Protein AF-0000000077934029 (afdb_homodimer)

Solvent-accessible surface area (backbone atoms only — not comparable to full-atom values): 26894 Å² total; per-residue (Å²): 132,53,71,66,59,41,50,51,50,53,49,26,50,51,41,51,78,62,48,54,62,57,51,11,60,76,68,71,50,51,45,66,57,44,52,53,48,51,56,61,34,48,69,58,35,31,53,45,69,40,47,42,69,39,45,24,45,77,40,24,31,56,36,35,40,26,30,51,53,82,54,78,81,84,72,86,58,44,30,40,39,34,31,59,48,48,35,28,36,35,30,40,68,23,81,35,71,67,47,38,52,52,50,49,53,55,46,27,75,73,58,38,76,64,77,43,78,37,60,40,91,77,71,59,36,81,65,51,74,65,54,51,53,50,49,59,50,32,58,77,38,58,81,64,49,48,60,57,51,10,63,75,68,72,51,52,40,68,57,43,44,52,51,49,49,50,36,44,73,71,57,29,37,42,60,44,59,44,61,43,40,76,76,52,53,41,42,41,31,35,36,38,36,60,56,45,75,58,47,54,64,74,41,52,91,40,43,45,42,77,49,50,35,96,61,33,26,36,37,32,28,55,34,72,44,60,62,55,47,35,52,52,50,50,51,44,25,70,74,74,37,76,78,45,41,51,38,46,44,64,46,73,49,73,103,132,54,70,66,58,39,49,50,50,54,50,26,49,50,39,53,78,62,50,56,64,58,50,10,62,76,67,73,51,52,46,68,56,43,52,52,50,51,58,64,34,49,69,60,36,32,53,45,70,41,49,42,68,39,44,24,44,76,40,24,30,54,36,36,39,27,30,50,52,83,53,77,81,84,72,85,58,45,30,39,39,34,32,58,47,49,35,28,36,36,30,40,68,23,82,36,68,68,48,38,51,53,50,51,52,54,46,28,75,76,58,40,74,63,77,44,76,38,59,40,90,77,70,60,36,82,65,49,74,64,53,52,52,50,49,58,49,31,57,75,38,59,81,65,50,48,61,60,51,9,62,74,68,71,50,50,41,65,56,44,46,51,49,50,52,50,36,45,72,71,57,30,38,42,60,43,59,45,62,41,42,75,79,52,54,42,42,40,30,34,37,37,36,60,55,46,73,59,46,53,64,74,40,53,91,39,42,46,44,77,48,48,36,96,61,35,28,37,40,32,28,55,34,71,44,59,64,56,47,36,54,53,50,50,50,45,24,70,74,73,38,77,79,45,42,51,39,48,43,62,47,72,47,74,103

Foldseek 3Di:
DDDLLLVLVQVCLQAVPPDLCNSCVVSVHDSVVSVVSVVVCDCPQFVDKAKQFDCLAVQKFKKKWKFFVPDDDPDDFFKWWDFPPTIIMTMHIGNDPVVVVVVVVVVCVVGNDTPDMFGADGRRDDDDPLLVVLVVVCRVVVPDQLCVVCVVSVHDSVVSVVSVCVCVVVPRIGMHTFGPCVVSQKWKKKKKFQPQVVCCVLQVSFFSDWGHHNGIIITIGMGNDDVVVVVSVVVCLVPPNVPMDMTTTDHMDGD/DDDLLLVLVQVCLQAVPPDLVNSCVVSVHDSVVSVVSVVVCDCPQFNDKAKQFDCLAVQKFKKKWKFFPPDDDPDDFFKWWDFPPTIIMTMHIGNDPVRVVVVVVVVCVVGNDTPDMFGADGHHDDDDPLLVVLVVVCRVVVPDQLCVVCVVSVHDSVVSVVSVCVCVVVVSIGIHTFGPCVVSQKWKKKKKFQPQVVCCVLQVSFFSDWGHHNGIIITIGMGNDDVVVVVSVVVCLVPPNVPMDMTTTDHMDGD

Secondary structure (DSSP, 8-state):
--HHHHHHHHHHHH-TT--HHHHHHHHTS-HHHHHHHHHHHBTTTEEEEEEEE-GGGGT-EEEEEEEETTS---S--SEEEEESSSEEEEEEEESSHHHHHHHHHHHHHHH-S-SEEE----------HHHHHHHHHHHH-TT--HHHHHHHHTS-HHHHHHHHHHHHHTTSEEEEEEE-HHHHT-EEEEEEES-HHHHHHHTTTTEEEEEE-SS-EEEEEEESSHHHHHHHHHHHHHHT-TT-EEEEEEEEEE-/--HHHHHHHHHHHH-TT--HHHHHHHHTS-HHHHHHHHHHHBTTTEEEEEEEE-GGGGT-EEEEEEEETTS---S--SEEEEESSSEEEEEEEESSHHHHHHHHHHHHHHH-S-SEEE----------HHHHHHHHHHHH-TT--HHHHHHHHTS-HHHHHHHHHHHHHTTSEEEEEEE-HHHHT-EEEEEEES-HHHHHHHTTTTEEEEEE-SS-EEEEEEESSHHHHHHHHHHHHHHT-TT-EEEEEEEEEE-

Radius of gyration: 27.29 Å; Cα contacts (8 Å, |Δi|>4): 918; chains: 2; bounding box: 51×84×54 Å

Nearest PDB structures (foldseek):
  2dbb-assembly1_B  TM=6.906E-01  e=9.276E-06  Pyrococcus horikoshii OT3
  2zny-assembly2_C  TM=6.597E-01  e=2.289E-04  Pyrococcus horikoshii
  2cfx-assembly1_C  TM=5.568E-01  e=6.050E-05  Bacillus subtilis
  4pcq-assembly1_B  TM=4.944E-01  e=2.289E-04  Mycobacterium tuberculosis H37Rv
  2cg4-assembly1_A  TM=4.885E-01  e=4.731E-04  Escherichia coli

Structure (mmCIF, N/CA/C/O backbone):
data_AF-0000000077934029-model_v1
#
loop_
_entity.id
_entity.type
_entity.pdbx_description
1 polymer 'HTH-type transcriptional regulator'
#
loop_
_atom_site.group_PDB
_atom_site.id
_atom_site.type_symbol
_atom_site.label_atom_id
_atom_site.label_alt_id
_atom_site.label_comp_id
_atom_site.label_asym_id
_atom_site.label_entity_id
_atom_site.label_seq_id
_atom_site.pdbx_PDB_ins_code
_atom_site.Cartn_x
_atom_site.Cartn_y
_atom_site.Cartn_z
_atom_site.occupancy
_atom_site.B_iso_or_equiv
_atom_site.auth_seq_id
_atom_site.auth_comp_id
_atom_site.auth_asym_id
_atom_site.auth_atom_id
_atom_site.pdbx_PDB_model_num
ATOM 1 N N . MET A 1 1 ? -20.781 6.395 7.488 1 81 1 MET A N 1
ATOM 2 C CA . MET A 1 1 ? -20.391 7.723 7.02 1 81 1 MET A CA 1
ATOM 3 C C . MET A 1 1 ? -20.562 7.844 5.512 1 81 1 MET A C 1
ATOM 5 O O . MET A 1 1 ? -20.219 6.922 4.766 1 81 1 MET A O 1
ATOM 9 N N . ASP A 1 2 ? -21.125 8.906 5.152 1 88.94 2 ASP A N 1
ATOM 10 C CA . ASP A 1 2 ? -21.359 9.062 3.721 1 88.94 2 ASP A CA 1
ATOM 11 C C . ASP A 1 2 ? -20.344 10.008 3.094 1 88.94 2 ASP A C 1
ATOM 13 O O . ASP A 1 2 ? -19.375 10.414 3.748 1 88.94 2 ASP A O 1
ATOM 17 N N . GLU A 1 3 ? -20.531 10.281 1.867 1 93.19 3 GLU A N 1
ATOM 18 C CA . GLU A 1 3 ? -19.562 11.023 1.068 1 93.19 3 GLU A CA 1
ATOM 19 C C . GLU A 1 3 ? -19.453 12.469 1.547 1 93.19 3 GLU A C 1
ATOM 21 O O . GLU A 1 3 ? -18.359 13.055 1.52 1 93.19 3 GLU A O 1
ATOM 26 N N . ILE A 1 4 ? -20.5 13.07 1.93 1 95.62 4 ILE A N 1
ATOM 27 C CA . ILE A 1 4 ? -20.5 14.445 2.402 1 95.62 4 ILE A CA 1
ATOM 28 C C . ILE A 1 4 ? -19.641 14.555 3.668 1 95.62 4 ILE A C 1
ATOM 30 O O . ILE A 1 4 ? -18.844 15.484 3.807 1 95.62 4 ILE A O 1
ATOM 34 N N . ASP A 1 5 ? -19.875 13.609 4.617 1 96.44 5 ASP A N 1
ATOM 35 C CA . ASP A 1 5 ? -19.078 13.578 5.836 1 96.44 5 ASP A CA 1
ATOM 36 C C . ASP A 1 5 ? -17.594 13.5 5.512 1 96.44 5 ASP A C 1
ATOM 38 O O . ASP A 1 5 ? -16.781 14.219 6.105 1 96.44 5 ASP A O 1
ATOM 42 N N . LYS A 1 6 ? -17.328 12.688 4.57 1 95.06 6 LYS A N 1
ATOM 43 C CA . LYS A 1 6 ? -15.945 12.523 4.156 1 95.06 6 LYS A CA 1
ATOM 44 C C . LYS A 1 6 ? -15.367 13.828 3.621 1 95.06 6 LYS A C 1
ATOM 46 O O . LYS A 1 6 ? -14.227 14.188 3.928 1 95.06 6 LYS A O 1
ATOM 51 N N . GLN A 1 7 ? -16.078 14.477 2.859 1 96.19 7 GLN A N 1
ATOM 52 C CA . GLN A 1 7 ? -15.641 15.75 2.285 1 96.19 7 GLN A CA 1
ATOM 53 C C . GLN A 1 7 ? -15.453 16.812 3.367 1 96.19 7 GLN A C 1
ATOM 55 O O . GLN A 1 7 ? -14.508 17.594 3.311 1 96.19 7 GLN A O 1
ATOM 60 N N . ILE A 1 8 ? -16.344 16.812 4.254 1 97 8 ILE A N 1
ATOM 61 C CA . ILE A 1 8 ? -16.234 17.75 5.363 1 97 8 ILE A CA 1
ATOM 62 C C . ILE A 1 8 ? -14.906 17.531 6.094 1 97 8 ILE A C 1
ATOM 64 O O . ILE A 1 8 ? -14.172 18.469 6.375 1 97 8 ILE A O 1
ATOM 68 N N . ILE A 1 9 ? -14.602 16.297 6.344 1 97.38 9 ILE A N 1
ATOM 69 C CA . ILE A 1 9 ? -13.383 15.938 7.074 1 97.38 9 ILE A CA 1
ATOM 70 C C . ILE A 1 9 ? -12.156 16.391 6.281 1 97.38 9 ILE A C 1
ATOM 72 O O . ILE A 1 9 ? -11.227 16.969 6.84 1 97.38 9 ILE A O 1
ATOM 76 N N . LYS A 1 10 ? -12.188 16.141 5 1 96.88 10 LYS A N 1
ATOM 77 C CA . LYS A 1 10 ? -11.055 16.531 4.156 1 96.88 10 LYS A CA 1
ATOM 78 C C . LYS A 1 10 ? -10.859 18.047 4.152 1 96.88 10 LYS A C 1
ATOM 80 O O . LYS A 1 10 ? -9.727 18.516 4.227 1 96.88 10 LYS A O 1
ATOM 85 N N . ILE A 1 11 ? -11.93 18.766 4.086 1 96.38 11 ILE A N 1
ATOM 86 C CA . ILE A 1 11 ? -11.859 20.219 4.102 1 96.38 11 ILE A CA 1
ATOM 87 C C . ILE A 1 11 ? -11.312 20.688 5.449 1 96.38 11 ILE A C 1
ATOM 89 O O . ILE A 1 11 ? -10.469 21.594 5.5 1 96.38 11 ILE A O 1
ATOM 93 N N . MET A 1 12 ? -11.773 20.094 6.461 1 95.94 12 MET A N 1
ATOM 94 C CA . MET A 1 12 ? -11.336 20.484 7.797 1 95.94 12 MET A CA 1
ATOM 95 C C . MET A 1 12 ? -9.867 20.141 8.008 1 95.94 12 MET A C 1
ATOM 97 O O . MET A 1 12 ? -9.148 20.875 8.695 1 95.94 12 MET A O 1
ATOM 101 N N . LEU A 1 13 ? -9.477 19 7.461 1 96.88 13 LEU A N 1
ATOM 102 C CA . LEU A 1 13 ? -8.07 18.641 7.555 1 96.88 13 LEU A CA 1
ATOM 103 C C . LEU A 1 13 ? -7.184 19.688 6.887 1 96.88 13 LEU A C 1
ATOM 105 O O . LEU A 1 13 ? -6.07 19.953 7.344 1 96.88 13 LEU A O 1
ATOM 109 N N . LYS A 1 14 ? -7.664 20.25 5.895 1 94.88 14 LYS A N 1
ATOM 110 C CA . LYS A 1 14 ? -6.934 21.312 5.203 1 94.88 14 LYS A CA 1
ATOM 111 C C . LYS A 1 14 ? -6.973 22.609 5.992 1 94.88 14 LYS A C 1
ATOM 113 O O . LYS A 1 14 ? -5.949 23.281 6.148 1 94.88 14 LYS A O 1
ATOM 118 N N . ASP A 1 15 ? -8.156 22.922 6.422 1 93.81 15 ASP A N 1
ATOM 119 C CA . ASP A 1 15 ? -8.359 24.109 7.246 1 93.81 15 ASP A CA 1
ATOM 120 C C . ASP A 1 15 ? -9.578 23.953 8.148 1 93.81 15 ASP A C 1
ATOM 122 O O . ASP A 1 15 ? -10.711 24.188 7.723 1 93.81 15 ASP A O 1
ATOM 126 N N . ALA A 1 16 ? -9.328 23.703 9.375 1 94.12 16 ALA A N 1
ATOM 127 C CA . ALA A 1 16 ? -10.391 23.406 10.32 1 94.12 16 ALA A CA 1
ATOM 128 C C . ALA A 1 16 ? -11.188 24.672 10.664 1 94.12 16 ALA A C 1
ATOM 130 O O . ALA A 1 16 ? -12.25 24.578 11.289 1 94.12 16 ALA A O 1
ATOM 131 N N . ARG A 1 17 ? -10.742 25.828 10.297 1 91.06 17 ARG A N 1
ATOM 132 C CA . ARG A 1 17 ? -11.422 27.078 10.617 1 91.06 17 ARG A CA 1
ATOM 133 C C . ARG A 1 17 ? -12.414 27.453 9.523 1 91.06 17 ARG A C 1
ATOM 135 O O . ARG A 1 17 ? -13.047 28.516 9.594 1 91.06 17 ARG A O 1
ATOM 142 N N . THR A 1 18 ? -12.5 26.625 8.508 1 92.44 18 THR A N 1
ATOM 143 C CA . THR A 1 18 ? -13.43 26.922 7.426 1 92.44 18 THR A CA 1
ATOM 144 C C . THR A 1 18 ? -14.836 27.156 7.969 1 92.44 18 THR A C 1
ATOM 146 O O . THR A 1 18 ? -15.391 26.297 8.648 1 92.44 18 THR A O 1
ATOM 149 N N . PRO A 1 19 ? -15.344 28.312 7.621 1 91.94 19 PRO A N 1
ATOM 150 C CA . PRO A 1 19 ? -16.688 28.625 8.125 1 91.94 19 PRO A CA 1
ATOM 151 C C . PRO A 1 19 ? -17.734 27.656 7.605 1 91.94 19 PRO A C 1
ATOM 153 O O . PRO A 1 19 ? -17.656 27.188 6.469 1 91.94 19 PRO A O 1
ATOM 156 N N . GLN A 1 20 ? -18.703 27.453 8.367 1 92 20 GLN A N 1
ATOM 157 C CA . GLN A 1 20 ? -19.781 26.531 8.023 1 92 20 GLN A CA 1
ATOM 158 C C . GLN A 1 20 ? -20.469 26.953 6.73 1 92 20 GLN A C 1
ATOM 160 O O . GLN A 1 20 ? -20.859 26.109 5.926 1 92 20 GLN A O 1
ATOM 165 N N . ARG A 1 21 ? -20.641 28.234 6.602 1 93.94 21 ARG A N 1
ATOM 166 C CA . ARG A 1 21 ? -21.281 28.75 5.398 1 93.94 21 ARG A CA 1
ATOM 167 C C . ARG A 1 21 ? -20.5 28.359 4.148 1 93.94 21 ARG A C 1
ATOM 169 O O . ARG A 1 21 ? -21.078 28 3.129 1 93.94 21 ARG A O 1
ATOM 176 N N . LYS A 1 22 ? -19.234 28.453 4.25 1 95.19 22 LYS A N 1
ATOM 177 C CA . LYS A 1 22 ? -18.375 28.094 3.121 1 95.19 22 LYS A CA 1
ATOM 178 C C . LYS A 1 22 ? -18.422 26.594 2.85 1 95.19 22 LYS A C 1
ATOM 180 O O . LYS A 1 22 ? -18.469 26.172 1.692 1 95.19 22 LYS A O 1
ATOM 185 N N . LEU A 1 23 ? -18.391 25.828 3.863 1 95.75 23 LEU A N 1
ATOM 186 C CA . LEU A 1 23 ? -18.547 24.391 3.719 1 95.75 23 LEU A CA 1
ATOM 187 C C . LEU A 1 23 ? -19.844 24.047 3.014 1 95.75 23 LEU A C 1
ATOM 189 O O . LEU A 1 23 ? -19.875 23.219 2.107 1 95.75 23 LEU A O 1
ATOM 193 N N . ALA A 1 24 ? -20.906 24.703 3.467 1 96.5 24 ALA A N 1
ATOM 194 C CA . ALA A 1 24 ? -22.219 24.469 2.895 1 96.5 24 ALA A CA 1
ATOM 195 C C . ALA A 1 24 ? -22.234 24.781 1.398 1 96.5 24 ALA A C 1
ATOM 197 O O . ALA A 1 24 ? -22.766 24 0.605 1 96.5 24 ALA A O 1
ATOM 198 N N . GLN A 1 25 ? -21.656 25.859 1.083 1 96.56 25 GLN A N 1
ATOM 199 C CA . GLN A 1 25 ? -21.578 26.266 -0.315 1 96.56 25 GLN A CA 1
ATOM 200 C C . GLN A 1 25 ? -20.781 25.266 -1.139 1 96.56 25 GLN A C 1
ATOM 202 O O . GLN A 1 25 ? -21.219 24.844 -2.209 1 96.56 25 GLN A O 1
ATOM 207 N N . LYS A 1 26 ? -19.641 24.875 -0.667 1 94.62 26 LYS A N 1
ATOM 208 C CA . LYS A 1 26 ? -18.766 23.953 -1.375 1 94.62 26 LYS A CA 1
ATOM 209 C C . LYS A 1 26 ? -19.422 22.594 -1.575 1 94.62 26 LYS A C 1
ATOM 211 O O . LYS A 1 26 ? -19.188 21.922 -2.578 1 94.62 26 LYS A O 1
ATOM 216 N N . LEU A 1 27 ? -20.219 22.172 -0.654 1 96.31 27 LEU A N 1
ATOM 217 C CA . LEU A 1 27 ? -20.781 20.828 -0.653 1 96.31 27 LEU A CA 1
ATOM 218 C C . LEU A 1 27 ? -22.219 20.844 -1.157 1 96.31 27 LEU A C 1
ATOM 220 O O . LEU A 1 27 ? -22.844 19.797 -1.296 1 96.31 27 LEU A O 1
ATOM 224 N N . ASN A 1 28 ? -22.719 21.969 -1.343 1 96.44 28 ASN A N 1
ATOM 225 C CA . ASN A 1 28 ? -24.078 22.156 -1.852 1 96.44 28 ASN A CA 1
ATOM 226 C C . ASN A 1 28 ? -25.109 21.578 -0.894 1 96.44 28 ASN A C 1
ATOM 228 O O . ASN A 1 28 ? -25.969 20.781 -1.3 1 96.44 28 ASN A O 1
ATOM 232 N N . ILE A 1 29 ? -24.984 21.922 0.338 1 96.88 29 ILE A N 1
ATOM 233 C CA . ILE A 1 29 ? -25.953 21.609 1.377 1 96.88 29 ILE A CA 1
ATOM 234 C C . ILE A 1 29 ? -26.203 22.844 2.242 1 96.88 29 ILE A C 1
ATOM 236 O O . ILE A 1 29 ? -25.547 23.875 2.057 1 96.88 29 ILE A O 1
ATOM 240 N N . SER A 1 30 ? -27.156 22.734 3.15 1 96.25 30 SER A N 1
ATOM 241 C CA . SER A 1 30 ? -27.5 23.875 3.988 1 96.25 30 SER A CA 1
ATOM 242 C C . SER A 1 30 ? -26.547 24 5.172 1 96.25 30 SER A C 1
ATOM 244 O O . SER A 1 30 ? -25.969 23 5.625 1 96.25 30 SER A O 1
ATOM 246 N N . PRO A 1 31 ? -26.406 25.172 5.625 1 95.5 31 PRO A N 1
ATOM 247 C CA . PRO A 1 31 ? -25.547 25.375 6.793 1 95.5 31 PRO A CA 1
ATOM 248 C C . PRO A 1 31 ? -25.984 24.562 8.008 1 95.5 31 PRO A C 1
ATOM 250 O O . PRO A 1 31 ? -25.156 23.953 8.68 1 95.5 31 PRO A O 1
ATOM 253 N N . PRO A 1 32 ? -27.266 24.422 8.273 1 95.94 32 PRO A N 1
ATOM 254 C CA . PRO A 1 32 ? -27.672 23.578 9.391 1 95.94 32 PRO A CA 1
ATOM 255 C C . PRO A 1 32 ? -27.281 22.109 9.188 1 95.94 32 PRO A C 1
ATOM 257 O O . PRO A 1 32 ? -26.938 21.422 10.148 1 95.94 32 PRO A O 1
ATOM 260 N N . ALA A 1 33 ? -27.375 21.797 8.055 1 96.56 33 ALA A N 1
ATOM 261 C CA . ALA A 1 33 ? -26.969 20.422 7.746 1 96.56 33 ALA A CA 1
ATOM 262 C C . ALA A 1 33 ? -25.484 20.203 8.031 1 96.56 33 ALA A C 1
ATOM 264 O O . ALA A 1 33 ? -25.094 19.172 8.57 1 96.56 33 ALA A O 1
ATOM 265 N N . VAL A 1 34 ? -24.688 21.156 7.633 1 96.44 34 VAL A N 1
ATOM 266 C CA . VAL A 1 34 ? -23.266 21.094 7.91 1 96.44 34 VAL A CA 1
ATOM 267 C C . VAL A 1 34 ? -23.031 21.016 9.422 1 96.44 34 VAL A C 1
ATOM 269 O O . VAL A 1 34 ? -22.266 20.172 9.891 1 96.44 34 VAL A O 1
ATOM 272 N N . SER A 1 35 ? -23.719 21.906 10.102 1 95.31 35 SER A N 1
ATOM 273 C CA . SER A 1 35 ? -23.562 21.953 11.555 1 95.31 35 SER A CA 1
ATOM 274 C C . SER A 1 35 ? -23.891 20.609 12.188 1 95.31 35 SER A C 1
ATOM 276 O O . SER A 1 35 ? -23.156 20.125 13.047 1 95.31 35 SER A O 1
ATOM 278 N N . TYR A 1 36 ? -24.938 20.125 11.758 1 96.5 36 TYR A N 1
ATOM 279 C CA . TYR A 1 36 ? -25.375 18.844 12.273 1 96.5 36 TYR A CA 1
ATOM 280 C C . TYR A 1 36 ? -24.312 17.766 12.016 1 96.5 36 TYR A C 1
ATOM 282 O O . TYR A 1 36 ? -23.969 17 12.914 1 96.5 36 TYR A O 1
ATOM 290 N N . ARG A 1 37 ? -23.844 17.781 10.883 1 96.88 37 ARG A N 1
ATOM 291 C CA . ARG A 1 37 ? -22.875 16.75 10.477 1 96.88 37 ARG A CA 1
ATOM 292 C C . ARG A 1 37 ? -21.547 16.938 11.195 1 96.88 37 ARG A C 1
ATOM 294 O O . ARG A 1 37 ? -20.953 15.961 11.664 1 96.88 37 ARG A O 1
ATOM 301 N N . VAL A 1 38 ? -21.109 18.094 11.242 1 95.69 38 VAL A N 1
ATOM 302 C CA . VAL A 1 38 ? -19.844 18.375 11.922 1 95.69 38 VAL A CA 1
ATOM 303 C C . VAL A 1 38 ? -19.953 17.953 13.391 1 95.69 38 VAL A C 1
ATOM 305 O O . VAL A 1 38 ? -19.031 17.328 13.93 1 95.69 38 VAL A O 1
ATOM 308 N N . ASN A 1 39 ? -21.031 18.297 13.984 1 95.31 39 ASN A N 1
ATOM 309 C CA . ASN A 1 39 ? -21.234 17.938 15.383 1 95.31 39 ASN A CA 1
ATOM 310 C C . ASN A 1 39 ? -21.234 16.438 15.578 1 95.31 39 ASN A C 1
ATOM 312 O O . ASN A 1 39 ? -20.734 15.93 16.578 1 95.31 39 ASN A O 1
ATOM 316 N N . LYS A 1 40 ? -21.797 15.867 14.68 1 96.25 40 LYS A N 1
ATOM 317 C CA . LYS A 1 40 ? -21.844 14.406 14.742 1 96.25 40 LYS A CA 1
ATOM 318 C C . LYS A 1 40 ? -20.453 13.805 14.578 1 96.25 40 LYS A C 1
ATOM 320 O O . LYS A 1 40 ? -20.141 12.781 15.188 1 96.25 40 LYS A O 1
ATOM 325 N N . LEU A 1 41 ? -19.656 14.359 13.781 1 97.06 41 LEU A N 1
ATOM 326 C CA . LEU A 1 41 ? -18.312 13.875 13.516 1 97.06 41 LEU A CA 1
ATOM 327 C C . LEU A 1 41 ? -17.391 14.141 14.703 1 97.06 41 LEU A C 1
ATOM 329 O O . LEU A 1 41 ? -16.484 13.352 14.984 1 97.06 41 LEU A O 1
ATOM 333 N N . MET A 1 42 ? -17.672 15.211 15.367 1 95.62 42 MET A N 1
ATOM 334 C CA . MET A 1 42 ? -16.828 15.625 16.484 1 95.62 42 MET A CA 1
ATOM 335 C C . MET A 1 42 ? -16.938 14.641 17.641 1 95.62 42 MET A C 1
ATOM 337 O O . MET A 1 42 ? -18.047 14.242 18.016 1 95.62 42 MET A O 1
ATOM 341 N N . GLY A 1 43 ? -15.789 14.219 18.172 1 95.31 43 GLY A N 1
ATOM 342 C CA . GLY A 1 43 ? -15.766 13.305 19.297 1 95.31 43 GLY A CA 1
ATOM 343 C C . GLY A 1 43 ? -15.82 11.844 18.891 1 95.31 43 GLY A C 1
ATOM 344 O O . GLY A 1 43 ? -15.703 10.953 19.734 1 95.31 43 GLY A O 1
ATOM 345 N N . ASP A 1 44 ? -15.977 11.609 17.641 1 95.75 44 ASP A N 1
ATOM 346 C CA . ASP A 1 44 ? -16.031 10.242 17.125 1 95.75 44 ASP A CA 1
ATOM 347 C C . ASP A 1 44 ? -14.977 10.031 16.031 1 95.75 44 ASP A C 1
ATOM 349 O O . ASP A 1 44 ? -13.836 9.656 16.328 1 95.75 44 ASP A O 1
ATOM 353 N N . VAL A 1 45 ? -15.32 10.539 14.844 1 96.75 45 VAL A N 1
ATOM 354 C CA . VAL A 1 45 ? -14.359 10.422 13.75 1 96.75 45 VAL A CA 1
ATOM 355 C C . VAL A 1 45 ? -13.266 11.469 13.906 1 96.75 45 VAL A C 1
ATOM 357 O O . VAL A 1 45 ? -12.078 11.164 13.758 1 96.75 45 VAL A O 1
ATOM 360 N N . ILE A 1 46 ? -13.75 12.625 14.148 1 96.69 46 ILE A N 1
ATOM 361 C CA . ILE A 1 46 ? -12.812 13.664 14.578 1 96.69 46 ILE A CA 1
ATOM 362 C C . ILE A 1 46 ? -12.664 13.617 16.094 1 96.69 46 ILE A C 1
ATOM 364 O O . ILE A 1 46 ? -13.516 14.133 16.828 1 96.69 46 ILE A O 1
ATOM 368 N N . LYS A 1 47 ? -11.609 13.188 16.547 1 96 47 LYS A N 1
ATOM 369 C CA . LYS A 1 47 ? -11.438 12.945 17.984 1 96 47 LYS A CA 1
ATOM 370 C C . LYS A 1 47 ? -11.344 14.258 18.75 1 96 47 LYS A C 1
ATOM 372 O O . LYS A 1 47 ? -11.93 14.391 19.828 1 96 47 LYS A O 1
ATOM 377 N N . ARG A 1 48 ? -10.594 15.141 18.234 1 94.38 48 ARG A N 1
ATOM 378 C CA . ARG A 1 48 ? -10.398 16.453 18.844 1 94.38 48 ARG A CA 1
ATOM 379 C C . ARG A 1 48 ? -9.734 17.422 17.859 1 94.38 48 ARG A C 1
ATOM 381 O O . ARG A 1 48 ? -9.266 17 16.797 1 94.38 48 ARG A O 1
ATOM 388 N N . LEU A 1 49 ? -9.789 18.609 18.266 1 95.06 49 LEU A N 1
ATOM 389 C CA . LEU A 1 49 ? -9 19.641 17.609 1 95.06 49 LEU A CA 1
ATOM 390 C C . LEU A 1 49 ? -7.84 20.094 18.484 1 95.06 49 LEU A C 1
ATOM 392 O O . LEU A 1 49 ? -7.988 20.219 19.688 1 95.06 49 LEU A O 1
ATOM 396 N N . VAL A 1 50 ? -6.742 20.297 17.844 1 95.62 50 VAL A N 1
ATOM 397 C CA . VAL A 1 50 ? -5.551 20.734 18.562 1 95.62 50 VAL A CA 1
ATOM 398 C C . VAL A 1 50 ? -5.012 22.016 17.938 1 95.62 50 VAL A C 1
ATOM 400 O O . VAL A 1 50 ? -5.023 22.188 16.719 1 95.62 50 VAL A O 1
ATOM 403 N N . LEU A 1 51 ? -4.637 22.922 18.797 1 96.12 51 LEU A N 1
ATOM 404 C CA . LEU A 1 51 ? -3.951 24.109 18.312 1 96.12 51 LEU A CA 1
ATOM 405 C C . LEU A 1 51 ? -2.457 23.859 18.156 1 96.12 51 LEU A C 1
ATOM 407 O O . LEU A 1 51 ? -1.75 23.656 19.156 1 96.12 51 LEU A O 1
ATOM 411 N N . TYR A 1 52 ? -2.086 23.812 17 1 96 52 TYR A N 1
ATOM 412 C CA . TYR A 1 52 ? -0.655 23.797 16.719 1 96 52 TYR A CA 1
ATOM 413 C C . TYR A 1 52 ? -0.08 25.203 16.703 1 96 52 TYR A C 1
ATOM 415 O O . TYR A 1 52 ? -0.622 26.109 16.047 1 96 52 TYR A O 1
ATOM 423 N N . VAL A 1 53 ? 0.98 25.359 17.484 1 96.25 53 VAL A N 1
ATOM 424 C CA . VAL A 1 53 ? 1.653 26.641 17.531 1 96.25 53 VAL A CA 1
ATOM 425 C C . VAL A 1 53 ? 3.037 26.531 16.891 1 96.25 53 VAL A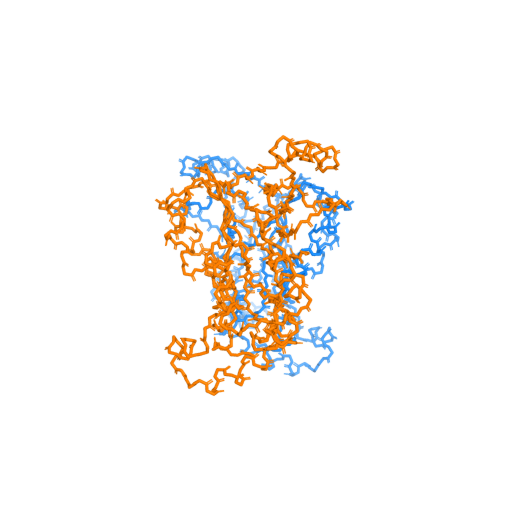 C 1
ATOM 427 O O . VAL A 1 53 ? 3.891 25.781 17.375 1 96.25 53 VAL A O 1
ATOM 430 N N . ASN A 1 54 ? 3.23 27.25 15.891 1 95.62 54 ASN A N 1
ATOM 431 C CA . ASN A 1 54 ? 4.539 27.344 15.25 1 95.62 54 ASN A CA 1
ATOM 432 C C . ASN A 1 54 ? 5.59 27.891 16.203 1 95.62 54 ASN A C 1
ATOM 434 O O . ASN A 1 54 ? 5.391 28.938 16.812 1 95.62 54 ASN A O 1
ATOM 438 N N . PRO A 1 55 ? 6.676 27.281 16.281 1 96.81 55 PRO A N 1
ATOM 439 C CA . PRO A 1 55 ? 7.719 27.766 17.188 1 96.81 55 PRO A CA 1
ATOM 440 C C . PRO A 1 55 ? 8.172 29.188 16.891 1 96.81 55 PRO A C 1
ATOM 442 O O . PRO A 1 55 ? 8.633 29.891 17.781 1 96.81 55 PRO A O 1
ATOM 445 N N . ASN A 1 56 ? 8.062 29.562 15.711 1 96.94 56 ASN A N 1
ATOM 446 C CA . ASN A 1 56 ? 8.406 30.938 15.359 1 96.94 56 ASN A CA 1
ATOM 447 C C . ASN A 1 56 ? 7.641 31.953 16.219 1 96.94 56 ASN A C 1
ATOM 449 O O . ASN A 1 56 ? 8.148 33.031 16.516 1 96.94 56 ASN A O 1
ATOM 453 N N . PHE A 1 57 ? 6.465 31.609 16.609 1 97 57 PHE A N 1
ATOM 454 C CA . PHE A 1 57 ? 5.66 32.469 17.453 1 97 57 PHE A CA 1
ATOM 455 C C . PHE A 1 57 ? 6.414 32.812 18.734 1 97 57 PHE A C 1
ATOM 457 O O . PHE A 1 57 ? 6.348 33.969 19.219 1 97 57 PHE A O 1
ATOM 464 N N . TYR A 1 58 ? 7.176 31.891 19.25 1 96.62 58 TYR A N 1
ATOM 465 C CA . TYR A 1 58 ? 7.91 32.062 20.484 1 96.62 58 TYR A CA 1
ATOM 466 C C . TYR A 1 58 ? 9.32 32.562 20.219 1 96.62 58 TYR A C 1
ATOM 468 O O . TYR A 1 58 ? 10.172 32.562 21.109 1 96.62 58 TYR A O 1
ATOM 476 N N . GLY A 1 59 ? 9.578 32.875 19.031 1 96.31 59 GLY A N 1
ATOM 477 C CA . GLY A 1 59 ? 10.914 33.344 18.656 1 96.31 59 GLY A CA 1
ATOM 478 C C . GLY A 1 59 ? 11.898 32.188 18.469 1 96.31 59 GLY A C 1
ATOM 479 O O . GLY A 1 59 ? 13.109 32.406 18.484 1 96.31 59 GLY A O 1
ATOM 480 N N . LYS A 1 60 ? 11.43 31.062 18.359 1 97.31 60 LYS A N 1
ATOM 481 C CA . LYS A 1 60 ? 12.273 29.875 18.188 1 97.31 60 LYS A CA 1
ATOM 482 C C . LYS A 1 60 ? 12.281 29.406 16.75 1 97.31 60 LYS A C 1
ATOM 484 O O . LYS A 1 60 ? 11.562 29.953 15.898 1 97.31 60 LYS A O 1
ATOM 489 N N . TYR A 1 61 ? 13.117 28.453 16.531 1 96.81 61 TYR A N 1
ATOM 490 C CA . TYR A 1 61 ? 13.227 27.828 15.211 1 96.81 61 TYR A CA 1
ATOM 491 C C . TYR A 1 61 ? 12.703 26.406 15.242 1 96.81 61 TYR A C 1
ATOM 493 O O . TYR A 1 61 ? 12.578 25.797 16.312 1 96.81 61 TYR A O 1
ATOM 501 N N . HIS A 1 62 ? 12.297 25.984 14.047 1 96.62 62 HIS A N 1
ATOM 502 C CA . HIS A 1 62 ? 11.859 24.609 13.977 1 96.62 62 HIS A CA 1
ATOM 503 C C . HIS A 1 62 ? 12.32 23.938 12.688 1 96.62 62 HIS A C 1
ATOM 505 O O . HIS A 1 62 ? 12.758 24.625 11.758 1 96.62 62 HIS A O 1
ATOM 511 N N . GLY A 1 63 ? 12.297 22.641 12.695 1 96.31 63 GLY A N 1
ATOM 512 C CA . GLY A 1 63 ? 12.633 21.812 11.539 1 96.31 63 GLY A CA 1
ATOM 513 C C . GLY A 1 63 ? 12.016 20.422 11.594 1 96.31 63 GLY A C 1
ATOM 514 O O . GLY A 1 63 ? 11.406 20.047 12.602 1 96.31 63 GLY A O 1
ATOM 515 N N . TYR A 1 64 ? 12.102 19.812 10.453 1 96.81 64 TYR A N 1
ATOM 516 C CA . TYR A 1 64 ? 11.617 18.438 10.336 1 96.81 64 TYR A CA 1
ATOM 517 C C . TYR A 1 64 ? 12.742 17.484 9.961 1 96.81 64 TYR A C 1
ATOM 519 O O . TYR A 1 64 ? 13.609 17.828 9.148 1 96.81 64 TYR A O 1
ATOM 527 N N . VAL A 1 65 ? 12.672 16.359 10.555 1 97.38 65 VAL A N 1
ATOM 528 C CA . VAL A 1 65 ? 13.672 15.344 10.266 1 97.38 65 VAL A CA 1
ATOM 529 C C . VAL A 1 65 ? 13.008 13.969 10.164 1 97.38 65 VAL A C 1
ATOM 531 O O . VAL A 1 65 ? 12.148 13.633 10.977 1 97.38 65 VAL A O 1
ATOM 534 N N . ALA A 1 66 ? 13.406 13.234 9.141 1 96.44 66 ALA A N 1
ATOM 535 C CA . ALA A 1 66 ? 12.859 11.898 8.922 1 96.44 66 ALA A CA 1
ATOM 536 C C . ALA A 1 66 ? 13.883 10.828 9.266 1 96.44 66 ALA A C 1
ATOM 538 O O . ALA A 1 66 ? 15.023 10.875 8.805 1 96.44 66 ALA A O 1
ATOM 539 N N . PHE A 1 67 ? 13.477 9.898 10.133 1 96.38 67 PHE A N 1
ATOM 540 C CA . PHE A 1 67 ? 14.305 8.758 10.516 1 96.38 67 PHE A CA 1
ATOM 541 C C . PHE A 1 67 ? 13.586 7.445 10.211 1 96.38 67 PHE A C 1
ATOM 543 O O . PHE A 1 67 ? 12.367 7.43 10.008 1 96.38 67 PHE A O 1
ATOM 550 N N . ASN A 1 68 ? 14.375 6.422 10.125 1 92.94 68 ASN A N 1
ATOM 551 C CA . ASN A 1 68 ? 13.773 5.094 10.07 1 92.94 68 ASN A CA 1
ATOM 552 C C . ASN A 1 68 ? 12.828 4.859 11.25 1 92.94 68 ASN A C 1
ATOM 554 O O . ASN A 1 68 ? 13.109 5.273 12.375 1 92.94 68 ASN A O 1
ATOM 558 N N . ASN A 1 69 ? 11.773 4.094 10.992 1 90.88 69 ASN A N 1
ATOM 559 C CA . ASN A 1 69 ? 10.711 4 11.992 1 90.88 69 ASN A CA 1
ATOM 560 C C . ASN A 1 69 ? 10.844 2.73 12.828 1 90.88 69 ASN A C 1
ATOM 562 O O . ASN A 1 69 ? 9.906 2.342 13.523 1 90.88 69 ASN A O 1
ATOM 566 N N . ILE A 1 70 ? 11.922 2.086 12.797 1 88.44 70 ILE A N 1
ATOM 567 C CA . ILE A 1 70 ? 12.133 0.884 13.594 1 88.44 70 ILE A CA 1
ATOM 568 C C . ILE A 1 70 ? 12.18 1.25 15.078 1 88.44 70 ILE A C 1
ATOM 570 O O . ILE A 1 70 ? 11.641 0.527 15.922 1 88.44 70 ILE A O 1
ATOM 574 N N . LYS A 1 71 ? 12.836 2.404 15.328 1 89.88 71 LYS A N 1
ATOM 575 C CA . LYS A 1 71 ? 12.883 2.951 16.672 1 89.88 71 LYS A CA 1
ATOM 576 C C . LYS A 1 71 ? 12.188 4.309 16.75 1 89.88 71 LYS A C 1
ATOM 578 O O . LYS A 1 71 ? 12.328 5.129 15.836 1 89.88 71 LYS A O 1
ATOM 583 N N . ASP A 1 72 ? 11.523 4.449 17.781 1 92.31 72 ASP A N 1
ATOM 584 C CA . ASP A 1 72 ? 10.906 5.746 18.016 1 92.31 72 ASP A CA 1
ATOM 585 C C . ASP A 1 72 ? 11.836 6.668 18.812 1 92.31 72 ASP A C 1
ATOM 587 O O . ASP A 1 72 ? 12.555 6.219 19.703 1 92.31 72 ASP A O 1
ATOM 591 N N . TYR A 1 73 ? 11.758 7.855 18.5 1 95.25 73 TYR A N 1
ATOM 592 C CA . TYR A 1 73 ? 12.484 8.859 19.266 1 95.25 73 TYR A CA 1
ATOM 593 C C . TYR A 1 73 ? 11.859 9.039 20.641 1 95.25 73 TYR A C 1
ATOM 595 O O . TYR A 1 73 ? 10.641 9.195 20.766 1 95.25 73 TYR A O 1
ATOM 603 N N . GLU A 1 74 ? 12.648 9.039 21.625 1 93 74 GLU A N 1
ATOM 604 C CA . GLU A 1 74 ? 12.156 9.109 23 1 93 74 GLU A CA 1
ATOM 605 C C . GLU A 1 74 ? 12.195 10.539 23.516 1 93 74 GLU A C 1
ATOM 607 O O . GLU A 1 74 ? 11.68 10.82 24.609 1 93 74 GLU A O 1
ATOM 612 N N . GLY A 1 75 ? 12.805 11.43 22.797 1 94.5 75 GLY A N 1
ATOM 613 C CA . GLY A 1 75 ? 12.898 12.812 23.234 1 94.5 75 GLY A CA 1
ATOM 614 C C . GLY A 1 75 ? 11.672 13.633 22.891 1 94.5 75 GLY A C 1
ATOM 615 O O . GLY A 1 75 ? 10.602 13.086 22.625 1 94.5 75 GLY A O 1
ATOM 616 N N . GLU A 1 76 ? 11.812 14.867 23.016 1 94.88 76 GLU A N 1
ATOM 617 C CA . GLU A 1 76 ? 10.688 15.773 22.797 1 94.88 76 GLU A CA 1
ATOM 618 C C . GLU A 1 76 ? 10.602 16.188 21.328 1 94.88 76 GLU A C 1
ATOM 620 O O . GLU A 1 76 ? 11.617 16.484 20.703 1 94.88 76 GLU A O 1
ATOM 625 N N . TYR A 1 77 ? 9.461 16.141 20.828 1 96.81 77 TYR A N 1
ATOM 626 C CA . TYR A 1 77 ? 9.156 16.656 19.5 1 96.81 77 TYR A CA 1
ATOM 627 C C . TYR A 1 77 ? 7.812 17.375 19.5 1 96.81 77 TYR A C 1
ATOM 629 O O . TYR A 1 77 ? 7.031 17.266 20.453 1 96.81 77 TYR A O 1
ATOM 637 N N . LEU A 1 78 ? 7.562 18.141 18.484 1 96.56 78 LEU A N 1
ATOM 638 C CA . LEU A 1 78 ? 6.332 18.922 18.375 1 96.56 78 LEU A CA 1
ATOM 639 C C . LEU A 1 78 ? 5.266 18.141 17.609 1 96.56 78 LEU A C 1
ATOM 641 O O . LEU A 1 78 ? 4.074 18.266 17.906 1 96.56 78 LEU A O 1
ATOM 645 N N . ALA A 1 79 ? 5.703 17.422 16.641 1 96.31 79 ALA A N 1
ATOM 646 C CA . ALA A 1 79 ? 4.809 16.625 15.812 1 96.31 79 ALA A CA 1
ATOM 647 C C . ALA A 1 79 ? 5.512 15.375 15.297 1 96.31 79 ALA A C 1
ATOM 649 O O . ALA A 1 79 ? 6.742 15.336 15.211 1 96.31 79 ALA A O 1
ATOM 650 N N . LYS A 1 80 ? 4.773 14.438 15.008 1 96.5 80 LYS A N 1
ATOM 651 C CA . LYS A 1 80 ? 5.27 13.172 14.469 1 96.5 80 LYS A CA 1
ATOM 652 C C . LYS A 1 80 ? 4.316 12.609 13.422 1 96.5 80 LYS A C 1
ATOM 654 O O . LYS A 1 80 ? 3.102 12.57 13.633 1 96.5 80 LYS A O 1
ATOM 659 N N . ILE A 1 81 ? 4.781 12.305 12.305 1 95.81 81 ILE A N 1
ATOM 660 C CA . ILE A 1 81 ? 4.055 11.602 11.25 1 95.81 81 ILE A CA 1
ATOM 661 C C . ILE A 1 81 ? 4.691 10.234 11.016 1 95.81 81 ILE A C 1
ATOM 663 O O . ILE A 1 81 ? 5.891 10.141 10.727 1 95.81 81 ILE A O 1
ATOM 667 N N . ARG A 1 82 ? 3.936 9.273 11.133 1 95.19 82 ARG A N 1
ATOM 668 C CA . ARG A 1 82 ? 4.434 7.914 10.945 1 95.19 82 ARG A CA 1
ATOM 669 C C . ARG A 1 82 ? 3.996 7.348 9.602 1 95.19 82 ARG A C 1
ATOM 671 O O . ARG A 1 82 ? 2.807 7.359 9.273 1 95.19 82 ARG A O 1
ATOM 678 N N . CYS A 1 83 ? 4.91 6.844 8.875 1 95.56 83 CYS A N 1
ATOM 679 C CA . CYS A 1 83 ? 4.641 6.168 7.613 1 95.56 83 CYS A CA 1
ATOM 680 C C . CYS A 1 83 ? 4.906 4.672 7.73 1 95.56 83 CYS A C 1
ATOM 682 O O . CYS A 1 83 ? 5.871 4.254 8.375 1 95.56 83 CYS A O 1
ATOM 684 N N . ILE A 1 84 ? 4.168 3.871 7.039 1 93.75 84 ILE A N 1
ATOM 685 C CA . ILE A 1 84 ? 4.242 2.432 7.258 1 93.75 84 ILE A CA 1
ATOM 686 C C . ILE A 1 84 ? 5.453 1.857 6.527 1 93.75 84 ILE A C 1
ATOM 688 O O . ILE A 1 84 ? 5.957 0.792 6.887 1 93.75 84 ILE A O 1
ATOM 692 N N . GLU A 1 85 ? 5.898 2.494 5.551 1 91.56 85 GLU A N 1
ATOM 693 C CA . GLU A 1 85 ? 7.004 1.943 4.777 1 91.56 85 GLU A CA 1
ATOM 694 C C . GLU A 1 85 ? 8.312 2.014 5.559 1 91.56 85 GLU A C 1
ATOM 696 O O . GLU A 1 85 ? 8.984 0.996 5.75 1 91.56 85 GLU A O 1
ATOM 701 N N . ARG A 1 86 ? 8.68 3.309 6.059 1 86.31 86 ARG A N 1
ATOM 702 C CA . ARG A 1 86 ? 10.008 3.225 6.66 1 86.31 86 ARG A CA 1
ATOM 703 C C . ARG A 1 86 ? 10.297 4.453 7.516 1 86.31 86 ARG A C 1
ATOM 705 O O . ARG A 1 86 ? 11.281 4.48 8.258 1 86.31 86 ARG A O 1
ATOM 712 N N . LEU A 1 87 ? 9.414 5.375 7.473 1 93.62 87 LEU A N 1
ATOM 713 C CA . LEU A 1 87 ? 9.93 6.625 8.031 1 93.62 87 LEU A CA 1
ATOM 714 C C . LEU A 1 87 ? 8.961 7.188 9.07 1 93.62 87 LEU A C 1
ATOM 716 O O . LEU A 1 87 ? 7.746 7.113 8.898 1 93.62 87 LEU A O 1
ATOM 720 N N . ASN A 1 88 ? 9.531 7.719 10.086 1 96 88 ASN A N 1
ATOM 721 C CA . ASN A 1 88 ? 8.914 8.703 10.961 1 96 88 ASN A CA 1
ATOM 722 C C . ASN A 1 88 ? 9.453 10.109 10.703 1 96 88 ASN A C 1
ATOM 724 O O . ASN A 1 88 ? 10.664 10.289 10.555 1 96 88 ASN A O 1
ATOM 728 N N . ILE A 1 89 ? 8.586 11.008 10.633 1 97 89 ILE A N 1
ATOM 729 C CA . ILE A 1 89 ? 8.977 12.406 10.484 1 97 89 ILE A CA 1
ATOM 730 C C . ILE A 1 89 ? 8.695 13.156 11.789 1 97 89 ILE A C 1
ATOM 732 O O . ILE A 1 89 ? 7.574 13.141 12.297 1 97 89 ILE A O 1
ATOM 736 N N . TYR A 1 90 ? 9.695 13.805 12.297 1 97.75 90 TYR A N 1
ATOM 737 C CA . TYR A 1 90 ? 9.562 14.555 13.539 1 97.75 90 TYR A CA 1
ATOM 738 C C . TYR A 1 90 ? 9.742 16.047 13.297 1 97.75 90 TYR A C 1
ATOM 740 O O . TYR A 1 90 ? 10.641 16.453 12.555 1 97.75 90 TYR A O 1
ATOM 748 N N . GLU A 1 91 ? 8.914 16.781 13.859 1 97.75 91 GLU A N 1
ATOM 749 C CA . GLU A 1 91 ? 9.172 18.219 13.977 1 97.75 91 GLU A CA 1
ATOM 750 C C . GLU A 1 91 ? 9.852 18.547 15.297 1 97.75 91 GLU A C 1
ATOM 752 O O . GLU A 1 91 ? 9.367 18.172 16.375 1 97.75 91 GLU A O 1
ATOM 757 N N . ILE A 1 92 ? 10.883 19.297 15.227 1 97.94 92 ILE A N 1
ATOM 758 C CA . ILE A 1 92 ? 11.625 19.688 16.422 1 97.94 92 ILE A CA 1
ATOM 759 C C . ILE A 1 92 ? 11.773 21.203 16.453 1 97.94 92 ILE A C 1
ATOM 761 O O . ILE A 1 92 ? 11.539 21.891 15.453 1 97.94 92 ILE A O 1
ATOM 765 N N . GLU A 1 93 ? 12.117 21.703 17.594 1 97.69 93 GLU A N 1
ATOM 766 C CA . GLU A 1 93 ? 12.336 23.141 17.734 1 97.69 93 GLU A CA 1
ATOM 767 C C . GLU A 1 93 ? 13.641 23.422 18.484 1 97.69 93 GLU A C 1
ATOM 769 O O . GLU A 1 93 ? 14.195 22.547 19.125 1 97.69 93 GLU A O 1
ATOM 774 N N . GLY A 1 94 ? 14.102 24.625 18.312 1 97.19 94 GLY A N 1
ATOM 775 C CA . GLY A 1 94 ? 15.289 25.125 18.984 1 97.19 94 GLY A CA 1
ATOM 776 C C . GLY A 1 94 ? 15.336 26.641 19.047 1 97.19 94 GLY A C 1
ATOM 777 O O . GLY A 1 94 ? 14.602 27.328 18.328 1 97.19 94 GLY A O 1
ATOM 778 N N . ARG A 1 95 ? 16.281 27.219 19.906 1 96.44 95 ARG A N 1
ATOM 779 C CA . ARG A 1 95 ? 16.438 28.672 20.094 1 96.44 95 ARG A CA 1
ATOM 780 C C . ARG A 1 95 ? 17.219 29.281 18.938 1 96.44 95 ARG A C 1
ATOM 782 O O . ARG A 1 95 ? 17.203 30.5 18.75 1 96.44 95 ARG A O 1
ATOM 789 N N . SER A 1 96 ? 17.859 28.438 18.203 1 95.38 96 SER A N 1
ATOM 790 C CA . SER A 1 96 ? 18.641 28.844 17.031 1 95.38 96 SER A CA 1
ATOM 791 C C . SER A 1 96 ? 18.734 27.703 16.031 1 95.38 96 SER A C 1
ATOM 793 O O . SER A 1 96 ? 18.391 26.562 16.344 1 95.38 96 SER A O 1
ATOM 795 N N . ARG A 1 97 ? 19.188 28.016 14.898 1 94 97 ARG A N 1
ATOM 796 C CA . ARG A 1 97 ? 19.438 26.984 13.891 1 94 97 ARG A CA 1
ATOM 797 C C . ARG A 1 97 ? 20.516 26.016 14.359 1 94 97 ARG A C 1
ATOM 799 O O . ARG A 1 97 ? 20.453 24.828 14.055 1 94 97 ARG A O 1
ATOM 806 N N . GLU A 1 98 ? 21.484 26.578 15.016 1 96 98 GLU A N 1
ATOM 807 C CA . GLU A 1 98 ? 22.562 25.75 15.555 1 96 98 GLU A CA 1
ATOM 808 C C . GLU A 1 98 ? 22.016 24.734 16.562 1 96 98 GLU A C 1
ATOM 810 O O . GLU A 1 98 ? 22.469 23.578 16.594 1 96 98 GLU A O 1
ATOM 815 N N . GLU A 1 99 ? 21.109 25.156 17.344 1 97.25 99 GLU A N 1
ATOM 816 C CA . GLU A 1 99 ? 20.531 24.234 18.312 1 97.25 99 GLU A CA 1
ATOM 817 C C . GLU A 1 99 ? 19.75 23.125 17.625 1 97.25 99 GLU A C 1
ATOM 819 O O . GLU A 1 99 ? 19.719 21.984 18.094 1 97.25 99 GLU A O 1
ATOM 824 N N . LEU A 1 100 ? 19.062 23.469 16.562 1 97 100 LEU A N 1
ATOM 825 C CA . LEU A 1 100 ? 18.391 22.438 15.781 1 97 100 LEU A CA 1
ATOM 826 C C . LEU A 1 100 ? 19.375 21.391 15.289 1 97 100 LEU A C 1
ATOM 828 O O . LEU A 1 100 ? 19.109 20.188 15.367 1 97 100 LEU A O 1
ATOM 832 N N . LYS A 1 101 ? 20.484 21.859 14.805 1 96.56 101 LYS A N 1
ATOM 833 C CA . LYS A 1 101 ? 21.5 20.969 14.297 1 96.56 101 LYS A CA 1
ATOM 834 C C . LYS A 1 101 ? 22.016 20.031 15.391 1 96.56 101 LYS A C 1
ATOM 836 O O . LYS A 1 101 ? 22.203 18.828 15.164 1 96.56 101 LYS A O 1
ATOM 841 N N . VAL A 1 102 ? 22.266 20.562 16.516 1 97.38 102 VAL A N 1
ATOM 842 C CA . VAL A 1 102 ? 22.75 19.781 17.641 1 97.38 102 VAL A CA 1
ATOM 843 C C . VAL A 1 102 ? 21.703 18.734 18.031 1 97.38 102 VAL A C 1
ATOM 845 O O . VAL A 1 102 ? 22.047 17.578 18.312 1 97.38 102 VAL A O 1
ATOM 848 N N . LYS A 1 103 ? 20.453 19.156 18.062 1 97.5 103 LYS A N 1
ATOM 849 C CA . LYS A 1 103 ? 19.375 18.234 18.391 1 97.5 103 LYS A CA 1
ATOM 850 C C . LYS A 1 103 ? 19.297 17.094 17.375 1 97.5 103 LYS A C 1
ATOM 852 O O . LYS A 1 103 ? 19.109 15.93 17.75 1 97.5 103 LYS A O 1
ATOM 857 N N . ILE A 1 104 ? 19.422 17.375 16.156 1 97.75 104 ILE A N 1
ATOM 858 C CA . ILE A 1 104 ? 19.359 16.375 15.094 1 97.75 104 ILE A CA 1
ATOM 859 C C . ILE A 1 104 ? 20.531 15.398 15.234 1 97.75 104 ILE A C 1
ATOM 861 O O . ILE A 1 104 ? 20.375 14.195 15.047 1 97.75 104 ILE A O 1
ATOM 865 N N . GLU A 1 105 ? 21.672 15.953 15.57 1 97 105 GLU A N 1
ATOM 866 C CA . GLU A 1 105 ? 22.828 15.102 15.82 1 97 105 GLU A CA 1
ATOM 867 C C . GLU A 1 105 ? 22.578 14.133 16.969 1 97 105 GLU A C 1
ATOM 869 O O . GLU A 1 105 ? 22.922 12.953 16.891 1 97 105 GLU A O 1
ATOM 874 N N . GLY A 1 106 ? 22.031 14.672 17.969 1 97 106 GLY A N 1
ATOM 875 C CA . GLY A 1 106 ? 21.656 13.812 19.094 1 97 106 GLY A CA 1
ATOM 876 C C . GLY A 1 106 ? 20.656 12.742 18.703 1 97 106 GLY A C 1
ATOM 877 O O . GLY A 1 106 ? 20.781 11.586 19.125 1 97 106 GLY A O 1
ATOM 878 N N . MET A 1 107 ? 19.656 13.102 17.953 1 97.69 107 MET A N 1
ATOM 879 C CA . MET A 1 107 ? 18.672 12.133 17.484 1 97.69 107 MET A CA 1
ATOM 880 C C . MET A 1 107 ? 19.328 11.062 16.625 1 97.69 107 MET A C 1
ATOM 882 O O . MET A 1 107 ? 18.953 9.891 16.672 1 97.69 107 MET A O 1
ATOM 886 N N . SER A 1 108 ? 20.219 11.516 15.836 1 97.12 108 SER A N 1
ATOM 887 C CA . SER A 1 108 ? 20.922 10.594 14.945 1 97.12 108 SER A CA 1
ATOM 888 C C . SER A 1 108 ? 21.672 9.531 15.727 1 97.12 108 SER A C 1
ATOM 890 O O . SER A 1 108 ? 21.797 8.391 15.281 1 97.12 108 SER A O 1
ATOM 892 N N . GLU A 1 109 ? 22.266 9.906 16.781 1 96 109 GLU A N 1
ATOM 893 C CA . GLU A 1 109 ? 22.953 8.945 17.641 1 96 109 GLU A CA 1
ATOM 894 C C . GLU A 1 109 ? 22 7.855 18.125 1 96 109 GLU A C 1
ATOM 896 O O . GLU A 1 109 ? 22.406 6.707 18.312 1 96 109 GLU A O 1
ATOM 901 N N . GLU A 1 110 ? 20.797 8.281 18.281 1 94.75 110 GLU A N 1
ATOM 902 C CA . GLU A 1 110 ? 19.781 7.359 18.797 1 94.75 110 GLU A CA 1
ATOM 90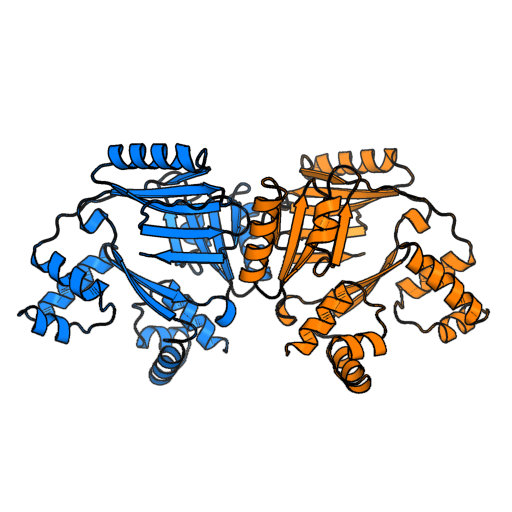3 C C . GLU A 1 110 ? 19.125 6.582 17.672 1 94.75 110 GLU A C 1
ATOM 905 O O . GLU A 1 110 ? 18.859 5.383 17.797 1 94.75 110 GLU A O 1
ATOM 910 N N . LEU A 1 111 ? 18.859 7.203 16.547 1 96.44 111 LEU A N 1
ATOM 911 C CA . LEU A 1 111 ? 17.953 6.648 15.547 1 96.44 111 LEU A CA 1
ATOM 912 C C . LEU A 1 111 ? 18.703 6.277 14.273 1 96.44 111 LEU A C 1
ATOM 914 O O . LEU A 1 111 ? 18.141 5.641 13.375 1 96.44 111 LEU A O 1
ATOM 918 N N . GLY A 1 112 ? 19.953 6.684 14.18 1 95.19 112 GLY A N 1
ATOM 919 C CA . GLY A 1 112 ? 20.703 6.512 12.945 1 95.19 112 GLY A CA 1
ATOM 920 C C . GLY A 1 112 ? 20.703 7.746 12.07 1 95.19 112 GLY A C 1
ATOM 921 O O . GLY A 1 112 ? 20.312 8.828 12.508 1 95.19 112 GLY A O 1
ATOM 922 N N . GLU A 1 113 ? 21.188 7.59 10.859 1 95.06 113 GLU A N 1
ATOM 923 C CA . GLU A 1 113 ? 21.297 8.719 9.938 1 95.06 113 GLU A CA 1
ATOM 924 C C . GLU A 1 113 ? 19.922 9.164 9.445 1 95.06 113 GLU A C 1
ATOM 926 O O . GLU A 1 113 ? 19.109 8.344 9.023 1 95.06 113 GLU A O 1
ATOM 931 N N . PRO A 1 114 ? 19.703 10.445 9.508 1 96.12 114 PRO A N 1
ATOM 932 C CA . PRO A 1 114 ? 18.438 10.922 8.977 1 96.12 114 PRO A CA 1
ATOM 933 C C . PRO A 1 114 ? 18.312 10.727 7.465 1 96.12 114 PRO A C 1
ATOM 935 O O . PRO A 1 114 ? 19.297 10.859 6.742 1 96.12 114 PRO A O 1
ATOM 938 N N . HIS A 1 115 ? 17.156 10.477 7.066 1 91.81 115 HIS A N 1
ATOM 939 C CA . HIS A 1 115 ? 16.891 10.344 5.637 1 91.81 115 HIS A CA 1
ATOM 940 C C . HIS A 1 115 ? 16.75 11.703 4.969 1 91.81 115 HIS A C 1
ATOM 942 O O . HIS A 1 115 ? 17.172 11.891 3.828 1 91.81 115 HIS A O 1
ATOM 948 N N . MET A 1 116 ? 16.125 12.547 5.684 1 91.5 116 MET A N 1
ATOM 949 C CA . MET A 1 116 ? 15.906 13.891 5.156 1 91.5 116 MET A CA 1
ATOM 950 C C . MET A 1 116 ? 15.797 14.906 6.289 1 91.5 116 MET A C 1
ATOM 952 O O . MET A 1 116 ? 15.305 14.586 7.375 1 91.5 116 MET A O 1
ATOM 956 N N . ILE A 1 117 ? 16.266 16.031 5.992 1 94.62 117 ILE A N 1
ATOM 957 C CA . ILE A 1 117 ? 16.156 17.172 6.898 1 94.62 117 ILE A CA 1
ATOM 958 C C . ILE A 1 117 ? 15.547 18.359 6.156 1 94.62 117 ILE A C 1
ATOM 960 O O . ILE A 1 117 ? 16 18.703 5.062 1 94.62 117 ILE A O 1
ATOM 964 N N . TYR A 1 118 ? 14.516 18.891 6.75 1 92.81 118 TYR A N 1
ATOM 965 C CA . TYR A 1 118 ? 13.844 20.062 6.176 1 92.81 118 TYR A CA 1
ATOM 966 C C . TYR A 1 118 ? 13.805 21.219 7.168 1 92.81 118 TYR A C 1
ATOM 968 O O . TYR A 1 118 ? 13.148 21.125 8.211 1 92.81 118 TYR A O 1
ATOM 976 N N . ILE A 1 119 ? 14.453 22.234 6.84 1 92.69 119 ILE A N 1
ATOM 977 C CA . ILE A 1 119 ? 14.406 23.453 7.652 1 92.69 119 IL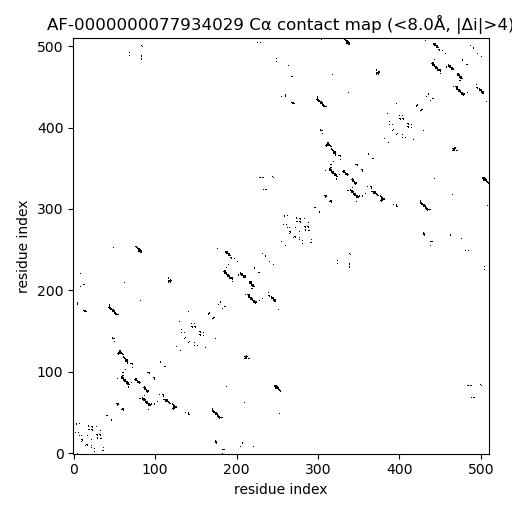E A CA 1
ATOM 978 C C . ILE A 1 119 ? 13.758 24.578 6.859 1 92.69 119 ILE A C 1
ATOM 980 O O . ILE A 1 119 ? 14.43 25.266 6.082 1 92.69 119 ILE A O 1
ATOM 984 N N . PRO A 1 120 ? 12.523 24.812 7.059 1 88.81 120 PRO A N 1
ATOM 985 C CA . PRO A 1 120 ? 11.836 25.859 6.309 1 88.81 120 PRO A CA 1
ATOM 986 C C . PRO A 1 120 ? 12.352 27.25 6.645 1 88.81 120 PRO A C 1
ATOM 988 O O . PRO A 1 120 ? 13.102 27.422 7.605 1 88.81 120 PRO A O 1
ATOM 991 N N . SER A 1 121 ? 11.984 28.172 5.711 1 87.12 121 SER A N 1
ATOM 992 C CA . SER A 1 121 ? 12.242 29.578 6.031 1 87.12 121 SER A CA 1
ATOM 993 C C . SER A 1 121 ? 11.469 30.016 7.27 1 87.12 121 SER A C 1
ATOM 995 O O . SER A 1 121 ? 10.297 29.656 7.434 1 87.12 121 SER A O 1
ATOM 997 N N . GLN A 1 122 ? 12.203 30.641 8.117 1 89.31 122 GLN A N 1
ATOM 998 C CA . GLN A 1 122 ? 11.602 30.969 9.406 1 89.31 122 GLN A CA 1
ATOM 999 C C . GLN A 1 122 ? 11.602 32.469 9.648 1 89.31 122 GLN A C 1
ATOM 1001 O O . GLN A 1 122 ? 12.5 33.188 9.203 1 89.31 122 GLN A O 1
ATOM 1006 N N . THR A 1 123 ? 10.602 32.875 10.25 1 90.06 123 THR A N 1
ATOM 1007 C CA . THR A 1 123 ? 10.453 34.25 10.695 1 90.06 123 THR A CA 1
ATOM 1008 C C . THR A 1 123 ? 10.086 34.312 12.18 1 90.06 123 THR A C 1
ATOM 1010 O O . THR A 1 123 ? 8.922 34.5 12.523 1 90.06 123 THR A O 1
ATOM 1013 N N . PRO A 1 124 ? 11.102 34.219 13.008 1 93.38 124 PRO A N 1
ATOM 1014 C CA . PRO A 1 124 ? 10.805 34.25 14.438 1 93.38 124 PRO A CA 1
ATOM 1015 C C . PRO A 1 124 ? 10.062 35.531 14.836 1 93.38 124 PRO A C 1
ATOM 1017 O O . PRO A 1 124 ? 10.32 36.594 14.281 1 93.38 124 PRO A O 1
ATOM 1020 N N . TYR A 1 125 ? 9.242 35.375 15.781 1 94.12 125 TYR A N 1
ATOM 1021 C CA . TYR A 1 125 ? 8.359 36.438 16.266 1 94.12 125 TYR A CA 1
ATOM 1022 C C . TYR A 1 125 ? 8.625 36.75 17.734 1 94.12 125 TYR A C 1
ATOM 1024 O O . TYR A 1 125 ? 9.422 36.062 18.375 1 94.12 125 TYR A O 1
ATOM 1032 N N . ASN A 1 126 ? 8.227 37.875 18.172 1 94 126 ASN A N 1
ATOM 1033 C CA . ASN A 1 126 ? 8.258 38.281 19.578 1 94 126 ASN A CA 1
ATOM 1034 C C . ASN A 1 126 ? 6.859 38.656 20.078 1 94 126 ASN A C 1
ATOM 1036 O O . ASN A 1 126 ? 6.438 39.781 20 1 94 126 ASN A O 1
ATOM 1040 N N . PRO A 1 127 ? 6.277 37.656 20.641 1 96.19 127 PRO A N 1
ATOM 1041 C CA . PRO A 1 127 ? 4.887 37.875 21.031 1 96.19 127 PRO A CA 1
ATOM 1042 C C . PRO A 1 127 ? 4.758 38.812 22.25 1 96.19 127 PRO A C 1
ATOM 1044 O O . PRO A 1 127 ? 5.625 38.812 23.125 1 96.19 127 PRO A O 1
ATOM 1047 N N . SER A 1 128 ? 3.736 39.531 22.297 1 95.81 128 SER A N 1
ATOM 1048 C CA . SER A 1 128 ? 3.412 40.344 23.469 1 95.81 128 SER A CA 1
ATOM 1049 C C . SER A 1 128 ? 2.943 39.469 24.641 1 95.81 128 SER A C 1
ATOM 1051 O O . SER A 1 128 ? 2.676 38.281 24.453 1 95.81 128 SER A O 1
ATOM 1053 N N . ARG A 1 129 ? 2.893 40.031 25.766 1 95.88 129 ARG A N 1
ATOM 1054 C CA . ARG A 1 129 ? 2.359 39.344 26.938 1 95.88 129 ARG A CA 1
ATOM 1055 C C . ARG A 1 129 ? 0.917 38.906 26.688 1 95.88 129 ARG A C 1
ATOM 1057 O O . ARG A 1 129 ? 0.51 37.812 27.125 1 95.88 129 ARG A O 1
ATOM 1064 N N . PHE A 1 130 ? 0.219 39.781 26.047 1 96 130 PHE A N 1
ATOM 1065 C CA . PHE A 1 130 ? -1.166 39.438 25.719 1 96 130 PHE A CA 1
ATOM 1066 C C . PHE A 1 130 ? -1.242 38.219 24.828 1 96 130 PHE A C 1
ATOM 1068 O O . PHE A 1 130 ? -2.029 37.312 25.078 1 96 130 PHE A O 1
ATOM 1075 N N . ASP A 1 131 ? -0.479 38.219 23.797 1 96.44 131 ASP A N 1
ATOM 1076 C CA . ASP A 1 131 ? -0.486 37.094 22.844 1 96.44 131 ASP A CA 1
ATOM 1077 C C . ASP A 1 131 ? -0.115 35.781 23.531 1 96.44 131 ASP A C 1
ATOM 1079 O O . ASP A 1 131 ? -0.678 34.75 23.234 1 96.44 131 ASP A O 1
ATOM 1083 N N . LEU A 1 132 ? 0.817 35.875 24.438 1 97.19 132 LEU A N 1
ATOM 1084 C CA . LEU A 1 132 ? 1.233 34.688 25.172 1 97.19 132 LEU A CA 1
ATOM 1085 C C . LEU A 1 132 ? 0.083 34.125 26.016 1 97.19 132 LEU A C 1
ATOM 1087 O O . LEU A 1 132 ? -0.118 32.906 26.078 1 97.19 132 LEU A O 1
ATOM 1091 N N . LYS A 1 133 ? -0.589 34.938 26.656 1 96.56 133 LYS A N 1
ATOM 1092 C CA . LYS A 1 133 ? -1.746 34.531 27.453 1 96.56 133 LYS A CA 1
ATOM 1093 C C . LYS A 1 133 ? -2.834 33.938 26.547 1 96.56 133 LYS A C 1
ATOM 1095 O O . LYS A 1 133 ? -3.445 32.938 26.891 1 96.56 133 LYS A O 1
ATOM 1100 N N . LEU A 1 134 ? -3.061 34.625 25.484 1 96.62 134 LEU A N 1
ATOM 1101 C CA . LEU A 1 134 ? -4.066 34.188 24.531 1 96.62 134 LEU A CA 1
ATOM 1102 C C . LEU A 1 134 ? -3.781 32.781 24.047 1 96.62 134 LEU A C 1
ATOM 1104 O O . LEU A 1 134 ? -4.672 31.922 24.062 1 96.62 134 LEU A O 1
ATOM 1108 N N . VAL A 1 135 ? -2.576 32.531 23.672 1 96.31 135 VAL A N 1
ATOM 1109 C CA . VAL A 1 135 ? -2.207 31.219 23.125 1 96.31 135 VAL A CA 1
ATOM 1110 C C . VAL A 1 135 ? -2.32 30.156 24.219 1 96.31 135 VAL A C 1
ATOM 1112 O O . VAL A 1 135 ? -2.719 29.016 23.953 1 96.31 135 VAL A O 1
ATOM 1115 N N . SER A 1 136 ? -1.93 30.469 25.422 1 96.06 136 SER A N 1
ATOM 1116 C CA . SER A 1 136 ? -2.023 29.516 26.516 1 96.06 136 SER A CA 1
ATOM 1117 C C . SER A 1 136 ? -3.455 29.031 26.719 1 96.06 136 SER A C 1
ATOM 1119 O O . SER A 1 136 ? -3.688 27.859 26.984 1 96.06 136 SER A O 1
ATOM 1121 N N . ILE A 1 137 ? -4.426 29.938 26.578 1 96.44 137 ILE A N 1
ATOM 1122 C CA . ILE A 1 137 ? -5.836 29.578 26.719 1 96.44 137 ILE A CA 1
ATOM 1123 C C . ILE A 1 137 ? -6.289 28.75 25.531 1 96.44 137 ILE A C 1
ATOM 1125 O O . ILE A 1 137 ? -6.938 27.719 25.688 1 96.44 137 ILE A O 1
ATOM 1129 N N . LEU A 1 138 ? -5.883 29.156 24.359 1 95.44 138 LEU A N 1
ATOM 1130 C CA . LEU A 1 138 ? -6.316 28.5 23.141 1 95.44 138 LEU A CA 1
ATOM 1131 C C . LEU A 1 138 ? -5.762 27.078 23.047 1 95.44 138 LEU A C 1
ATOM 1133 O O . LEU A 1 138 ? -6.41 26.188 22.5 1 95.44 138 LEU A O 1
ATOM 1137 N N . LYS A 1 139 ? -4.602 26.891 23.547 1 95.31 139 LYS A N 1
ATOM 1138 C CA . LYS A 1 139 ? -4.012 25.562 23.562 1 95.31 139 LYS A CA 1
ATOM 1139 C C . LYS A 1 139 ? -4.855 24.594 24.391 1 95.31 139 LYS A C 1
ATOM 1141 O O . LYS A 1 139 ? -4.988 23.422 24.031 1 95.31 139 LYS A O 1
ATOM 1146 N N . GLU A 1 140 ? -5.379 25.062 25.438 1 94.94 140 GLU A N 1
ATOM 1147 C CA . GLU A 1 140 ? -6.215 24.25 26.312 1 94.94 140 GLU A CA 1
ATOM 1148 C C . GLU A 1 140 ? -7.637 24.125 25.766 1 94.94 140 GLU A C 1
ATOM 1150 O O . GLU A 1 140 ? -8.281 23.094 25.922 1 94.94 140 GLU A O 1
ATOM 1155 N N . ARG A 1 141 ? -8.07 25.188 25.234 1 95.5 141 ARG A N 1
ATOM 1156 C CA . ARG A 1 141 ? -9.422 25.266 24.672 1 95.5 141 ARG A CA 1
ATOM 1157 C C . ARG A 1 141 ? -9.406 25.828 23.266 1 95.5 141 ARG A C 1
ATOM 1159 O O . ARG A 1 141 ? -9.883 26.938 23.031 1 95.5 141 ARG A O 1
ATOM 1166 N N . PRO A 1 142 ? -9.117 24.969 22.344 1 93.69 142 PRO A N 1
ATOM 1167 C CA . PRO A 1 142 ? -8.891 25.453 20.969 1 93.69 142 PRO A CA 1
ATOM 1168 C C . PRO A 1 142 ? -10.156 26.031 20.328 1 93.69 142 PRO A C 1
ATOM 1170 O O . PRO A 1 142 ? -10.07 26.797 19.375 1 93.69 142 PRO A O 1
ATOM 1173 N N . LEU A 1 143 ? -11.305 25.75 20.844 1 90.12 143 LEU A N 1
ATOM 1174 C CA . LEU A 1 143 ? -12.547 26.172 20.203 1 90.12 143 LEU A CA 1
ATOM 1175 C C . LEU A 1 143 ? -13.219 27.281 21.031 1 90.12 143 LEU A C 1
ATOM 1177 O O . LEU A 1 143 ? -14.383 27.609 20.781 1 90.12 143 LEU A O 1
ATOM 1181 N N . VAL A 1 144 ? -12.562 27.828 21.969 1 93.25 144 VAL A N 1
ATOM 1182 C CA . VAL A 1 144 ? -13.148 28.891 22.781 1 93.25 144 VAL A CA 1
ATOM 1183 C C . VAL A 1 144 ? -13.531 30.078 21.906 1 93.25 144 VAL A C 1
ATOM 1185 O O . VAL A 1 144 ? -12.797 30.438 20.984 1 93.25 144 VAL A O 1
ATOM 1188 N N . LYS A 1 145 ? -14.633 30.688 22.188 1 91.5 145 LYS A N 1
ATOM 1189 C CA . LYS A 1 145 ? -15.125 31.828 21.422 1 91.5 145 LYS A CA 1
ATOM 1190 C C . LYS A 1 145 ? -14.383 33.094 21.797 1 91.5 145 LYS A C 1
ATOM 1192 O O . LYS A 1 145 ? -14.039 33.312 22.953 1 91.5 145 LYS A O 1
ATOM 1197 N N . PRO A 1 146 ? -14.234 33.875 20.812 1 95.25 146 PRO A N 1
ATOM 1198 C CA . PRO A 1 146 ? -13.539 35.125 21.062 1 95.25 146 PRO A CA 1
ATOM 1199 C C . PRO A 1 146 ? -14.18 35.938 22.188 1 95.25 146 PRO A C 1
ATOM 1201 O O . PRO A 1 146 ? -13.477 36.594 22.969 1 95.25 146 PRO A O 1
ATOM 1204 N N . VAL A 1 147 ? -15.445 35.906 22.281 1 95.5 147 VAL A N 1
ATOM 1205 C CA . VAL A 1 147 ? -16.156 36.688 23.297 1 95.5 147 VAL A CA 1
ATOM 1206 C C . VAL A 1 147 ? -15.773 36.156 24.688 1 95.5 147 VAL A C 1
ATOM 1208 O O . VAL A 1 147 ? -15.578 36.969 25.609 1 95.5 147 VAL A O 1
ATOM 1211 N N . GLU A 1 148 ? -15.695 34.938 24.797 1 96.19 148 GLU A N 1
ATOM 1212 C CA . GLU A 1 148 ? -15.305 34.312 26.078 1 96.19 148 GLU A CA 1
ATOM 1213 C C . GLU A 1 148 ? -13.852 34.656 26.422 1 96.19 148 GLU A C 1
ATOM 1215 O O . GLU A 1 148 ? -13.539 34.969 27.562 1 96.19 148 GLU A O 1
ATOM 1220 N N . LEU A 1 149 ? -13.016 34.594 25.438 1 96.25 149 LEU A N 1
ATOM 1221 C CA . LEU A 1 149 ? -11.617 34.938 25.625 1 96.25 149 LEU A CA 1
ATOM 1222 C C . LEU A 1 149 ? -11.477 36.406 26.078 1 96.25 149 LEU A C 1
ATOM 1224 O O . LEU A 1 149 ? -10.648 36.719 26.922 1 96.25 149 LEU A O 1
ATOM 1228 N N . ALA A 1 150 ? -12.211 37.25 25.484 1 96.75 150 ALA A N 1
ATOM 1229 C CA . ALA A 1 150 ? -12.195 38.688 25.812 1 96.75 150 ALA A CA 1
ATOM 1230 C C . ALA A 1 150 ? -12.539 38.906 27.281 1 96.75 150 ALA A C 1
ATOM 1232 O O . ALA A 1 150 ? -11.867 39.688 27.969 1 96.75 150 ALA A O 1
ATOM 1233 N N . GLU A 1 151 ? -13.547 38.25 27.672 1 96.44 151 GLU A N 1
ATOM 1234 C CA . GLU A 1 151 ? -13.961 38.344 29.062 1 96.44 151 GLU A CA 1
ATOM 1235 C C . GLU A 1 151 ? -12.867 37.875 30.016 1 96.44 151 GLU A C 1
ATOM 1237 O O . GLU A 1 151 ? -12.57 38.531 31.016 1 96.44 151 GLU A O 1
ATOM 1242 N N . GLU A 1 152 ? -12.32 36.781 29.688 1 95.75 152 GLU A N 1
ATOM 1243 C CA . GLU A 1 152 ? -11.297 36.188 30.516 1 95.75 152 GLU A CA 1
ATOM 1244 C C . GLU A 1 152 ? -10.031 37.031 30.547 1 95.75 152 GLU A C 1
ATOM 1246 O O . GLU A 1 152 ? -9.336 37.094 31.562 1 95.75 152 GLU A O 1
ATOM 1251 N N . LEU A 1 153 ? -9.75 37.688 29.516 1 96.44 153 LEU A N 1
ATOM 1252 C CA . LEU A 1 153 ? -8.5 38.438 29.391 1 96.44 153 LEU A CA 1
ATOM 1253 C C . LEU A 1 153 ? -8.719 39.906 29.703 1 96.44 153 LEU A C 1
ATOM 1255 O O . LEU A 1 153 ? -7.758 40.688 29.766 1 96.44 153 LEU A O 1
ATOM 1259 N N . GLY A 1 154 ? -9.922 40.312 29.859 1 95.88 154 GLY A N 1
ATOM 1260 C CA . GLY A 1 154 ? -10.25 41.688 30.234 1 95.88 154 GLY A CA 1
ATOM 1261 C C . GLY A 1 154 ? -10.039 42.688 29.109 1 95.88 154 GLY A C 1
ATOM 1262 O O . GLY A 1 154 ? -9.523 43.781 29.328 1 95.88 154 GLY A O 1
ATOM 1263 N N . VAL A 1 155 ? -10.289 42.25 27.938 1 96.56 155 VAL A N 1
ATOM 1264 C CA . VAL A 1 155 ? -10.164 43.094 26.766 1 96.56 155 VAL A CA 1
ATOM 1265 C C . VAL A 1 155 ? -11.414 42.969 25.891 1 96.56 155 VAL A C 1
ATOM 1267 O O . VAL A 1 155 ? -12.359 42.281 26.266 1 96.56 155 VAL A O 1
ATOM 1270 N N . SER A 1 156 ? -11.438 43.656 24.812 1 96.5 156 SER A N 1
ATOM 1271 C CA . SER A 1 156 ? -12.578 43.594 23.906 1 96.5 156 SER A CA 1
ATOM 1272 C C . SER A 1 156 ? -12.477 42.375 23 1 96.5 156 SER A C 1
ATOM 1274 O O . SER A 1 156 ? -11.375 41.906 22.688 1 96.5 156 SER A O 1
ATOM 1276 N N . SER A 1 157 ? -13.625 41.969 22.531 1 96.31 157 SER A N 1
ATOM 1277 C CA . SER A 1 157 ? -13.641 40.875 21.562 1 96.31 157 SER A CA 1
ATOM 1278 C C . SER A 1 157 ? -12.977 41.281 20.25 1 96.31 157 SER A C 1
ATOM 1280 O O . SER A 1 157 ? -12.398 40.438 19.562 1 96.31 157 SER A O 1
ATOM 1282 N N . LYS A 1 158 ? -13.07 42.469 19.984 1 97.25 158 LYS A N 1
ATOM 1283 C CA . LYS A 1 158 ? -12.422 42.969 18.781 1 97.25 158 LYS A CA 1
ATOM 1284 C C . LYS A 1 158 ? -10.906 42.781 18.859 1 97.25 158 LYS A C 1
ATOM 1286 O O . LYS A 1 158 ? -10.273 42.375 17.875 1 97.25 158 LYS A O 1
ATOM 1291 N N . THR A 1 159 ? -10.383 43.031 19.984 1 96.94 159 THR A N 1
ATOM 1292 C CA . THR A 1 159 ? -8.945 42.875 20.203 1 96.94 159 THR A CA 1
ATOM 1293 C C . THR A 1 159 ? -8.539 41.438 20.062 1 96.94 159 THR A C 1
ATOM 1295 O O . THR A 1 159 ? -7.547 41.125 19.406 1 96.94 159 THR A O 1
ATOM 1298 N N . VAL A 1 160 ? -9.273 40.562 20.641 1 96.94 160 VAL A N 1
ATOM 1299 C CA . VAL A 1 160 ? -8.984 39.125 20.578 1 96.94 160 VAL A CA 1
ATOM 1300 C C . VAL A 1 160 ? -9.031 38.656 19.125 1 96.94 160 VAL A C 1
ATOM 1302 O O . VAL A 1 160 ? -8.109 37.969 18.656 1 96.94 160 VAL A O 1
ATOM 1305 N N . ARG A 1 161 ? -10.023 39.062 18.422 1 96.25 161 ARG A N 1
ATOM 1306 C CA . ARG A 1 161 ? -10.203 38.625 17.031 1 96.25 161 ARG A CA 1
ATOM 1307 C C . ARG A 1 161 ? -9.055 39.125 16.156 1 96.25 161 ARG A C 1
ATOM 1309 O O . ARG A 1 161 ? -8.594 38.406 15.266 1 96.25 161 ARG A O 1
ATOM 1316 N N . ARG A 1 162 ? -8.711 40.344 16.406 1 96.94 162 ARG A N 1
ATOM 1317 C CA . ARG A 1 162 ? -7.617 40.906 15.633 1 96.94 162 ARG A CA 1
ATOM 1318 C C . ARG A 1 162 ? -6.328 40.125 15.82 1 96.94 162 ARG A C 1
ATOM 1320 O O . ARG A 1 162 ? -5.637 39.812 14.852 1 96.94 162 ARG A O 1
ATOM 1327 N N . HIS A 1 163 ? -6.105 39.781 17.031 1 96.75 163 HIS A N 1
ATOM 1328 C CA . HIS A 1 163 ? -4.887 39.031 17.328 1 96.75 163 HIS A CA 1
ATOM 1329 C C . HIS A 1 163 ? -4.961 37.625 16.766 1 96.75 163 HIS A C 1
ATOM 1331 O O . HIS A 1 163 ? -3.994 37.125 16.188 1 96.75 163 HIS A O 1
ATOM 1337 N N . MET A 1 164 ? -6.027 37 16.953 1 95.5 164 MET A N 1
ATOM 1338 C CA . MET A 1 164 ? -6.199 35.656 16.422 1 95.5 164 MET A CA 1
ATOM 1339 C C . MET A 1 164 ? -6.051 35.656 14.914 1 95.5 164 MET A C 1
ATOM 1341 O O . MET A 1 164 ? -5.367 34.781 14.359 1 95.5 164 MET A O 1
ATOM 1345 N N . ARG A 1 165 ? -6.723 36.562 14.273 1 95.44 165 ARG A N 1
ATOM 1346 C CA . ARG A 1 165 ? -6.637 36.688 12.82 1 95.44 165 ARG A CA 1
ATOM 1347 C C . ARG A 1 165 ? -5.188 36.812 12.367 1 95.44 165 ARG A C 1
ATOM 1349 O O . ARG A 1 165 ? -4.766 36.219 11.391 1 95.44 165 ARG A O 1
ATOM 1356 N N . TYR A 1 166 ? -4.523 37.625 13.062 1 95.31 166 TYR A N 1
ATOM 1357 C CA . TYR A 1 166 ? -3.121 37.844 12.734 1 95.31 166 TYR A CA 1
ATOM 1358 C C . TYR A 1 166 ? -2.311 36.562 12.898 1 95.31 166 TYR A C 1
ATOM 1360 O O . TYR A 1 166 ? -1.536 36.219 12.016 1 95.31 166 TYR A O 1
ATOM 1368 N N . MET A 1 167 ? -2.484 35.906 14.008 1 94.94 167 MET A N 1
ATOM 1369 C CA . MET A 1 167 ? -1.684 34.75 14.32 1 94.94 167 MET A CA 1
ATOM 1370 C C . MET A 1 167 ? -2.002 33.594 13.359 1 94.94 167 MET A C 1
ATOM 1372 O O . MET A 1 167 ? -1.102 32.875 12.922 1 94.94 167 MET A O 1
ATOM 1376 N N . PHE A 1 168 ? -3.238 33.406 13.039 1 93.88 168 PHE A N 1
ATOM 1377 C CA . PHE A 1 168 ? -3.623 32.375 12.062 1 93.88 168 PHE A CA 1
ATOM 1378 C C . PHE A 1 168 ? -3.178 32.781 10.664 1 93.88 168 PHE A C 1
ATOM 1380 O O . PHE A 1 168 ? -2.701 31.938 9.898 1 93.88 168 PHE A O 1
ATOM 1387 N N . GLY A 1 169 ? -3.303 34.062 10.32 1 91.94 169 GLY A N 1
ATOM 1388 C CA . GLY A 1 169 ? -2.938 34.562 9 1 91.94 169 GLY A CA 1
ATOM 1389 C C . GLY A 1 169 ? -1.462 34.406 8.688 1 91.94 169 GLY A C 1
ATOM 1390 O O . GLY A 1 169 ? -1.091 34.125 7.551 1 91.94 169 GLY A O 1
ATOM 1391 N N . LYS A 1 170 ? -0.655 34.531 9.742 1 91.56 170 LYS A N 1
ATOM 1392 C CA . LYS A 1 170 ? 0.791 34.406 9.578 1 91.56 170 LYS A CA 1
ATOM 1393 C C . LYS A 1 170 ? 1.246 32.969 9.781 1 91.56 170 LYS A C 1
ATOM 1395 O O . LYS A 1 170 ? 2.445 32.688 9.805 1 91.56 170 LYS A O 1
ATOM 1400 N N . ASN A 1 171 ? 0.304 32.062 10.016 1 90.31 171 ASN A N 1
ATOM 1401 C CA . ASN A 1 171 ? 0.538 30.641 10.188 1 90.31 171 ASN A CA 1
ATOM 1402 C C . ASN A 1 171 ? 1.312 30.344 11.469 1 90.31 171 ASN A C 1
ATOM 1404 O O . ASN A 1 171 ? 2.039 29.344 11.547 1 90.31 171 ASN A O 1
ATOM 1408 N N . PHE A 1 172 ? 1.167 31.234 12.438 1 95 172 PHE A N 1
ATOM 1409 C CA . PHE A 1 172 ? 1.699 30.938 13.758 1 95 172 PHE A CA 1
ATOM 1410 C C . PHE A 1 172 ? 0.849 29.875 14.461 1 95 172 PHE A C 1
ATOM 1412 O O . PHE A 1 172 ? 1.362 29.078 15.25 1 95 172 PHE A O 1
ATOM 1419 N N . PHE A 1 173 ? -0.379 29.969 14.148 1 94.69 173 PHE A N 1
ATOM 1420 C CA . PHE A 1 173 ? -1.326 29.016 14.703 1 94.69 173 PHE A CA 1
ATOM 1421 C C . PHE A 1 173 ? -1.969 28.188 13.586 1 94.69 173 PHE A C 1
ATOM 1423 O O . PHE A 1 173 ? -2.215 28.703 12.492 1 94.69 173 PHE A O 1
ATOM 1430 N N . ARG A 1 174 ? -2.262 26.984 13.945 1 94.12 174 ARG A N 1
ATOM 1431 C CA . ARG A 1 174 ? -3.09 26.141 13.102 1 94.12 174 ARG A CA 1
ATOM 1432 C C . ARG A 1 174 ? -3.973 25.219 13.953 1 94.12 174 ARG A C 1
ATOM 1434 O O . ARG A 1 174 ? -3.523 24.672 14.961 1 94.12 174 ARG A O 1
ATOM 1441 N N . LEU A 1 175 ? -5.199 25.188 13.539 1 95.5 175 LEU A N 1
ATOM 1442 C CA . LEU A 1 175 ? -6.086 24.219 14.156 1 95.5 175 LEU A CA 1
ATOM 1443 C C . LEU A 1 175 ? -6.062 22.891 13.398 1 95.5 175 LEU A C 1
ATOM 1445 O O . LEU A 1 175 ? -6.414 22.844 12.219 1 95.5 175 LEU A O 1
ATOM 1449 N N . ILE A 1 176 ? -5.672 21.828 14.07 1 96.06 176 ILE A N 1
ATOM 1450 C CA . ILE A 1 176 ? -5.477 20.547 13.406 1 96.06 176 ILE A CA 1
ATOM 1451 C C . ILE A 1 176 ? -6.488 19.531 13.93 1 96.06 176 ILE A C 1
ATOM 1453 O O . ILE A 1 176 ? -6.496 19.219 15.125 1 96.06 176 ILE A O 1
ATOM 1457 N N . PRO A 1 177 ? -7.309 19.031 13.078 1 96.69 177 PRO A N 1
ATOM 1458 C CA . PRO A 1 177 ? -8.172 17.938 13.516 1 96.69 177 PRO A CA 1
ATOM 1459 C C . PRO A 1 177 ? -7.422 16.609 13.641 1 96.69 177 PRO A C 1
ATOM 1461 O O . PRO A 1 177 ? -6.68 16.234 12.742 1 96.69 177 PRO A O 1
ATOM 1464 N N . ILE A 1 178 ? -7.559 15.969 14.719 1 96.5 178 ILE A N 1
ATOM 1465 C CA . ILE A 1 178 ? -7.086 14.602 14.883 1 96.5 178 ILE A CA 1
ATOM 1466 C C . ILE A 1 178 ? -8.188 13.625 14.484 1 96.5 178 ILE A C 1
ATOM 1468 O O . ILE A 1 178 ? -9.172 13.453 15.211 1 96.5 178 ILE A O 1
ATOM 1472 N N . VAL A 1 179 ? -7.941 13.023 13.414 1 96.69 179 VAL A N 1
ATOM 1473 C CA . VAL A 1 179 ? -9 12.25 12.781 1 96.69 179 VAL A CA 1
ATOM 1474 C C . VAL A 1 179 ? -8.672 10.758 12.859 1 96.69 179 VAL A C 1
ATOM 1476 O O . VAL A 1 179 ? -7.523 10.359 12.664 1 96.69 179 VAL A O 1
ATOM 1479 N N . ASP A 1 180 ? -9.648 9.945 13.227 1 95.75 180 ASP A N 1
ATOM 1480 C CA . ASP A 1 180 ? -9.57 8.5 13 1 95.75 180 ASP A CA 1
ATOM 1481 C C . ASP A 1 180 ? -9.734 8.164 11.523 1 95.75 180 ASP A C 1
ATOM 1483 O O . ASP A 1 180 ? -10.859 8.078 11.016 1 95.75 180 ASP A O 1
ATOM 1487 N N . LEU A 1 181 ? -8.719 7.945 10.852 1 94.44 181 LEU A N 1
ATOM 1488 C CA . LEU A 1 181 ? -8.711 7.82 9.398 1 94.44 181 LEU A CA 1
ATOM 1489 C C . LEU A 1 181 ? -9.484 6.582 8.953 1 94.44 181 LEU A C 1
ATOM 1491 O O . LEU A 1 181 ? -10.133 6.594 7.906 1 94.44 181 LEU A O 1
ATOM 1495 N N . GLU A 1 182 ? -9.375 5.535 9.719 1 91.19 182 GLU A N 1
ATOM 1496 C CA . GLU A 1 182 ? -10.109 4.32 9.391 1 91.19 182 GLU A CA 1
ATOM 1497 C C . GLU A 1 182 ? -11.617 4.562 9.414 1 91.19 182 GLU A C 1
ATOM 1499 O O . GLU A 1 182 ? -12.32 4.211 8.469 1 91.19 182 GLU A O 1
ATOM 1504 N N . LYS A 1 183 ? -12.062 5.223 10.469 1 92.69 183 LYS A N 1
ATOM 1505 C CA . LYS A 1 183 ? -13.484 5.523 10.594 1 92.69 183 LYS A CA 1
ATOM 1506 C C . LYS A 1 183 ? -13.938 6.496 9.508 1 92.69 183 LYS A C 1
ATOM 1508 O O . LYS A 1 183 ? -15.078 6.418 9.031 1 92.69 183 LYS A O 1
ATOM 1513 N N . ALA A 1 184 ? -13.008 7.355 9.188 1 94.5 184 ALA A N 1
ATOM 1514 C CA . ALA A 1 184 ? -13.336 8.367 8.188 1 94.5 184 ALA A CA 1
ATOM 1515 C C . ALA A 1 184 ? -13.367 7.773 6.785 1 94.5 184 ALA A C 1
ATOM 1517 O O . ALA A 1 184 ? -13.883 8.391 5.852 1 94.5 184 ALA A O 1
ATOM 1518 N N . GLY A 1 185 ? -12.75 6.617 6.605 1 91.94 185 GLY A N 1
ATOM 1519 C CA . GLY A 1 185 ? -12.68 6.004 5.289 1 91.94 185 GLY A CA 1
ATOM 1520 C C . GLY A 1 185 ? -11.789 6.762 4.324 1 91.94 185 GLY A C 1
ATOM 1521 O O . GLY A 1 185 ? -12.094 6.863 3.135 1 91.94 185 GLY A O 1
ATOM 1522 N N . ILE A 1 186 ? -10.797 7.398 4.871 1 95 186 ILE A N 1
ATOM 1523 C CA . ILE A 1 186 ? -9.844 8.102 4.016 1 95 186 ILE A CA 1
ATOM 1524 C C . ILE A 1 186 ? -8.43 7.602 4.293 1 95 186 ILE A C 1
ATOM 1526 O O . ILE A 1 186 ? -8.164 7.035 5.359 1 95 186 ILE A O 1
ATOM 1530 N N . LEU A 1 187 ? -7.637 7.734 3.289 1 96.81 187 LEU A N 1
ATOM 1531 C CA . LEU A 1 187 ? -6.215 7.426 3.422 1 96.81 187 LEU A CA 1
ATOM 1532 C C . LEU A 1 187 ? -5.383 8.703 3.406 1 96.81 187 LEU A C 1
ATOM 1534 O O . LEU A 1 187 ? -5.719 9.664 2.707 1 96.81 187 LEU A O 1
ATOM 1538 N N . MET A 1 188 ? -4.391 8.719 4.219 1 98 188 MET A N 1
ATOM 1539 C CA . MET A 1 188 ? -3.414 9.805 4.238 1 98 188 MET A CA 1
ATOM 1540 C C . MET A 1 188 ? -2.053 9.32 3.754 1 98 188 MET A C 1
AT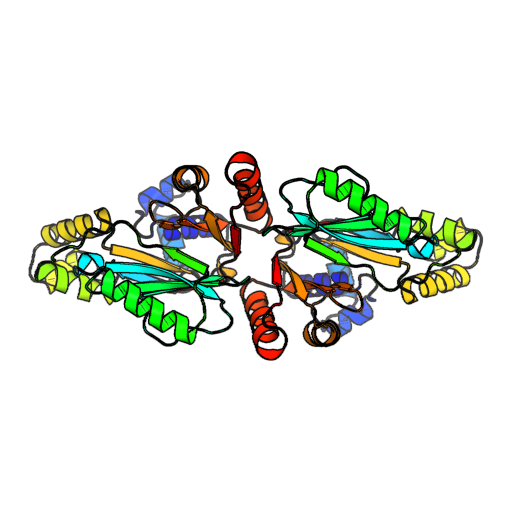OM 1542 O O . MET A 1 188 ? -1.611 8.234 4.117 1 98 188 MET A O 1
ATOM 1546 N N . TYR A 1 189 ? -1.43 10.133 2.867 1 97.81 189 TYR A N 1
ATOM 1547 C CA . TYR A 1 189 ? -0.139 9.734 2.316 1 97.81 189 TYR A CA 1
ATOM 1548 C C . TYR A 1 189 ? 0.766 10.945 2.115 1 97.81 189 TYR A C 1
ATOM 1550 O O . TYR A 1 189 ? 0.283 12.062 1.931 1 97.81 189 TYR A O 1
ATOM 1558 N N . ALA A 1 190 ? 2.021 10.695 2.178 1 97.12 190 ALA A N 1
ATOM 1559 C CA . ALA A 1 190 ? 3.029 11.742 2.027 1 97.12 190 ALA A CA 1
ATOM 1560 C C . ALA A 1 190 ? 3.811 11.562 0.728 1 97.12 190 ALA A C 1
ATOM 1562 O O . ALA A 1 190 ? 4.238 10.461 0.398 1 97.12 190 ALA A O 1
ATOM 1563 N N . VAL A 1 191 ? 3.967 12.648 0.035 1 97.38 191 VAL A N 1
ATOM 1564 C CA . VAL A 1 191 ? 4.797 12.688 -1.165 1 97.38 191 VAL A CA 1
ATOM 1565 C C . VAL A 1 191 ? 6.082 13.461 -0.885 1 97.38 191 VAL A C 1
ATOM 1567 O O . VAL A 1 191 ? 6.035 14.617 -0.452 1 97.38 191 VAL A O 1
ATOM 1570 N N . PHE A 1 192 ? 7.176 12.82 -1.098 1 95.19 192 PHE A N 1
ATOM 1571 C CA . PHE A 1 192 ? 8.492 13.43 -0.954 1 95.19 192 PHE A CA 1
ATOM 1572 C C . PHE A 1 192 ? 9.055 13.836 -2.312 1 95.19 192 PHE A C 1
ATOM 1574 O O . PHE A 1 192 ? 9.211 12.992 -3.199 1 95.19 192 PHE A O 1
ATOM 1581 N N . THR A 1 193 ? 9.398 15.164 -2.471 1 96.81 193 THR A N 1
ATOM 1582 C CA . THR A 1 193 ? 9.828 15.602 -3.793 1 96.81 193 THR A CA 1
ATOM 1583 C C . THR A 1 193 ? 10.727 16.828 -3.689 1 96.81 193 THR A C 1
ATOM 1585 O O . THR A 1 193 ? 10.641 17.594 -2.725 1 96.81 193 THR A O 1
ATOM 1588 N N . LYS A 1 194 ? 11.531 16.984 -4.676 1 96.12 194 LYS A N 1
ATOM 1589 C CA . LYS A 1 194 ? 12.367 18.172 -4.797 1 96.12 194 LYS A CA 1
ATOM 1590 C C . LYS A 1 194 ? 11.672 19.234 -5.641 1 96.12 194 LYS A C 1
ATOM 1592 O O . LYS A 1 194 ? 12.141 20.375 -5.707 1 96.12 194 LYS A O 1
ATOM 1597 N N . LYS A 1 195 ? 10.594 18.844 -6.277 1 97 195 LYS A N 1
ATOM 1598 C CA . LYS A 1 195 ? 9.852 19.781 -7.113 1 97 195 LYS A CA 1
ATOM 1599 C C . LYS A 1 195 ? 8.75 20.469 -6.32 1 97 195 LYS A C 1
ATOM 1601 O O . LYS A 1 195 ? 7.57 20.344 -6.648 1 97 195 LYS A O 1
ATOM 1606 N N . VAL A 1 196 ? 9.148 21.297 -5.492 1 95.94 196 VAL A N 1
ATOM 1607 C CA . VAL A 1 196 ? 8.258 21.859 -4.477 1 95.94 196 VAL A CA 1
ATOM 1608 C C . VAL A 1 196 ? 7.195 22.734 -5.145 1 95.94 196 VAL A C 1
ATOM 1610 O O . VAL A 1 196 ? 6 22.562 -4.902 1 95.94 196 VAL A O 1
ATOM 1613 N N . GLU A 1 197 ? 7.527 23.641 -5.957 1 96.25 197 GLU A N 1
ATOM 1614 C CA . GLU A 1 197 ? 6.594 24.578 -6.582 1 96.25 197 GLU A CA 1
ATOM 1615 C C . GLU A 1 197 ? 5.562 23.828 -7.43 1 96.25 197 GLU A C 1
ATOM 1617 O O . GLU A 1 197 ? 4.375 24.172 -7.41 1 96.25 197 GLU A O 1
ATOM 1622 N N . ILE A 1 198 ? 6.035 22.828 -8.125 1 97.62 198 ILE A N 1
ATOM 1623 C CA . ILE A 1 198 ? 5.137 22.047 -8.969 1 97.62 198 ILE A CA 1
ATOM 1624 C C . ILE A 1 198 ? 4.168 21.25 -8.086 1 97.62 198 ILE A C 1
ATOM 1626 O O . ILE A 1 198 ? 2.969 21.188 -8.367 1 97.62 198 ILE A O 1
ATOM 1630 N N . ALA A 1 199 ? 4.707 20.641 -7.031 1 97.81 199 ALA A N 1
ATOM 1631 C CA . ALA A 1 199 ? 3.885 19.844 -6.129 1 97.81 199 ALA A CA 1
ATOM 1632 C C . ALA A 1 199 ? 2.807 20.703 -5.469 1 97.81 199 ALA A C 1
ATOM 1634 O O . ALA A 1 199 ? 1.68 20.234 -5.262 1 97.81 199 ALA A O 1
ATOM 1635 N N . GLN A 1 200 ? 3.166 21.922 -5.133 1 97 200 GLN A N 1
ATOM 1636 C CA . GLN A 1 200 ? 2.207 22.828 -4.523 1 97 200 GLN A CA 1
ATOM 1637 C C . GLN A 1 200 ? 0.983 23.016 -5.414 1 97 200 GLN A C 1
ATOM 1639 O O . GLN A 1 200 ? -0.151 23 -4.93 1 97 200 GLN A O 1
ATOM 1644 N N . LYS A 1 201 ? 1.194 23.141 -6.633 1 97.94 201 LYS A N 1
ATOM 1645 C CA . LYS A 1 201 ? 0.11 23.359 -7.586 1 97.94 201 LYS A CA 1
ATOM 1646 C C . LYS A 1 201 ? -0.613 22.047 -7.898 1 97.94 201 LYS A C 1
ATOM 1648 O O . LYS A 1 201 ? -1.845 22.016 -7.934 1 97.94 201 LYS A O 1
ATOM 1653 N N . PHE A 1 202 ? 0.134 21 -8.125 1 98.5 202 PHE A N 1
ATOM 1654 C CA . PHE A 1 202 ? -0.412 19.719 -8.555 1 98.5 202 PHE A CA 1
ATOM 1655 C C . PHE A 1 202 ? -1.302 19.109 -7.473 1 98.5 202 PHE A C 1
ATOM 1657 O O . PHE A 1 202 ? -2.371 18.578 -7.77 1 98.5 202 PHE A O 1
ATOM 1664 N N . PHE A 1 203 ? -0.78 19.219 -6.16 1 98.06 203 PHE A N 1
ATOM 1665 C CA . PHE A 1 203 ? -1.487 18.562 -5.062 1 98.06 203 PHE A CA 1
ATOM 1666 C C . PHE A 1 203 ? -2.332 19.578 -4.293 1 98.06 203 PHE A C 1
ATOM 1668 O O . PHE A 1 203 ? -2.789 19.297 -3.186 1 98.06 203 PHE A O 1
ATOM 1675 N N . TYR A 1 204 ? -2.564 20.703 -4.781 1 97.06 204 TYR A N 1
ATOM 1676 C CA . TYR A 1 204 ? -3.211 21.828 -4.102 1 97.06 204 TYR A CA 1
ATOM 1677 C C . TYR A 1 204 ? -4.523 21.391 -3.465 1 97.06 204 TYR A C 1
ATOM 1679 O O . TYR A 1 204 ? -4.82 21.75 -2.324 1 97.06 204 TYR A O 1
ATOM 1687 N N . ASN A 1 205 ? -5.309 20.578 -4.078 1 95.31 205 ASN A N 1
ATOM 1688 C CA . ASN A 1 205 ? -6.66 20.25 -3.635 1 95.31 205 ASN A CA 1
ATOM 1689 C C . ASN A 1 205 ? -6.652 19.172 -2.559 1 95.31 205 ASN A C 1
ATOM 1691 O O . ASN A 1 205 ? -7.625 19.016 -1.818 1 95.31 205 ASN A O 1
ATOM 1695 N N . THR A 1 206 ? -5.523 18.469 -2.469 1 97.25 206 THR A N 1
ATOM 1696 C CA . THR A 1 206 ? -5.57 17.297 -1.6 1 97.25 206 THR A CA 1
ATOM 1697 C C . THR A 1 206 ? -4.562 17.422 -0.459 1 97.25 206 THR A C 1
ATOM 1699 O O . THR A 1 206 ? -4.617 16.672 0.514 1 97.25 206 THR A O 1
ATOM 1702 N N . THR A 1 207 ? -3.641 18.391 -0.534 1 97.94 207 THR A N 1
ATOM 1703 C CA . THR A 1 207 ? -2.631 18.562 0.504 1 97.94 207 THR A CA 1
ATOM 1704 C C . THR A 1 207 ? -3.25 19.141 1.771 1 97.94 207 THR A C 1
ATOM 1706 O O . THR A 1 207 ? -3.951 20.156 1.716 1 97.94 207 THR A O 1
ATOM 1709 N N . VAL A 1 208 ? -2.914 18.5 2.807 1 96.19 208 VAL A N 1
ATOM 1710 C CA . VAL A 1 208 ? -3.434 19.016 4.07 1 96.19 208 VAL A CA 1
ATOM 1711 C C . VAL A 1 208 ? -2.291 19.578 4.91 1 96.19 208 VAL A C 1
ATOM 1713 O O . VAL A 1 208 ? -2.523 20.328 5.855 1 96.19 208 VAL A O 1
ATOM 1716 N N . ARG A 1 209 ? -1.138 19.141 4.547 1 93.38 209 ARG A N 1
ATOM 1717 C CA . ARG A 1 209 ? 0.044 19.656 5.223 1 93.38 209 ARG A CA 1
ATOM 1718 C C . ARG A 1 209 ? 1.252 19.656 4.293 1 93.38 209 ARG A C 1
ATOM 1720 O O . ARG A 1 209 ? 1.542 18.656 3.641 1 93.38 209 ARG A O 1
ATOM 1727 N N . GLU A 1 210 ? 1.855 20.797 4.293 1 94.19 210 GLU A N 1
ATOM 1728 C CA . GLU A 1 210 ? 3.092 20.938 3.531 1 94.19 210 GLU A CA 1
ATOM 1729 C C . GLU A 1 210 ? 4.277 21.203 4.449 1 94.19 210 GLU A C 1
ATOM 1731 O O . GLU A 1 210 ? 4.207 22.062 5.332 1 94.19 210 GLU A O 1
ATOM 1736 N N . ILE A 1 211 ? 5.281 20.453 4.336 1 92.44 211 ILE A N 1
ATOM 1737 C CA . ILE A 1 211 ? 6.578 20.641 4.98 1 92.44 211 ILE A CA 1
ATOM 1738 C C . ILE A 1 211 ? 7.664 20.797 3.916 1 92.44 211 ILE A C 1
ATOM 1740 O O . ILE A 1 211 ? 8.039 19.828 3.25 1 92.44 211 ILE A O 1
ATOM 1744 N N . SER A 1 212 ? 8.102 22.062 3.732 1 92.38 212 SER A N 1
ATOM 1745 C CA . SER A 1 212 ? 9.062 22.219 2.645 1 92.38 212 SER A CA 1
ATOM 1746 C C . SER A 1 212 ? 10.062 23.328 2.932 1 92.38 212 SER A C 1
ATOM 1748 O O . SER A 1 212 ? 9.797 24.203 3.76 1 92.38 212 SER A O 1
ATOM 1750 N N . ASP A 1 213 ? 11.188 23.156 2.434 1 91 213 ASP A N 1
ATOM 1751 C CA . ASP A 1 213 ? 12.141 24.25 2.285 1 91 213 ASP A CA 1
ATOM 1752 C C . ASP A 1 213 ? 12.367 24.578 0.813 1 91 213 ASP A C 1
ATOM 1754 O O . ASP A 1 213 ? 11.516 24.312 -0.032 1 91 213 ASP A O 1
ATOM 1758 N N . ASP A 1 214 ? 13.453 25.25 0.503 1 84.12 214 ASP A N 1
ATOM 1759 C CA . ASP A 1 214 ? 13.672 25.703 -0.867 1 84.12 214 ASP A CA 1
ATOM 1760 C C . ASP A 1 214 ? 14.125 24.547 -1.761 1 84.12 214 ASP A C 1
ATOM 1762 O O . ASP A 1 214 ? 14.086 24.656 -2.988 1 84.12 214 ASP A O 1
ATOM 1766 N N . ASN A 1 215 ? 14.469 23.438 -1.221 1 89.25 215 ASN A N 1
ATOM 1767 C CA . ASN A 1 215 ? 15.102 22.391 -2.008 1 89.25 215 ASN A CA 1
ATOM 1768 C C . ASN A 1 215 ? 14.211 21.156 -2.125 1 89.25 215 ASN A C 1
ATOM 1770 O O . ASN A 1 215 ? 14.258 20.453 -3.133 1 89.25 215 ASN A O 1
ATOM 1774 N N . ALA A 1 216 ? 13.438 20.875 -1.1 1 93.5 216 ALA A N 1
ATOM 1775 C CA . ALA A 1 216 ? 12.609 19.672 -1.075 1 93.5 216 ALA A CA 1
ATOM 1776 C C . ALA A 1 216 ? 11.438 19.828 -0.11 1 93.5 216 ALA A C 1
ATOM 1778 O O . ALA A 1 216 ? 11.391 20.781 0.668 1 93.5 216 ALA A O 1
ATOM 1779 N N . GLY A 1 217 ? 10.508 18.953 -0.254 1 94.75 217 GLY A N 1
ATOM 1780 C CA . GLY A 1 217 ? 9.375 19.031 0.662 1 94.75 217 GLY A CA 1
ATOM 1781 C C . GLY A 1 217 ? 8.578 17.75 0.743 1 94.75 217 GLY A C 1
ATOM 1782 O O . GLY A 1 217 ? 8.812 16.812 -0.037 1 94.75 217 GLY A O 1
ATOM 1783 N N . ILE A 1 218 ? 7.812 17.719 1.724 1 95.88 218 ILE A N 1
ATOM 1784 C CA . ILE A 1 218 ? 6.836 16.656 1.96 1 95.88 218 ILE A CA 1
ATOM 1785 C C . ILE A 1 218 ? 5.422 17.234 1.866 1 95.88 218 ILE A C 1
ATOM 1787 O O . ILE A 1 218 ? 5.102 18.219 2.531 1 95.88 218 ILE A O 1
ATOM 1791 N N . PHE A 1 219 ? 4.68 16.641 1.045 1 97.12 219 PHE A N 1
ATOM 1792 C CA . PHE A 1 219 ? 3.273 17 0.915 1 97.12 219 PHE A CA 1
ATOM 1793 C C . PHE A 1 219 ? 2.377 15.891 1.432 1 97.12 219 PHE A C 1
ATOM 1795 O O . PHE A 1 219 ? 2.281 14.828 0.813 1 97.12 219 PHE A O 1
ATOM 1802 N N . VAL A 1 220 ? 1.755 16.109 2.551 1 97.44 220 VAL A N 1
ATOM 1803 C CA . VAL A 1 220 ? 0.828 15.141 3.117 1 97.44 220 VAL A CA 1
ATOM 1804 C C . VAL A 1 220 ? -0.562 15.336 2.518 1 97.44 220 VAL A C 1
ATOM 1806 O O . VAL A 1 220 ? -1.159 16.406 2.658 1 97.44 220 VAL A O 1
ATOM 1809 N N . ASN A 1 221 ? -1.028 14.312 1.896 1 98.38 221 ASN A N 1
ATOM 1810 C CA . ASN A 1 221 ? -2.289 14.367 1.162 1 98.38 221 ASN A CA 1
ATOM 1811 C C . ASN A 1 221 ? -3.295 13.359 1.705 1 98.38 221 ASN A C 1
ATOM 1813 O O . ASN A 1 221 ? -2.928 12.445 2.445 1 98.38 221 ASN A O 1
ATOM 1817 N N . VAL A 1 222 ? -4.52 13.57 1.32 1 97.94 222 VAL A N 1
ATOM 1818 C CA . VAL A 1 222 ? -5.566 12.617 1.669 1 97.94 222 VAL A CA 1
ATOM 1819 C C . VAL A 1 222 ? -6.25 12.109 0.4 1 97.94 222 VAL A C 1
ATOM 1821 O O . VAL A 1 222 ? -6.309 12.828 -0.605 1 97.94 222 VAL A O 1
ATOM 1824 N N . ALA A 1 223 ? -6.691 10.93 0.447 1 96.81 223 ALA A N 1
ATOM 1825 C CA . ALA A 1 223 ? -7.371 10.273 -0.666 1 96.81 223 ALA A CA 1
ATOM 1826 C C . ALA A 1 223 ? -8.477 9.352 -0.163 1 96.81 223 ALA A C 1
ATOM 1828 O O . ALA A 1 223 ? -8.484 8.961 1.008 1 96.81 223 ALA A O 1
ATOM 1829 N N . ASP A 1 224 ? -9.367 9 -1.066 1 94.25 224 ASP A N 1
ATOM 1830 C CA . ASP A 1 224 ? -10.492 8.133 -0.704 1 94.25 224 ASP A CA 1
ATOM 1831 C C . ASP A 1 224 ? -10.078 6.668 -0.693 1 94.25 224 ASP A C 1
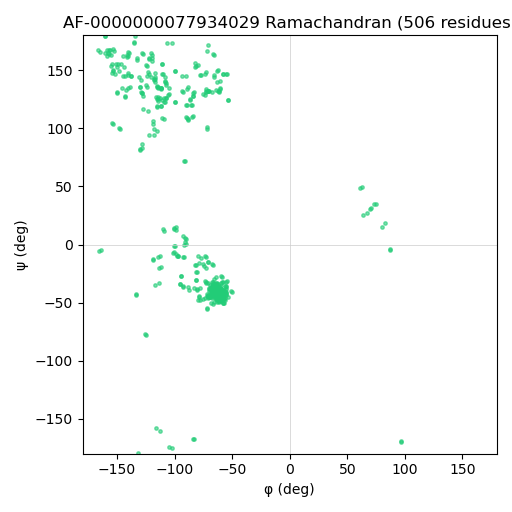ATOM 1833 O O . ASP A 1 224 ? -10.656 5.855 0.033 1 94.25 224 ASP A O 1
ATOM 1837 N N . ASN A 1 225 ? -9.156 6.387 -1.531 1 94 225 ASN A N 1
ATOM 1838 C CA . ASN A 1 225 ? -8.758 4.988 -1.675 1 94 225 ASN A CA 1
ATOM 1839 C C . ASN A 1 225 ? -7.379 4.863 -2.322 1 94 225 ASN A C 1
ATOM 1841 O O . ASN A 1 225 ? -6.777 5.863 -2.709 1 94 225 ASN A O 1
ATOM 1845 N N . VAL A 1 226 ? -6.938 3.654 -2.479 1 96.69 226 VAL A N 1
ATOM 1846 C CA . VAL A 1 226 ? -5.598 3.365 -2.977 1 96.69 226 VAL A CA 1
ATOM 1847 C C . VAL A 1 226 ? -5.504 3.736 -4.453 1 96.69 226 VAL A C 1
ATOM 1849 O O . VAL A 1 226 ? -4.477 4.242 -4.91 1 96.69 226 VAL A O 1
ATOM 1852 N N . ASP A 1 227 ? -6.551 3.508 -5.211 1 94.62 227 ASP A N 1
ATOM 1853 C CA . ASP A 1 227 ? -6.551 3.816 -6.637 1 94.62 227 ASP A CA 1
ATOM 1854 C C . ASP A 1 227 ? -6.289 5.301 -6.875 1 94.62 227 ASP A C 1
ATOM 1856 O O . ASP A 1 227 ? -5.543 5.668 -7.785 1 94.62 227 ASP A O 1
ATOM 1860 N N . GLU A 1 228 ? -6.91 6.102 -6.098 1 95.88 228 GLU A N 1
ATOM 1861 C CA . GLU A 1 228 ? -6.703 7.543 -6.211 1 95.88 228 GLU A CA 1
ATOM 1862 C C . GLU A 1 228 ? -5.254 7.918 -5.926 1 95.88 228 GLU A C 1
ATOM 1864 O O . GLU A 1 228 ? -4.664 8.734 -6.637 1 95.88 228 GLU A O 1
ATOM 1869 N N . ILE A 1 229 ? -4.691 7.316 -4.906 1 97.5 229 ILE A N 1
ATOM 1870 C CA . ILE A 1 229 ? -3.297 7.578 -4.562 1 97.5 229 ILE A CA 1
ATOM 1871 C C . ILE A 1 229 ? -2.393 7.164 -5.719 1 97.5 229 ILE A C 1
ATOM 1873 O O . ILE A 1 229 ? -1.515 7.926 -6.133 1 97.5 229 ILE A O 1
ATOM 1877 N N . ASN A 1 230 ? -2.617 6.055 -6.176 1 94.94 230 ASN A N 1
ATOM 1878 C CA . ASN A 1 230 ? -1.817 5.531 -7.281 1 94.94 230 ASN A CA 1
ATOM 1879 C C . ASN A 1 230 ? -1.879 6.449 -8.5 1 94.94 230 ASN A C 1
ATOM 1881 O O . ASN A 1 230 ? -0.848 6.77 -9.094 1 94.94 230 ASN A O 1
ATOM 1885 N N . ASN A 1 231 ? -3.064 6.801 -8.883 1 95 231 ASN A N 1
ATOM 1886 C CA . ASN A 1 231 ? -3.244 7.656 -10.055 1 95 231 ASN A CA 1
ATOM 1887 C C . ASN A 1 231 ? -2.529 8.992 -9.891 1 95 231 ASN A C 1
ATOM 1889 O O . ASN A 1 231 ? -1.843 9.453 -10.805 1 95 231 ASN A O 1
ATOM 1893 N N . MET A 1 232 ? -2.686 9.594 -8.727 1 96.81 232 MET A N 1
ATOM 1894 C CA . MET A 1 232 ? -2.062 10.891 -8.469 1 96.81 232 MET A CA 1
ATOM 1895 C C . MET A 1 232 ? -0.543 10.773 -8.453 1 96.81 232 MET A C 1
ATOM 1897 O O . MET A 1 232 ? 0.156 11.594 -9.047 1 96.81 232 MET A O 1
ATOM 1901 N N . THR A 1 233 ? -0.065 9.766 -7.82 1 95.62 233 THR A N 1
ATOM 1902 C CA . THR A 1 233 ? 1.375 9.586 -7.676 1 95.62 233 THR A CA 1
ATOM 1903 C C . THR A 1 233 ? 2.018 9.273 -9.023 1 95.62 233 THR A C 1
ATOM 1905 O O . THR A 1 233 ? 3.047 9.852 -9.375 1 95.62 233 THR A O 1
ATOM 1908 N N . LEU A 1 234 ? 1.436 8.414 -9.75 1 94.06 234 LEU A N 1
ATOM 1909 C CA . LEU A 1 234 ? 1.98 8.039 -11.055 1 94.06 234 LEU A CA 1
ATOM 1910 C C . LEU A 1 234 ? 1.989 9.234 -12 1 94.06 234 LEU A C 1
ATOM 1912 O O . LEU A 1 234 ? 2.965 9.453 -12.719 1 94.06 234 LEU A O 1
ATOM 1916 N N . LYS A 1 235 ? 0.843 9.945 -12.008 1 96.31 235 LYS A N 1
ATOM 1917 C CA . LYS A 1 235 ? 0.777 11.141 -12.852 1 96.31 235 LYS A CA 1
ATOM 1918 C C . LYS A 1 235 ? 1.864 12.141 -12.477 1 96.31 235 LYS A C 1
ATOM 1920 O O . LYS A 1 235 ? 2.547 12.68 -13.352 1 96.31 235 LYS A O 1
ATOM 1925 N N . PHE A 1 236 ? 2.025 12.391 -11.227 1 97.88 236 PHE A N 1
ATOM 1926 C CA . PHE A 1 236 ? 3.035 13.336 -10.766 1 97.88 236 PHE A CA 1
ATOM 1927 C C . PHE A 1 236 ? 4.434 12.867 -11.156 1 97.88 236 PHE A C 1
ATOM 1929 O O . PHE A 1 236 ? 5.246 13.664 -11.641 1 97.88 236 PHE A O 1
ATOM 1936 N N . ARG A 1 237 ? 4.742 11.617 -10.945 1 96 237 ARG A N 1
ATOM 1937 C CA . ARG A 1 237 ? 6.062 11.07 -11.25 1 96 237 ARG A CA 1
ATOM 1938 C C . ARG A 1 237 ? 6.336 11.102 -12.75 1 96 237 ARG A C 1
ATOM 1940 O O . ARG A 1 237 ? 7.43 11.477 -13.18 1 96 237 ARG A O 1
ATOM 1947 N N . LYS A 1 238 ? 5.426 10.734 -13.523 1 94.5 238 LYS A N 1
ATOM 1948 C CA . LYS A 1 238 ? 5.613 10.656 -14.969 1 94.5 238 LYS A CA 1
ATOM 1949 C C . LYS A 1 238 ? 5.781 12.047 -15.578 1 94.5 238 LYS A C 1
ATOM 1951 O O . LYS A 1 238 ? 6.598 12.234 -16.484 1 94.5 238 LYS A O 1
ATOM 1956 N N . GLU A 1 239 ? 5.035 13.023 -15.023 1 96.75 239 GLU A N 1
ATOM 1957 C CA . GLU A 1 239 ? 4.992 14.336 -15.664 1 96.75 239 GLU A CA 1
ATOM 1958 C C . GLU A 1 239 ? 6.023 15.281 -15.055 1 96.75 239 GLU A C 1
ATOM 1960 O O . GLU A 1 239 ? 6.52 16.188 -15.734 1 96.75 239 GLU A O 1
ATOM 1965 N N . PHE A 1 240 ? 6.375 15.031 -13.758 1 97.06 240 PHE A N 1
ATOM 1966 C CA . PHE A 1 240 ? 7.086 16.141 -13.133 1 97.06 240 PHE A CA 1
ATOM 1967 C C . PHE A 1 240 ? 8.312 15.641 -12.383 1 97.06 240 PHE A C 1
ATOM 1969 O O . PHE A 1 240 ? 9.375 16.266 -12.43 1 97.06 240 PHE A O 1
ATOM 1976 N N . ASP A 1 241 ? 8.195 14.547 -11.664 1 96.5 241 ASP A N 1
ATOM 1977 C CA . ASP A 1 241 ? 9.305 14.117 -10.82 1 96.5 241 ASP A CA 1
ATOM 1978 C C . ASP A 1 241 ? 9.352 12.594 -10.703 1 96.5 241 ASP A C 1
ATOM 1980 O O . ASP A 1 241 ? 8.789 12.023 -9.766 1 96.5 241 ASP A O 1
ATOM 1984 N N . GLN A 1 242 ? 10.164 11.945 -11.406 1 92.94 242 GLN A N 1
ATOM 1985 C CA . GLN A 1 242 ? 10.258 10.492 -11.438 1 92.94 242 GLN A CA 1
ATOM 1986 C C . GLN A 1 242 ? 10.844 9.953 -10.133 1 92.94 242 GLN A C 1
ATOM 1988 O O . GLN A 1 242 ? 10.703 8.766 -9.828 1 92.94 242 GLN A O 1
ATOM 1993 N N . GLU A 1 243 ? 11.445 10.805 -9.344 1 92.06 243 GLU A N 1
ATOM 1994 C CA . GLU A 1 243 ? 12.141 10.359 -8.141 1 92.06 243 GLU A CA 1
ATOM 1995 C C . GLU A 1 243 ? 11.289 10.578 -6.898 1 92.06 243 GLU A C 1
ATOM 1997 O O . GLU A 1 243 ? 11.695 10.234 -5.789 1 92.06 243 GLU A O 1
ATOM 2002 N N . ALA A 1 244 ? 10.125 11.125 -7.043 1 95.44 244 ALA A N 1
ATOM 2003 C CA . ALA A 1 244 ? 9.266 11.383 -5.891 1 95.44 244 ALA A CA 1
ATOM 2004 C C . ALA A 1 244 ? 8.922 10.086 -5.164 1 95.44 244 ALA A C 1
ATOM 2006 O O . ALA A 1 244 ? 8.648 9.062 -5.797 1 95.44 244 ALA A O 1
ATOM 2007 N N . ASP A 1 245 ? 9.023 10.141 -3.877 1 93.62 245 ASP A N 1
ATOM 2008 C CA . ASP A 1 245 ? 8.633 9.008 -3.053 1 93.62 245 ASP A CA 1
ATOM 2009 C C . ASP A 1 245 ? 7.238 9.203 -2.461 1 93.62 245 ASP A C 1
ATOM 2011 O O . ASP A 1 245 ? 6.809 10.336 -2.238 1 93.62 245 ASP A O 1
ATOM 2015 N N . VAL A 1 246 ? 6.594 8.078 -2.273 1 96.19 246 VAL A N 1
ATOM 2016 C CA . VAL A 1 246 ? 5.273 8.117 -1.656 1 96.19 246 VAL A CA 1
ATOM 2017 C C . VAL A 1 246 ? 5.203 7.113 -0.511 1 96.19 246 VAL A C 1
ATOM 2019 O O . VAL A 1 246 ? 5.719 5.996 -0.624 1 96.19 246 VAL A O 1
ATOM 2022 N N . MET A 1 247 ? 4.656 7.531 0.582 1 96.31 247 MET A N 1
ATOM 2023 C CA . MET A 1 247 ? 4.473 6.66 1.737 1 96.31 247 MET A CA 1
ATOM 2024 C C . MET A 1 247 ? 3.098 6.867 2.365 1 96.31 247 MET A C 1
ATOM 2026 O O . MET A 1 247 ? 2.604 7.996 2.428 1 96.31 247 MET A O 1
ATOM 2030 N N . ILE A 1 248 ? 2.529 5.809 2.861 1 97.38 248 ILE A N 1
ATOM 2031 C CA . ILE A 1 248 ? 1.229 5.875 3.521 1 97.38 248 ILE A CA 1
ATOM 2032 C C . ILE A 1 248 ? 1.41 6.293 4.98 1 97.38 248 ILE A C 1
ATOM 2034 O O . ILE A 1 248 ? 2.238 5.723 5.695 1 97.38 248 ILE A O 1
ATOM 2038 N N . THR A 1 249 ? 0.653 7.254 5.379 1 95.38 249 THR A N 1
ATOM 2039 C CA . THR A 1 249 ? 0.703 7.715 6.762 1 95.38 249 THR A CA 1
ATOM 2040 C C . THR A 1 249 ? -0.225 6.883 7.645 1 95.38 249 THR A C 1
ATOM 2042 O O . THR A 1 249 ? -1.424 6.789 7.375 1 95.38 249 THR A O 1
ATOM 2045 N N . SER A 1 250 ? 0.302 6.348 8.656 1 92.88 250 SER A N 1
ATOM 2046 C CA . SER A 1 250 ? -0.509 5.531 9.547 1 92.88 250 SER A CA 1
ATOM 2047 C C . SER A 1 250 ? -1.022 6.344 10.734 1 92.88 250 SER A C 1
ATOM 2049 O O . SER A 1 250 ? -2.119 6.094 11.234 1 92.88 250 SER A O 1
ATOM 2051 N N . LYS A 1 251 ? -0.218 7.266 11.172 1 91.19 251 LYS A N 1
ATOM 2052 C CA . LYS A 1 251 ? -0.568 8.07 12.344 1 91.19 251 LYS A CA 1
ATOM 2053 C C . LYS A 1 251 ? 0.12 9.43 12.297 1 91.19 251 LYS A C 1
ATOM 2055 O O . LYS A 1 251 ? 1.193 9.57 11.711 1 91.19 251 LYS A O 1
ATOM 2060 N N . TYR A 1 252 ? -0.521 10.328 12.852 1 93.88 252 TYR A N 1
ATOM 2061 C CA . TYR A 1 252 ? 0.075 11.648 13.062 1 93.88 252 TYR A CA 1
ATOM 2062 C C . TYR A 1 252 ? -0.312 12.219 14.414 1 93.88 252 TYR A C 1
ATOM 2064 O O . TYR A 1 252 ? -1.4 11.938 14.93 1 93.88 252 TYR A O 1
ATOM 2072 N N . GLU A 1 253 ? 0.65 12.945 14.945 1 91.81 253 GLU A N 1
ATOM 2073 C CA . GLU A 1 253 ? 0.435 13.508 16.281 1 91.81 253 GLU A CA 1
ATOM 2074 C C . GLU A 1 253 ? 1.04 14.898 16.391 1 91.81 253 GLU A C 1
ATOM 2076 O O . GLU A 1 253 ? 2.061 15.195 15.773 1 91.81 253 GLU A O 1
ATOM 2081 N N . PHE A 1 254 ? 0.367 15.656 17.109 1 88.25 254 PHE A N 1
ATOM 2082 C CA . PHE A 1 254 ? 0.835 16.984 17.469 1 88.25 254 PHE A CA 1
ATOM 2083 C C . PHE A 1 254 ? 0.774 17.203 18.969 1 88.25 254 PHE A C 1
ATOM 2085 O O . PHE A 1 254 ? -0.204 16.828 19.625 1 88.25 254 PHE A O 1
ATOM 2092 N N . LEU A 1 255 ? 1.819 17.656 19.484 1 79 255 LEU A N 1
ATOM 2093 C CA . LEU A 1 255 ? 1.88 17.891 20.938 1 79 255 LEU A CA 1
ATOM 2094 C C . LEU A 1 255 ? 1.707 19.359 21.25 1 79 255 LEU A C 1
ATOM 2096 O O . LEU A 1 255 ? 2.088 20.234 20.469 1 79 255 LEU A O 1
ATOM 2100 N N . MET B 1 1 ? -21.297 -4.035 2.842 1 81.06 1 MET B N 1
ATOM 2101 C CA . MET B 1 1 ? -20.578 -5.281 3.135 1 81.06 1 MET B CA 1
ATOM 2102 C C . MET B 1 1 ? -20.219 -5.363 4.613 1 81.06 1 MET B C 1
ATOM 2104 O O . MET B 1 1 ? -19.766 -4.383 5.199 1 81.06 1 MET B O 1
ATOM 2108 N N . ASP B 1 2 ? -20.469 -6.461 5.168 1 88.88 2 ASP B N 1
ATOM 2109 C CA . ASP B 1 2 ? -20.172 -6.59 6.59 1 88.88 2 ASP B CA 1
ATOM 2110 C C . ASP B 1 2 ? -18.922 -7.418 6.824 1 88.88 2 ASP B C 1
ATOM 2112 O O . ASP B 1 2 ? -18.203 -7.742 5.879 1 88.88 2 ASP B O 1
ATOM 2116 N N . GLU B 1 3 ? -18.641 -7.68 8.039 1 93.12 3 GLU B N 1
ATOM 2117 C CA . GLU B 1 3 ? -17.391 -8.312 8.453 1 93.12 3 GLU B CA 1
ATOM 2118 C C . GLU B 1 3 ? -17.297 -9.742 7.941 1 93.12 3 GLU B C 1
ATOM 2120 O O . GLU B 1 3 ? -16.219 -10.219 7.59 1 93.12 3 GLU B O 1
ATOM 2125 N N . ILE B 1 4 ? -18.375 -10.438 7.91 1 95.44 4 ILE B N 1
ATOM 2126 C CA . ILE B 1 4 ? -18.391 -11.82 7.445 1 95.44 4 ILE B CA 1
ATOM 2127 C C . ILE B 1 4 ? -18.016 -11.875 5.965 1 95.44 4 ILE B C 1
ATOM 2129 O O . ILE B 1 4 ? -17.219 -12.719 5.547 1 95.44 4 ILE B O 1
ATOM 2133 N N . ASP B 1 5 ? -18.656 -10.969 5.18 1 96.19 5 ASP B N 1
ATOM 2134 C CA . ASP B 1 5 ? -18.328 -10.891 3.762 1 96.19 5 ASP B CA 1
ATOM 2135 C C . ASP B 1 5 ? -16.828 -10.664 3.564 1 96.19 5 ASP B C 1
ATOM 2137 O O . ASP B 1 5 ? -16.203 -11.312 2.723 1 96.19 5 ASP B O 1
ATOM 2141 N N . LYS B 1 6 ? -16.328 -9.805 4.348 1 95.12 6 LYS B N 1
ATOM 2142 C CA . LYS B 1 6 ? -14.914 -9.5 4.266 1 95.12 6 LYS B CA 1
ATOM 2143 C C . LYS B 1 6 ? -14.062 -10.734 4.559 1 95.12 6 LYS B C 1
ATOM 2145 O O . LYS B 1 6 ? -13.07 -10.992 3.871 1 95.12 6 LYS B O 1
ATOM 2150 N N . GLN B 1 7 ? -14.398 -11.422 5.531 1 96.25 7 GLN B N 1
ATOM 2151 C CA . GLN B 1 7 ? -13.672 -12.633 5.906 1 96.25 7 GLN B CA 1
ATOM 2152 C C . GLN B 1 7 ? -13.758 -13.688 4.809 1 96.25 7 GLN B C 1
ATOM 2154 O O . GLN B 1 7 ? -12.781 -14.383 4.527 1 96.25 7 GLN B O 1
ATOM 2159 N N . ILE B 1 8 ? -14.898 -13.797 4.258 1 96.94 8 ILE B N 1
ATOM 2160 C CA . ILE B 1 8 ? -15.07 -14.742 3.16 1 96.94 8 ILE B CA 1
ATOM 2161 C C . ILE B 1 8 ? -14.102 -14.398 2.029 1 96.94 8 ILE B C 1
ATOM 2163 O O . ILE B 1 8 ? -13.422 -15.281 1.504 1 96.94 8 ILE B O 1
ATOM 2167 N N . ILE B 1 9 ? -14.016 -13.148 1.716 1 97.38 9 ILE B N 1
ATOM 2168 C CA . ILE B 1 9 ? -13.164 -12.695 0.625 1 97.38 9 ILE B CA 1
ATOM 2169 C C . ILE B 1 9 ? -11.703 -13.008 0.946 1 97.38 9 ILE B C 1
ATOM 2171 O O . ILE B 1 9 ? -10.969 -13.5 0.09 1 97.38 9 ILE B O 1
ATOM 2175 N N . LYS B 1 10 ? -11.312 -12.734 2.156 1 96.94 10 LYS B N 1
ATOM 2176 C CA . LYS B 1 10 ? -9.938 -12.984 2.559 1 96.94 10 LYS B CA 1
ATOM 2177 C C . LYS B 1 10 ? -9.594 -14.469 2.465 1 96.94 10 LYS B C 1
ATOM 2179 O O . LYS B 1 10 ? -8.516 -14.844 1.998 1 96.94 10 LYS B O 1
ATOM 2184 N N . ILE B 1 11 ? -10.5 -15.312 2.877 1 96.38 11 ILE B N 1
ATOM 2185 C CA . ILE B 1 11 ? -10.297 -16.75 2.814 1 96.38 11 ILE B CA 1
ATOM 2186 C C . ILE B 1 11 ? -10.203 -17.203 1.356 1 96.38 11 ILE B C 1
ATOM 2188 O O . ILE B 1 11 ? -9.344 -18.016 1.002 1 96.38 11 ILE B O 1
ATOM 2192 N N . MET B 1 12 ? -11.055 -16.656 0.581 1 96 12 MET B N 1
ATOM 2193 C CA . MET B 1 12 ? -11.062 -17.031 -0.83 1 96 12 MET B CA 1
ATOM 2194 C C . MET B 1 12 ? -9.789 -16.547 -1.526 1 96 12 MET B C 1
ATOM 2196 O O . MET B 1 12 ? -9.281 -17.219 -2.424 1 96 12 MET B O 1
ATOM 2200 N N . LEU B 1 13 ? -9.328 -15.398 -1.171 1 96.94 13 LEU B N 1
ATOM 2201 C CA . LEU B 1 13 ? -8.078 -14.898 -1.735 1 96.94 13 LEU B CA 1
ATOM 2202 C C . LEU B 1 13 ? -6.922 -15.852 -1.426 1 96.94 13 LEU B C 1
ATOM 2204 O O . LEU B 1 13 ? -6.016 -16.016 -2.242 1 96.94 13 LEU B O 1
ATOM 2208 N N . LYS B 1 14 ? -6.988 -16.422 -0.284 1 94.94 14 LYS B N 1
ATOM 2209 C CA . LYS B 1 14 ? -5.961 -17.391 0.1 1 94.94 14 LYS B CA 1
ATOM 2210 C C . LYS B 1 14 ? -6.137 -18.703 -0.651 1 94.94 14 LYS B C 1
ATOM 2212 O O . LYS B 1 14 ? -5.168 -19.266 -1.16 1 94.94 14 LYS B O 1
ATOM 2217 N N . ASP B 1 15 ? -7.355 -19.141 -0.679 1 93.75 15 ASP B N 1
ATOM 2218 C CA . ASP B 1 15 ? -7.703 -20.359 -1.405 1 93.75 15 ASP B CA 1
ATOM 2219 C C . ASP B 1 15 ? -9.172 -20.344 -1.836 1 93.75 15 ASP B C 1
ATOM 2221 O O . ASP B 1 15 ? -10.055 -20.672 -1.049 1 93.75 15 ASP B O 1
ATOM 2225 N N . ALA B 1 16 ? -9.383 -20.109 -3.09 1 94.12 16 ALA B N 1
ATOM 2226 C CA . ALA B 1 16 ? -10.734 -19.938 -3.615 1 94.12 16 ALA B CA 1
ATOM 2227 C C . ALA B 1 16 ? -11.469 -21.266 -3.688 1 94.12 16 ALA B C 1
ATOM 2229 O O . ALA B 1 16 ? -12.68 -21.297 -3.902 1 94.12 16 ALA B O 1
ATOM 2230 N N . ARG B 1 17 ? -10.812 -22.375 -3.486 1 91 17 ARG B N 1
ATOM 2231 C CA . ARG B 1 17 ? -11.43 -23.688 -3.576 1 91 17 ARG B CA 1
ATOM 2232 C C . ARG B 1 17 ? -11.945 -24.141 -2.215 1 91 17 ARG B C 1
ATOM 2234 O O . ARG B 1 17 ? -12.477 -25.25 -2.084 1 91 17 ARG B O 1
ATOM 2241 N N . THR B 1 18 ? -11.758 -23.312 -1.222 1 92.38 18 THR B N 1
ATOM 2242 C CA . THR B 1 18 ? -12.227 -23.688 0.109 1 92.38 18 THR B CA 1
ATOM 2243 C C . THR B 1 18 ? -13.711 -24.062 0.076 1 92.38 18 THR B C 1
ATOM 2245 O O . THR B 1 18 ? -14.547 -23.266 -0.363 1 92.38 18 THR B O 1
ATOM 2248 N N . PRO B 1 19 ? -13.953 -25.266 0.546 1 91.88 19 PRO B N 1
ATOM 2249 C CA . PRO B 1 19 ? -15.344 -25.719 0.527 1 91.88 19 PRO B CA 1
ATOM 2250 C C . PRO B 1 19 ? -16.266 -24.844 1.395 1 91.88 19 PRO B C 1
ATOM 2252 O O . PRO B 1 19 ? -15.828 -24.344 2.436 1 91.88 19 PRO B O 1
ATOM 2255 N N . GLN B 1 20 ? -17.469 -24.781 0.99 1 92.06 20 GLN B N 1
ATOM 2256 C CA . GLN B 1 20 ? -18.453 -23.969 1.696 1 92.06 20 GLN B CA 1
ATOM 2257 C C . GLN B 1 20 ? -18.625 -24.438 3.141 1 92.06 20 GLN B C 1
ATOM 2259 O O . GLN B 1 20 ? -18.797 -23.609 4.047 1 92.06 20 GLN B O 1
ATOM 2264 N N . ARG B 1 21 ? -18.578 -25.719 3.32 1 94.06 21 ARG B N 1
ATOM 2265 C CA . ARG B 1 21 ? -18.719 -26.266 4.664 1 94.06 21 ARG B CA 1
ATOM 2266 C C . ARG B 1 21 ? -17.594 -25.781 5.574 1 94.06 21 ARG B C 1
ATOM 2268 O O . ARG B 1 21 ? -17.844 -25.453 6.738 1 94.06 21 ARG B O 1
ATOM 2275 N N . LYS B 1 22 ? -16.422 -25.734 5.059 1 95.12 22 LYS B N 1
ATOM 2276 C CA . LYS B 1 22 ? -15.266 -25.281 5.828 1 95.12 22 LYS B CA 1
ATOM 2277 C C . LYS B 1 22 ? -15.375 -23.781 6.129 1 95.12 22 LYS B C 1
ATOM 2279 O O . LYS B 1 22 ? -15.062 -23.344 7.238 1 95.12 22 LYS B O 1
ATOM 2284 N N . LEU B 1 23 ? -15.805 -23.031 5.16 1 95.69 23 LEU B N 1
ATOM 2285 C CA . LEU B 1 23 ? -16.047 -21.609 5.367 1 95.69 23 LEU B CA 1
ATOM 2286 C C . LEU B 1 23 ? -17.062 -21.391 6.48 1 95.69 23 LEU B C 1
ATOM 2288 O O . LEU B 1 23 ? -16.844 -20.547 7.355 1 95.69 23 LEU B O 1
ATOM 2292 N N . ALA B 1 24 ? -18.141 -22.125 6.418 1 96.56 24 ALA B N 1
ATOM 2293 C CA . ALA B 1 24 ? -19.203 -22.016 7.41 1 96.56 24 ALA B CA 1
ATOM 2294 C C . ALA B 1 24 ? -18.688 -22.297 8.812 1 96.56 24 ALA B C 1
ATOM 2296 O O . ALA B 1 24 ? -18.984 -21.562 9.758 1 96.56 24 ALA B O 1
ATOM 2297 N N . GLN B 1 25 ? -17.891 -23.344 8.914 1 96.5 25 GLN B N 1
ATOM 2298 C CA . GLN B 1 25 ? -17.297 -23.719 10.195 1 96.5 25 GLN B CA 1
ATOM 2299 C C . GLN B 1 25 ? -16.375 -22.625 10.711 1 96.5 25 GLN B C 1
ATOM 2301 O O . GLN B 1 25 ? -16.469 -22.219 11.875 1 96.5 25 GLN B O 1
ATOM 2306 N N . LYS B 1 26 ? -15.516 -22.094 9.875 1 94.56 26 LYS B N 1
ATOM 2307 C CA . LYS B 1 26 ? -14.539 -21.062 10.258 1 94.56 26 LYS B CA 1
ATOM 2308 C C . LYS B 1 26 ? -15.227 -19.781 10.695 1 94.56 26 LYS B C 1
ATOM 2310 O O . LYS B 1 26 ? -14.734 -19.062 11.57 1 94.56 26 LYS B O 1
ATOM 2315 N N . LEU B 1 27 ? -16.328 -19.484 10.094 1 96.25 27 LEU B N 1
ATOM 2316 C CA . LEU B 1 27 ? -17 -18.203 10.305 1 96.25 27 LEU B CA 1
ATOM 2317 C C . LEU B 1 27 ? -18.172 -18.359 11.273 1 96.25 27 LEU B C 1
ATOM 2319 O O . LEU B 1 27 ? -18.812 -17.359 11.633 1 96.25 27 LEU B O 1
ATOM 2323 N N . ASN B 1 28 ? -18.453 -19.5 11.625 1 96.38 28 ASN B N 1
ATOM 2324 C CA . ASN B 1 28 ? -19.531 -19.812 12.57 1 96.38 28 ASN B CA 1
ATOM 2325 C C . ASN B 1 28 ? -20.891 -19.359 12.039 1 96.38 28 ASN B C 1
ATOM 2327 O O . ASN B 1 28 ? -21.625 -18.656 12.719 1 96.38 28 ASN B O 1
ATOM 2331 N N . ILE B 1 29 ? -21.156 -19.719 10.797 1 96.88 29 ILE B N 1
ATOM 2332 C CA . ILE B 1 29 ? -22.453 -19.531 10.164 1 96.88 29 ILE B CA 1
ATOM 2333 C C . ILE B 1 29 ? -22.844 -20.797 9.406 1 96.88 29 ILE B C 1
ATOM 2335 O O . ILE B 1 29 ? -22.062 -21.75 9.336 1 96.88 29 ILE B O 1
ATOM 2339 N N . SER B 1 30 ? -24.094 -20.812 8.875 1 96.19 30 SER B N 1
ATOM 2340 C CA . SER B 1 30 ? -24.594 -22 8.188 1 96.19 30 SER B CA 1
ATOM 2341 C C . SER B 1 30 ? -24.078 -22.062 6.746 1 96.19 30 SER B C 1
ATOM 2343 O O . SER B 1 30 ? -23.812 -21.016 6.145 1 96.19 30 SER B O 1
ATOM 2345 N N . PRO B 1 31 ? -24 -23.25 6.262 1 95.5 31 PRO B N 1
ATOM 2346 C CA . PRO B 1 31 ? -23.562 -23.391 4.871 1 95.5 31 PRO B CA 1
ATOM 2347 C C . PRO B 1 31 ? -24.469 -22.641 3.895 1 95.5 31 PRO B C 1
ATOM 2349 O O . PRO B 1 31 ? -23.984 -21.969 2.984 1 95.5 31 PRO B O 1
ATOM 2352 N N . PRO B 1 32 ? -25.766 -22.656 4.047 1 96 32 PRO B N 1
ATOM 2353 C CA . PRO B 1 32 ? -26.625 -21.859 3.152 1 96 32 PRO B CA 1
ATOM 2354 C C . PRO B 1 32 ? -26.328 -20.359 3.24 1 96 32 PRO B C 1
ATOM 2356 O O . PRO B 1 32 ? -26.391 -19.656 2.23 1 96 32 PRO B O 1
ATOM 2359 N N . ALA B 1 33 ? -26.062 -19.969 4.379 1 96.56 33 ALA B N 1
ATOM 2360 C CA . ALA B 1 33 ? -25.719 -18.562 4.551 1 96.56 33 ALA B CA 1
ATOM 2361 C C . ALA B 1 33 ? -24.438 -18.203 3.785 1 96.56 33 ALA B C 1
ATOM 2363 O O . A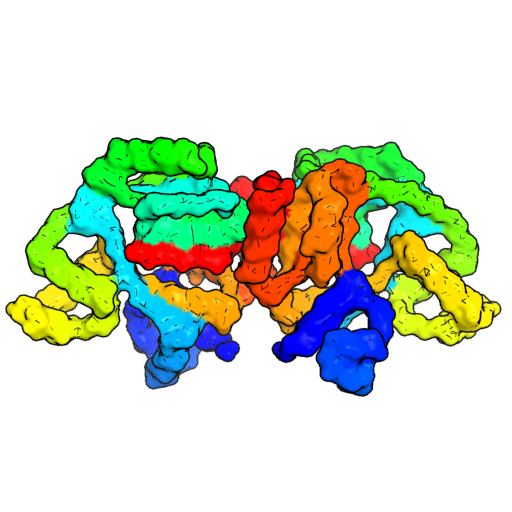LA B 1 33 ? -24.359 -17.141 3.164 1 96.56 33 ALA B O 1
ATOM 2364 N N . VAL B 1 34 ? -23.453 -19.125 3.855 1 96.38 34 VAL B N 1
ATOM 2365 C CA . VAL B 1 34 ? -22.219 -18.922 3.109 1 96.38 34 VAL B CA 1
ATOM 2366 C C . VAL B 1 34 ? -22.516 -18.844 1.613 1 96.38 34 VAL B C 1
ATOM 2368 O O . VAL B 1 34 ? -22.047 -17.953 0.917 1 96.38 34 VAL B O 1
ATOM 2371 N N . SER B 1 35 ? -23.312 -19.797 1.173 1 95.25 35 SER B N 1
ATOM 2372 C CA . SER B 1 35 ? -23.656 -19.844 -0.244 1 95.25 35 SER B CA 1
ATOM 2373 C C . SER B 1 35 ? -24.328 -18.562 -0.708 1 95.25 35 SER B C 1
ATOM 2375 O O . SER B 1 35 ? -23.984 -18.031 -1.764 1 95.25 35 SER B O 1
ATOM 2377 N N . TYR B 1 36 ? -25.203 -18.125 0.047 1 96.5 36 TYR B N 1
ATOM 2378 C CA . TYR B 1 36 ? -25.906 -16.891 -0.269 1 96.5 36 TYR B CA 1
ATOM 2379 C C . TYR B 1 36 ? -24.938 -15.719 -0.364 1 96.5 36 TYR B C 1
ATOM 2381 O O . TYR B 1 36 ? -24.984 -14.945 -1.323 1 96.5 36 TYR B O 1
ATOM 2389 N N . ARG B 1 37 ? -24.094 -15.672 0.563 1 96.75 37 ARG B N 1
ATOM 2390 C CA . ARG B 1 37 ? -23.156 -14.547 0.634 1 96.75 37 ARG B CA 1
ATOM 2391 C C . ARG B 1 37 ? -22.141 -14.617 -0.497 1 96.75 37 ARG B C 1
ATOM 2393 O O . ARG B 1 37 ? -21.828 -13.602 -1.125 1 96.75 37 ARG B O 1
ATOM 2400 N N . VAL B 1 38 ? -21.625 -15.742 -0.726 1 95.56 38 VAL B N 1
ATOM 2401 C CA . VAL B 1 38 ? -20.656 -15.906 -1.801 1 95.56 38 VAL B CA 1
ATOM 2402 C C . VAL B 1 38 ? -21.297 -15.531 -3.137 1 95.56 38 VAL B C 1
ATOM 2404 O O . VAL B 1 38 ? -20.688 -14.828 -3.947 1 95.56 38 VAL B O 1
ATOM 2407 N N . ASN B 1 39 ? -22.469 -16.016 -3.332 1 95.25 39 ASN B N 1
ATOM 2408 C CA . ASN B 1 39 ? -23.172 -15.695 -4.57 1 95.25 39 ASN B CA 1
ATOM 2409 C C . ASN B 1 39 ? -23.391 -14.195 -4.727 1 95.25 39 ASN B C 1
ATOM 2411 O O . ASN B 1 39 ? -23.312 -13.664 -5.836 1 95.25 39 ASN B O 1
ATOM 2415 N N . LYS B 1 40 ? -23.672 -13.609 -3.67 1 96.19 40 LYS B N 1
ATOM 2416 C CA . LYS B 1 40 ? -23.891 -12.164 -3.688 1 96.19 40 LYS B CA 1
ATOM 2417 C C . LYS B 1 40 ? -22.594 -11.43 -4.004 1 96.19 40 LYS B C 1
ATOM 2419 O O . LYS B 1 40 ? -22.609 -10.391 -4.668 1 96.19 40 LYS B O 1
ATOM 2424 N N . LEU B 1 41 ? -21.484 -11.922 -3.533 1 97.06 41 LEU B N 1
ATOM 2425 C CA . LEU B 1 41 ? -20.188 -11.305 -3.734 1 97.06 41 LEU B CA 1
ATOM 2426 C C . LEU B 1 41 ? -19.703 -11.508 -5.168 1 97.06 41 LEU B C 1
ATOM 2428 O O . LEU B 1 41 ? -19.016 -10.641 -5.727 1 97.06 41 LEU B O 1
ATOM 2432 N N . MET B 1 42 ? -20.094 -12.602 -5.719 1 95.62 42 MET B N 1
ATOM 2433 C CA . MET B 1 42 ? -19.625 -12.953 -7.059 1 95.62 42 MET B CA 1
ATOM 2434 C C . MET B 1 42 ? -20.234 -12.023 -8.102 1 95.62 42 MET B C 1
ATOM 2436 O O . MET B 1 42 ? -21.438 -11.742 -8.078 1 95.62 42 MET B O 1
ATOM 2440 N N . GLY B 1 43 ? -19.375 -11.492 -8.992 1 95.31 43 GLY B N 1
ATOM 2441 C CA . GLY B 1 43 ? -19.828 -10.609 -10.055 1 95.31 43 GLY B CA 1
ATOM 2442 C C . GLY B 1 43 ? -19.891 -9.156 -9.625 1 95.31 43 GLY B C 1
ATOM 2443 O O . GLY B 1 43 ? -20.156 -8.273 -10.445 1 95.31 43 GLY B O 1
ATOM 2444 N N . ASP B 1 44 ? -19.625 -8.859 -8.375 1 95.69 44 ASP B N 1
ATOM 2445 C CA . ASP B 1 44 ? -19.641 -7.496 -7.852 1 95.69 44 ASP B CA 1
ATOM 2446 C C . ASP B 1 44 ? -18.312 -7.16 -7.176 1 95.69 44 ASP B C 1
ATOM 2448 O O . ASP B 1 44 ? -17.375 -6.688 -7.832 1 95.69 44 ASP B O 1
ATOM 2452 N N . VAL B 1 45 ? -18.156 -7.699 -5.953 1 96.81 45 VAL B N 1
ATOM 2453 C CA . VAL B 1 45 ? -16.891 -7.469 -5.246 1 96.81 45 VAL B CA 1
ATOM 2454 C C . VAL B 1 45 ? -15.82 -8.406 -5.781 1 96.81 45 VAL B C 1
ATOM 2456 O O . VAL B 1 45 ? -14.688 -7.977 -6.043 1 96.81 45 VAL B O 1
ATOM 2459 N N . ILE B 1 46 ? -16.234 -9.594 -5.867 1 96.69 46 ILE B N 1
ATOM 2460 C CA . ILE B 1 46 ? -15.414 -10.539 -6.605 1 96.69 46 ILE B CA 1
ATOM 2461 C C . ILE B 1 46 ? -15.789 -10.516 -8.086 1 96.69 46 ILE B C 1
ATOM 2463 O O . ILE B 1 46 ? -16.781 -11.125 -8.484 1 96.69 46 ILE B O 1
ATOM 2467 N N . LYS B 1 47 ? -15.008 -9.992 -8.852 1 96 47 LYS B N 1
ATOM 2468 C CA . LYS B 1 47 ? -15.359 -9.766 -10.258 1 96 47 LYS B CA 1
ATOM 2469 C C . LYS B 1 47 ? -15.406 -11.078 -11.031 1 96 47 LYS B C 1
ATOM 2471 O O . LYS B 1 47 ? -16.312 -11.289 -11.844 1 96 47 LYS B O 1
ATOM 2476 N N . ARG B 1 48 ? -14.438 -11.867 -10.836 1 94.38 48 ARG B N 1
ATOM 2477 C CA . ARG B 1 48 ? -14.328 -13.164 -11.5 1 94.38 48 ARG B CA 1
ATOM 2478 C C . ARG B 1 48 ? -13.281 -14.039 -10.82 1 94.38 48 ARG B C 1
ATOM 2480 O O . ARG B 1 48 ? -12.523 -13.562 -9.969 1 94.38 48 ARG B O 1
ATOM 2487 N N . LEU B 1 49 ? -13.367 -15.266 -11.188 1 95 49 LEU B N 1
ATOM 2488 C CA . LEU B 1 49 ? -12.305 -16.203 -10.852 1 95 49 LEU B CA 1
ATOM 2489 C C . LEU B 1 49 ? -11.477 -16.562 -12.078 1 95 49 LEU B C 1
ATOM 2491 O O . LEU B 1 49 ? -12.016 -16.734 -13.172 1 95 49 LEU B O 1
ATOM 2495 N N . VAL B 1 50 ? -10.172 -16.641 -11.875 1 95.56 50 VAL B N 1
ATOM 2496 C CA . VAL B 1 50 ? -9.258 -16.969 -12.969 1 95.56 50 VAL B CA 1
ATOM 2497 C C . VAL B 1 50 ? -8.422 -18.188 -12.594 1 95.56 50 VAL B C 1
ATOM 2499 O O . VAL B 1 50 ? -7.996 -18.312 -11.445 1 95.56 50 VAL B O 1
ATOM 2502 N N . LEU B 1 51 ? -8.305 -19.062 -13.539 1 96.06 51 LEU B N 1
ATOM 2503 C CA . LEU B 1 51 ? -7.379 -20.172 -13.336 1 96.06 51 LEU B CA 1
ATOM 2504 C C . LEU B 1 51 ? -5.957 -19.766 -13.695 1 96.06 51 LEU B C 1
ATOM 2506 O O . LEU B 1 51 ? -5.652 -19.516 -14.867 1 96.06 51 LEU B O 1
ATOM 2510 N N . TYR B 1 52 ? -5.164 -19.672 -12.742 1 96.06 52 TYR B N 1
ATOM 2511 C CA . TYR B 1 52 ? -3.734 -19.516 -12.969 1 96.06 52 TYR B CA 1
ATOM 2512 C C . TYR B 1 52 ? -3.059 -20.859 -13.18 1 96.06 52 TYR B C 1
ATOM 2514 O O . TYR B 1 52 ? -3.254 -21.797 -12.391 1 96.06 52 TYR B O 1
ATOM 2522 N N . VAL B 1 53 ? -2.354 -20.922 -14.227 1 96.19 53 VAL B N 1
ATOM 2523 C CA . VAL B 1 53 ? -1.61 -22.141 -14.531 1 96.19 53 VAL B CA 1
ATOM 2524 C C . VAL B 1 53 ? -0.111 -21.875 -14.406 1 96.19 53 VAL B C 1
ATOM 2526 O O . VAL B 1 53 ? 0.446 -21.062 -15.133 1 96.19 53 VAL B O 1
ATOM 2529 N N . ASN B 1 54 ? 0.502 -22.547 -13.555 1 95.5 54 ASN B N 1
ATOM 2530 C CA . ASN B 1 54 ? 1.953 -22.516 -13.398 1 95.5 54 ASN B CA 1
ATOM 2531 C C . ASN B 1 54 ? 2.662 -22.984 -14.664 1 95.5 54 ASN B C 1
ATOM 2533 O O . ASN B 1 54 ? 2.357 -24.062 -15.195 1 95.5 54 ASN B O 1
ATOM 2537 N N . PRO B 1 55 ? 3.576 -22.281 -15.078 1 96.75 55 PRO B N 1
ATOM 2538 C CA . PRO B 1 55 ? 4.293 -22.672 -16.297 1 96.75 55 PRO B CA 1
ATOM 2539 C C . PRO B 1 55 ? 4.957 -24.031 -16.172 1 96.75 55 PRO B C 1
ATOM 2541 O O . PRO B 1 55 ? 5.152 -24.719 -17.188 1 96.75 55 PRO B O 1
ATOM 2544 N N . ASN B 1 56 ? 5.277 -24.406 -15.062 1 96.81 56 ASN B N 1
ATOM 2545 C CA . ASN B 1 56 ? 5.848 -25.734 -14.867 1 96.81 56 ASN B CA 1
ATOM 2546 C C . ASN B 1 56 ? 4.934 -26.828 -15.43 1 96.81 56 ASN B C 1
ATOM 2548 O O . ASN B 1 56 ? 5.41 -27.859 -15.891 1 96.81 56 ASN B O 1
ATOM 2552 N N . PHE B 1 57 ? 3.715 -26.625 -15.391 1 97 57 PHE B N 1
ATOM 2553 C CA . PHE B 1 57 ? 2.754 -27.578 -15.938 1 97 57 PHE B CA 1
ATOM 2554 C C . PHE B 1 57 ? 3.059 -27.875 -17.406 1 97 57 PHE B C 1
ATOM 2556 O O . PHE B 1 57 ? 2.93 -29.016 -17.844 1 97 57 PHE B O 1
ATOM 2563 N N . TYR B 1 58 ? 3.455 -26.875 -18.109 1 96.69 58 TYR B N 1
ATOM 2564 C CA . TYR B 1 58 ? 3.742 -27 -19.531 1 96.69 58 TYR B CA 1
ATOM 2565 C C . TYR B 1 58 ? 5.203 -27.375 -19.766 1 96.69 58 TYR B C 1
ATOM 2567 O O . TYR B 1 58 ? 5.699 -27.281 -20.891 1 96.69 58 TYR B O 1
ATOM 2575 N N . GLY B 1 59 ? 5.922 -27.609 -18.75 1 96.31 59 GLY B N 1
ATOM 2576 C CA . GLY B 1 59 ? 7.336 -27.922 -18.875 1 96.31 59 GLY B CA 1
ATOM 2577 C C . GLY B 1 59 ? 8.203 -26.688 -19.016 1 96.31 59 GLY B C 1
ATOM 2578 O O . GLY B 1 59 ? 9.359 -26.766 -19.438 1 96.31 59 GLY B O 1
ATOM 2579 N N . LYS B 1 60 ? 7.707 -25.609 -18.672 1 97.31 60 LYS B N 1
ATOM 2580 C CA . LYS B 1 60 ? 8.422 -24.344 -18.797 1 97.31 60 LYS B CA 1
ATOM 2581 C C . LYS B 1 60 ? 8.875 -23.828 -17.422 1 97.31 60 LYS B C 1
ATOM 2583 O O . LYS B 1 60 ? 8.562 -24.438 -16.406 1 97.31 60 LYS B O 1
ATOM 2588 N N . TYR B 1 61 ? 9.625 -22.781 -17.531 1 96.88 61 TYR B N 1
ATOM 2589 C CA . TYR B 1 61 ? 10.117 -22.125 -16.344 1 96.88 61 TYR B CA 1
ATOM 2590 C C . TYR B 1 61 ? 9.469 -20.75 -16.172 1 96.88 61 TYR B C 1
ATOM 2592 O O . TYR B 1 61 ? 8.922 -20.203 -17.125 1 96.88 61 TYR B O 1
ATOM 2600 N N . HIS B 1 62 ? 9.484 -20.359 -14.875 1 96.75 62 HIS B N 1
ATOM 2601 C CA . HIS B 1 62 ? 8.953 -19.016 -14.633 1 96.75 62 HIS B CA 1
ATOM 2602 C C . HIS B 1 62 ? 9.766 -18.297 -13.57 1 96.75 62 HIS B C 1
ATOM 2604 O O . HIS B 1 62 ? 10.57 -18.906 -12.859 1 96.75 62 HIS B O 1
ATOM 2610 N N . GLY B 1 63 ? 9.617 -16.969 -13.57 1 96.44 63 GLY B N 1
ATOM 2611 C CA . GLY B 1 63 ? 10.242 -16.094 -12.594 1 96.44 63 GLY B CA 1
ATOM 2612 C C . GLY B 1 63 ? 9.516 -14.773 -12.414 1 96.44 63 GLY B C 1
ATOM 2613 O O . GLY B 1 63 ? 8.562 -14.477 -13.141 1 96.44 63 GLY B O 1
ATOM 2614 N N . TYR B 1 64 ? 9.93 -14.117 -11.344 1 96.88 64 TYR B N 1
ATOM 2615 C CA . TYR B 1 64 ? 9.375 -12.805 -11.047 1 96.88 64 TYR B CA 1
ATOM 2616 C C . TYR B 1 64 ? 10.461 -11.734 -11.07 1 96.88 64 TYR B C 1
ATOM 2618 O O . TYR B 1 64 ? 11.578 -11.977 -10.609 1 96.88 64 TYR B O 1
ATOM 2626 N N . VAL B 1 65 ? 10.078 -10.617 -11.562 1 97.5 65 VAL B N 1
ATOM 2627 C CA . VAL B 1 65 ? 11.023 -9.5 -11.625 1 97.5 65 VAL B CA 1
ATOM 2628 C C . VAL B 1 65 ? 10.297 -8.203 -11.281 1 97.5 65 VAL B C 1
ATOM 2630 O O . VAL B 1 65 ? 9.18 -7.969 -11.734 1 97.5 65 VAL B O 1
ATOM 2633 N N . ALA B 1 66 ? 10.945 -7.402 -10.438 1 96.5 66 ALA B N 1
ATOM 2634 C CA . ALA B 1 66 ? 10.375 -6.121 -10.023 1 96.5 66 ALA B CA 1
ATOM 2635 C C . ALA B 1 66 ? 11.109 -4.957 -10.68 1 96.5 66 ALA B C 1
ATOM 2637 O O . ALA B 1 66 ? 12.344 -4.883 -10.633 1 96.5 66 ALA B O 1
ATOM 2638 N N . PHE B 1 67 ? 10.352 -4.078 -11.344 1 96.44 67 PHE B N 1
ATOM 2639 C CA . PHE B 1 67 ? 10.883 -2.867 -11.961 1 96.44 67 PHE B CA 1
ATOM 2640 C C . PHE B 1 67 ? 10.18 -1.629 -11.406 1 96.44 67 PHE B C 1
ATOM 2642 O O . PHE B 1 67 ? 9.117 -1.73 -10.797 1 96.44 67 PHE B O 1
ATOM 2649 N N . ASN B 1 68 ? 10.844 -0.52 -11.594 1 92.88 68 ASN B N 1
ATOM 2650 C CA . ASN B 1 68 ? 10.172 0.741 -11.312 1 92.88 68 ASN B CA 1
ATOM 2651 C C . ASN B 1 68 ? 8.859 0.861 -12.086 1 92.88 68 ASN B C 1
ATOM 2653 O O . ASN B 1 68 ? 8.789 0.457 -13.25 1 92.88 68 ASN B O 1
ATOM 2657 N N . ASN B 1 69 ? 7.895 1.511 -11.477 1 90.75 69 ASN B N 1
ATOM 2658 C CA . ASN B 1 69 ? 6.551 1.481 -12.039 1 90.75 69 ASN B CA 1
ATOM 2659 C C . ASN B 1 69 ? 6.258 2.736 -12.859 1 90.75 69 ASN B C 1
ATOM 2661 O O . ASN B 1 69 ? 5.105 3.012 -13.195 1 90.75 69 ASN B O 1
ATOM 2665 N N . ILE B 1 70 ? 7.203 3.498 -13.172 1 88.19 70 ILE B N 1
ATOM 2666 C CA . ILE B 1 70 ? 7.008 4.699 -13.977 1 88.19 70 ILE B CA 1
ATOM 2667 C C . ILE B 1 70 ? 6.586 4.305 -15.398 1 88.19 70 ILE B C 1
ATOM 2669 O O . ILE B 1 70 ? 5.73 4.957 -16 1 88.19 70 ILE B O 1
ATOM 2673 N N . LYS B 1 71 ? 7.223 3.227 -15.859 1 89.94 71 LYS B N 1
ATOM 2674 C CA . LYS B 1 71 ? 6.863 2.66 -17.156 1 89.94 71 LYS B CA 1
ATOM 2675 C C . LYS B 1 71 ? 6.328 1.24 -17 1 89.94 71 LYS B C 1
ATOM 2677 O O . LYS B 1 71 ? 6.848 0.454 -16.219 1 89.94 71 LYS B O 1
ATOM 2682 N N . ASP B 1 72 ? 5.383 0.989 -17.797 1 92.31 72 ASP B N 1
ATOM 2683 C CA . ASP B 1 72 ? 4.844 -0.367 -17.828 1 92.31 72 ASP B CA 1
ATOM 2684 C C . ASP B 1 72 ? 5.535 -1.207 -18.906 1 92.31 72 ASP B C 1
ATOM 2686 O O . ASP B 1 72 ? 5.867 -0.702 -19.969 1 92.31 72 ASP B O 1
ATOM 2690 N N . TYR B 1 73 ? 5.676 -2.393 -18.594 1 95.31 73 TYR B N 1
ATOM 2691 C CA . TYR B 1 73 ? 6.18 -3.338 -19.578 1 95.31 73 TYR B CA 1
ATOM 2692 C C . TYR B 1 73 ? 5.141 -3.604 -20.656 1 95.31 73 TYR B C 1
ATOM 2694 O O . TYR B 1 73 ? 3.975 -3.873 -20.359 1 95.31 73 TYR B O 1
ATOM 2702 N N . GLU B 1 74 ? 5.516 -3.553 -21.844 1 93 74 GLU B N 1
ATOM 2703 C CA . GLU B 1 74 ? 4.598 -3.699 -22.969 1 93 74 GLU B CA 1
ATOM 2704 C C . GLU B 1 74 ? 4.598 -5.129 -23.5 1 93 74 GLU B C 1
ATOM 2706 O O . GLU B 1 74 ? 3.771 -5.484 -24.344 1 93 74 GLU B O 1
ATOM 2711 N N . GLY B 1 75 ? 5.531 -5.953 -23.047 1 94.56 75 GLY B N 1
ATOM 2712 C CA . GLY B 1 75 ? 5.609 -7.332 -23.516 1 94.56 75 GLY B CA 1
ATOM 2713 C C . GLY B 1 75 ? 4.652 -8.258 -22.781 1 94.56 75 GLY B C 1
ATOM 2714 O O . GLY B 1 75 ? 3.697 -7.805 -22.156 1 94.56 75 GLY B O 1
ATOM 2715 N N . GLU B 1 76 ? 4.867 -9.484 -22.969 1 95 76 GLU B N 1
ATOM 2716 C CA . GLU B 1 76 ? 3.984 -10.492 -22.391 1 95 76 GLU B CA 1
ATOM 2717 C C . GLU B 1 76 ? 4.438 -10.883 -20.984 1 95 76 GLU B C 1
ATOM 2719 O O . GLU B 1 76 ? 5.633 -11.055 -20.734 1 95 76 GLU B O 1
ATOM 2724 N N . TYR B 1 77 ? 3.549 -10.961 -20.125 1 96.81 77 TYR B N 1
ATOM 2725 C CA . TYR B 1 77 ? 3.77 -11.484 -18.781 1 96.81 77 TYR B CA 1
ATOM 2726 C C . TYR B 1 77 ? 2.586 -12.336 -18.328 1 96.81 77 TYR B C 1
ATOM 2728 O O . TYR B 1 77 ? 1.522 -12.312 -18.953 1 96.81 77 TYR B O 1
ATOM 2736 N N . LEU B 1 78 ? 2.75 -13.086 -17.312 1 96.56 78 LEU B N 1
ATOM 2737 C CA . LEU B 1 78 ? 1.714 -13.977 -16.797 1 96.56 78 LEU B CA 1
ATOM 2738 C C . LEU B 1 78 ? 0.899 -13.289 -15.703 1 96.56 78 LEU B C 1
ATOM 2740 O O . LEU B 1 78 ? -0.303 -13.539 -15.578 1 96.56 78 LEU B O 1
ATOM 2744 N N . ALA B 1 79 ? 1.585 -12.484 -14.938 1 96.25 79 ALA B N 1
ATOM 2745 C CA . ALA B 1 79 ? 0.957 -11.766 -13.836 1 96.25 79 ALA B CA 1
ATOM 2746 C C . ALA B 1 79 ? 1.667 -10.438 -13.57 1 96.25 79 ALA B C 1
ATOM 2748 O O . ALA B 1 79 ? 2.84 -10.273 -13.914 1 96.25 79 ALA B O 1
ATOM 2749 N N . LYS B 1 80 ? 0.972 -9.57 -13.023 1 96.5 80 LYS B N 1
ATOM 2750 C CA . LYS B 1 80 ? 1.495 -8.258 -12.672 1 96.5 80 LYS B CA 1
ATOM 2751 C C . LYS B 1 80 ? 0.907 -7.766 -11.352 1 96.5 80 LYS B C 1
ATOM 2753 O O . LYS B 1 80 ? -0.304 -7.852 -11.133 1 96.5 80 LYS B O 1
ATOM 2758 N N . ILE B 1 81 ? 1.706 -7.387 -10.461 1 95.75 81 ILE B N 1
ATOM 2759 C CA . ILE B 1 81 ? 1.316 -6.738 -9.211 1 95.75 81 ILE B CA 1
ATOM 2760 C C . ILE B 1 81 ? 1.857 -5.312 -9.18 1 95.75 81 ILE B C 1
ATOM 2762 O O . ILE B 1 81 ? 3.062 -5.094 -9.328 1 95.75 81 ILE B O 1
ATOM 2766 N N . ARG B 1 82 ? 1.025 -4.414 -8.992 1 95.12 82 ARG B N 1
ATOM 2767 C CA . ARG B 1 82 ? 1.419 -3.01 -8.969 1 95.12 82 ARG B CA 1
ATOM 2768 C C . ARG B 1 82 ? 1.414 -2.465 -7.543 1 95.12 82 ARG B C 1
ATOM 2770 O O . ARG B 1 82 ? 0.418 -2.592 -6.828 1 95.12 82 ARG B O 1
ATOM 2777 N N . CYS B 1 83 ? 2.471 -1.869 -7.168 1 95.5 83 CYS B N 1
ATOM 2778 C CA . CYS B 1 83 ? 2.586 -1.2 -5.879 1 95.5 83 CYS B CA 1
ATOM 2779 C C . CYS B 1 83 ? 2.648 0.312 -6.051 1 95.5 83 CYS B C 1
ATOM 2781 O O . CYS B 1 83 ? 3.291 0.809 -6.977 1 95.5 83 CYS B O 1
ATOM 2783 N N . ILE B 1 84 ? 2.119 1.078 -5.133 1 93.81 84 ILE B N 1
ATOM 2784 C CA . ILE B 1 84 ? 1.973 2.514 -5.348 1 93.81 84 ILE B CA 1
ATOM 2785 C C . ILE B 1 84 ? 3.299 3.215 -5.066 1 93.81 84 ILE B C 1
ATOM 2787 O O . ILE B 1 84 ? 3.545 4.316 -5.566 1 93.81 84 ILE B O 1
ATOM 2791 N N . GLU B 1 85 ? 4.086 2.633 -4.309 1 91.44 85 GLU B N 1
ATOM 2792 C CA . GLU B 1 85 ? 5.332 3.303 -3.957 1 91.44 85 GLU B CA 1
ATOM 2793 C C . GLU B 1 85 ? 6.297 3.334 -5.141 1 91.44 85 GLU B C 1
ATOM 2795 O O . GLU B 1 85 ? 6.742 4.406 -5.555 1 91.44 85 GLU B O 1
ATOM 2800 N N . ARG B 1 86 ? 6.613 2.07 -5.727 1 86.31 86 ARG B N 1
ATOM 2801 C CA . ARG B 1 86 ? 7.641 2.273 -6.742 1 86.31 86 ARG B CA 1
ATOM 2802 C C . ARG B 1 86 ? 7.738 1.068 -7.672 1 86.31 86 ARG B C 1
ATOM 2804 O O . ARG B 1 86 ? 8.422 1.122 -8.695 1 86.31 86 ARG B O 1
ATOM 2811 N N . LEU B 1 87 ? 7.008 0.061 -7.387 1 93.81 87 LEU B N 1
ATOM 2812 C CA . LEU B 1 87 ? 7.418 -1.14 -8.109 1 93.81 87 LEU B CA 1
ATOM 2813 C C . LEU B 1 87 ? 6.219 -1.812 -8.766 1 93.81 87 LEU B C 1
ATOM 2815 O O . LEU B 1 87 ? 5.129 -1.859 -8.188 1 93.81 87 LEU B O 1
ATOM 2819 N N . ASN B 1 88 ? 6.484 -2.312 -9.859 1 96.06 88 ASN B N 1
ATOM 2820 C CA . ASN B 1 88 ? 5.703 -3.367 -10.5 1 96.06 88 ASN B CA 1
ATOM 2821 C C . ASN B 1 88 ? 6.434 -4.707 -10.461 1 96.06 88 ASN B C 1
ATOM 2823 O O . ASN B 1 88 ? 7.633 -4.773 -10.734 1 96.06 88 ASN B O 1
ATOM 2827 N N . ILE B 1 89 ? 5.68 -5.68 -10.172 1 97 89 ILE B N 1
ATOM 2828 C CA . ILE B 1 89 ? 6.227 -7.031 -10.18 1 97 89 ILE B CA 1
ATOM 2829 C C . ILE B 1 89 ? 5.598 -7.836 -11.32 1 97 89 ILE B C 1
ATOM 2831 O O . ILE B 1 89 ? 4.371 -7.934 -11.414 1 97 89 ILE B O 1
ATOM 2835 N N . TYR B 1 90 ? 6.469 -8.406 -12.156 1 97.81 90 TYR B N 1
ATOM 2836 C CA . TYR B 1 90 ? 5.988 -9.188 -13.289 1 97.81 90 TYR B CA 1
ATOM 2837 C C . TYR B 1 90 ? 6.387 -10.648 -13.148 1 97.81 90 TYR B C 1
ATOM 2839 O O . TYR B 1 90 ? 7.516 -10.961 -12.758 1 97.81 90 TYR B O 1
ATOM 2847 N N . GLU B 1 91 ? 5.473 -11.516 -13.422 1 97.75 91 GLU B N 1
ATOM 2848 C CA . GLU B 1 91 ? 5.809 -12.922 -13.633 1 97.75 91 GLU B CA 1
ATOM 2849 C C . GLU B 1 91 ? 6.027 -13.211 -15.117 1 97.75 91 GLU B C 1
ATOM 2851 O O . GLU B 1 91 ? 5.176 -12.898 -15.953 1 97.75 91 GLU B O 1
ATOM 2856 N N . ILE B 1 92 ? 7.062 -13.859 -15.414 1 97.94 92 ILE B N 1
ATOM 2857 C CA . ILE B 1 92 ? 7.387 -14.203 -16.797 1 97.94 92 ILE B CA 1
ATOM 2858 C C . ILE B 1 92 ? 7.668 -15.703 -16.891 1 97.94 92 ILE B C 1
ATOM 2860 O O . ILE B 1 92 ? 7.859 -16.375 -15.883 1 97.94 92 ILE B O 1
ATOM 2864 N N . GLU B 1 93 ? 7.656 -16.188 -18.109 1 97.69 93 GLU B N 1
ATOM 2865 C CA . GLU B 1 93 ? 7.949 -17.594 -18.344 1 97.69 93 GLU B CA 1
ATOM 2866 C C . GLU B 1 93 ? 8.945 -17.766 -19.484 1 97.69 93 GLU B C 1
ATOM 2868 O O . GLU B 1 93 ? 9.164 -16.844 -20.281 1 97.69 93 GLU B O 1
ATOM 2873 N N . GLY B 1 94 ? 9.594 -18.938 -19.469 1 97.06 94 GLY B N 1
ATOM 2874 C CA . GLY B 1 94 ? 10.523 -19.344 -20.5 1 97.06 94 GLY B CA 1
ATOM 2875 C C . GLY B 1 94 ? 10.695 -20.859 -20.594 1 97.06 94 GLY B C 1
ATOM 2876 O O . GLY B 1 94 ? 10.32 -21.578 -19.688 1 97.06 94 GLY B O 1
ATOM 2877 N N . ARG B 1 95 ? 11.281 -21.359 -21.75 1 96.5 95 ARG B N 1
ATOM 2878 C CA . ARG B 1 95 ? 11.508 -22.781 -21.984 1 96.5 95 ARG B CA 1
ATOM 2879 C C . ARG B 1 95 ? 12.688 -23.297 -21.172 1 96.5 95 ARG B C 1
ATOM 2881 O O . ARG B 1 95 ? 12.852 -24.5 -21 1 96.5 95 ARG B O 1
ATOM 2888 N N . SER B 1 96 ? 13.523 -22.328 -20.672 1 95.25 96 SER B N 1
ATOM 2889 C CA . SER B 1 96 ? 14.688 -22.625 -19.844 1 95.25 96 SER B CA 1
ATOM 2890 C C . SER B 1 96 ? 15.016 -21.453 -18.922 1 95.25 96 SER B C 1
ATOM 2892 O O . SER B 1 96 ? 14.461 -20.359 -19.078 1 95.25 96 SER B O 1
ATOM 2894 N N . ARG B 1 97 ? 15.773 -21.719 -18.078 1 94.12 97 ARG B N 1
ATOM 2895 C CA . ARG B 1 97 ? 16.25 -20.641 -17.203 1 94.12 97 ARG B CA 1
ATOM 2896 C C . ARG B 1 97 ? 17 -19.578 -18 1 94.12 97 ARG B C 1
ATOM 2898 O O . ARG B 1 97 ? 16.938 -18.391 -17.672 1 94.12 97 ARG B O 1
ATOM 2905 N N . GLU B 1 98 ? 17.812 -20.047 -18.875 1 96.12 98 GLU B N 1
ATOM 2906 C CA . GLU B 1 98 ? 18.547 -19.125 -19.734 1 96.12 98 GLU B CA 1
ATOM 2907 C C . GLU B 1 98 ? 17.594 -18.188 -20.484 1 96.12 98 GLU B C 1
ATOM 2909 O O . GLU B 1 98 ? 17.891 -17.016 -20.656 1 96.12 98 GLU B O 1
ATOM 2914 N N . GLU B 1 99 ? 16.484 -18.719 -20.969 1 97.38 99 GLU B N 1
ATOM 2915 C CA . GLU B 1 99 ? 15.508 -17.891 -21.672 1 97.38 99 GLU B CA 1
ATOM 2916 C C . GLU B 1 99 ? 14.906 -16.844 -20.734 1 97.38 99 GLU B C 1
ATOM 2918 O O . GLU B 1 99 ? 14.609 -15.719 -21.156 1 97.38 99 GLU B O 1
ATOM 2923 N N . LEU B 1 100 ? 14.734 -17.203 -19.453 1 97.12 100 LEU B N 1
ATOM 2924 C CA . LEU B 1 100 ? 14.258 -16.219 -18.484 1 97.12 100 LEU B CA 1
ATOM 2925 C C . LEU B 1 100 ? 15.242 -15.07 -18.344 1 97.12 100 LEU B C 1
ATOM 2927 O O . LEU B 1 100 ? 14.844 -13.898 -18.312 1 97.12 100 LEU B O 1
ATOM 2931 N N . LYS B 1 101 ? 16.453 -15.438 -18.312 1 96.62 101 LYS B N 1
ATOM 2932 C CA . LYS B 1 101 ? 17.5 -14.43 -18.172 1 96.62 101 LYS B CA 1
ATOM 2933 C C . LYS B 1 101 ? 17.5 -13.477 -19.375 1 96.62 101 LYS B C 1
ATOM 2935 O O . LYS B 1 101 ? 17.641 -12.266 -19.203 1 96.62 101 LYS B O 1
ATOM 2940 N N . VAL B 1 102 ? 17.422 -14.008 -20.484 1 97.44 102 VAL B N 1
ATOM 2941 C CA . VAL B 1 102 ? 17.406 -13.211 -21.719 1 97.44 102 VAL B CA 1
ATOM 2942 C C . VAL B 1 102 ? 16.188 -12.273 -21.703 1 97.44 102 VAL B C 1
ATOM 2944 O O . VAL B 1 102 ? 16.297 -11.102 -22.078 1 97.44 102 VAL B O 1
ATOM 2947 N N . LYS B 1 103 ? 15.055 -12.789 -21.312 1 97.56 103 LYS B N 1
ATOM 2948 C CA . LYS B 1 103 ? 13.844 -11.984 -21.234 1 97.56 103 LYS B CA 1
ATOM 2949 C C . LYS B 1 103 ? 14.008 -10.836 -20.25 1 97.56 103 LYS B C 1
ATOM 2951 O O . LYS B 1 103 ? 13.594 -9.703 -20.531 1 97.56 103 LYS B O 1
ATOM 2956 N N . ILE B 1 104 ? 14.578 -11.094 -19.125 1 97.81 104 ILE B N 1
ATOM 2957 C CA . ILE B 1 104 ? 14.789 -10.078 -18.094 1 97.81 104 ILE B CA 1
ATOM 2958 C C . ILE B 1 104 ? 15.734 -9.008 -18.625 1 97.81 104 ILE B C 1
ATOM 2960 O O . ILE B 1 104 ? 15.539 -7.816 -18.359 1 97.81 104 ILE B O 1
ATOM 2964 N N . GLU B 1 105 ? 16.734 -9.438 -19.359 1 97.06 105 GLU B N 1
ATOM 2965 C CA . GLU B 1 105 ? 17.656 -8.484 -19.969 1 97.06 105 GLU B CA 1
ATOM 2966 C C . GLU B 1 105 ? 16.922 -7.566 -20.953 1 97.06 105 GLU B C 1
ATOM 2968 O O . GLU B 1 105 ? 17.172 -6.359 -20.984 1 97.06 105 GLU B O 1
ATOM 2973 N N . GLY B 1 106 ? 16.125 -8.172 -21.688 1 97.06 106 GLY B N 1
ATOM 2974 C CA . GLY B 1 106 ? 15.32 -7.371 -22.594 1 97.06 106 GLY B CA 1
ATOM 2975 C C . GLY B 1 106 ? 14.406 -6.395 -21.875 1 97.06 106 GLY B C 1
ATOM 2976 O O . GLY B 1 106 ? 14.266 -5.246 -22.312 1 97.06 106 GLY B O 1
ATOM 2977 N N . MET B 1 107 ? 13.766 -6.82 -20.859 1 97.69 107 MET B N 1
ATOM 2978 C CA . MET B 1 107 ? 12.906 -5.953 -20.062 1 97.69 107 MET B CA 1
ATOM 2979 C C . MET B 1 107 ? 13.703 -4.801 -19.469 1 97.69 107 MET B C 1
ATOM 2981 O O . MET B 1 107 ? 13.211 -3.678 -19.375 1 97.69 107 MET B O 1
ATOM 2985 N N . SER B 1 108 ? 14.859 -5.141 -19.031 1 97.06 108 SER B N 1
ATOM 2986 C CA . SER B 1 108 ? 15.727 -4.141 -18.406 1 97.06 108 SER B CA 1
ATOM 2987 C C . SER B 1 108 ? 16.062 -3.018 -19.391 1 97.06 108 SER B C 1
ATOM 2989 O O . SER B 1 108 ? 16.219 -1.863 -18.984 1 97.06 108 SER B O 1
ATOM 2991 N N . GLU B 1 109 ? 16.281 -3.381 -20.594 1 96 109 GLU B N 1
ATOM 2992 C CA . GLU B 1 109 ? 16.531 -2.377 -21.609 1 96 109 GLU B CA 1
ATOM 2993 C C . GLU B 1 109 ? 15.375 -1.392 -21.734 1 96 109 GLU B C 1
ATOM 2995 O O . GLU B 1 109 ? 15.586 -0.212 -22.031 1 96 109 GLU B O 1
ATOM 3000 N N . GLU B 1 110 ? 14.211 -1.898 -21.484 1 94.69 110 GLU B N 1
ATOM 3001 C CA . GLU B 1 110 ? 13.008 -1.088 -21.609 1 94.69 110 GLU B CA 1
ATOM 3002 C C . GLU B 1 110 ? 12.688 -0.356 -20.312 1 94.69 110 GLU B C 1
ATOM 3004 O O . GLU B 1 110 ? 12.281 0.807 -20.328 1 94.69 110 GLU B O 1
ATOM 3009 N N . LEU B 1 111 ? 12.938 -0.997 -19.156 1 96.5 111 LEU B N 1
ATOM 3010 C CA . LEU B 1 111 ? 12.375 -0.516 -17.891 1 96.5 111 LEU B CA 1
ATOM 3011 C C . LEU B 1 111 ? 13.477 -0.047 -16.953 1 96.5 111 LEU B C 1
ATOM 3013 O O . LEU B 1 111 ? 13.188 0.55 -15.906 1 96.5 111 LEU B O 1
ATOM 3017 N N . GLY B 1 112 ? 14.688 -0.325 -17.297 1 95.12 112 GLY B N 1
ATOM 3018 C CA . GLY B 1 112 ? 15.797 -0.054 -16.391 1 95.12 112 GLY B CA 1
ATOM 3019 C C . GLY B 1 112 ? 16.219 -1.268 -15.594 1 95.12 112 GLY B C 1
ATOM 3020 O O . GLY B 1 112 ? 15.805 -2.391 -15.883 1 95.12 112 GLY B O 1
ATOM 3021 N N . GLU B 1 113 ? 17.062 -1.049 -14.594 1 95.06 113 GLU B N 1
ATOM 3022 C CA . GLU B 1 113 ? 17.594 -2.146 -13.789 1 95.06 113 GLU B CA 1
ATOM 3023 C C . GLU B 1 113 ? 16.531 -2.717 -12.867 1 95.06 113 GLU B C 1
ATOM 3025 O O . GLU B 1 113 ? 15.828 -1.968 -12.188 1 95.06 113 GLU B O 1
ATOM 3030 N N . PRO B 1 114 ? 16.438 -4.02 -12.875 1 96.19 114 PRO B N 1
ATOM 3031 C CA . PRO B 1 114 ? 15.469 -4.609 -11.945 1 96.19 114 PRO B CA 1
ATOM 3032 C C . PRO B 1 114 ? 15.852 -4.391 -10.484 1 96.19 114 PRO B C 1
ATOM 3034 O O . PRO B 1 114 ? 17.031 -4.414 -10.141 1 96.19 114 PRO B O 1
ATOM 3037 N N . HIS B 1 115 ? 14.883 -4.203 -9.695 1 91.81 115 HIS B N 1
ATOM 3038 C CA . HIS B 1 115 ? 15.102 -4.066 -8.266 1 91.81 115 HIS B CA 1
ATOM 3039 C C . HIS B 1 115 ? 15.336 -5.426 -7.609 1 91.81 115 HIS B C 1
ATOM 3041 O O . HIS B 1 115 ? 16.141 -5.547 -6.688 1 91.81 115 HIS B O 1
ATOM 3047 N N . MET B 1 116 ? 14.594 -6.422 -8.125 1 91.5 116 MET B N 1
ATOM 3048 C CA . MET B 1 116 ? 14.695 -7.773 -7.578 1 91.5 116 MET B CA 1
ATOM 3049 C C . MET B 1 116 ? 14.312 -8.812 -8.625 1 91.5 116 MET B C 1
ATOM 3051 O O . MET B 1 116 ? 13.461 -8.562 -9.477 1 91.5 116 MET B O 1
ATOM 3055 N N . ILE B 1 117 ? 14.945 -9.828 -8.477 1 94.75 117 ILE B N 1
ATOM 3056 C CA . ILE B 1 117 ? 14.648 -10.992 -9.312 1 94.75 117 ILE B CA 1
ATOM 3057 C C . ILE B 1 117 ? 14.453 -12.219 -8.422 1 94.75 117 ILE B C 1
ATOM 3059 O O . ILE B 1 117 ? 15.273 -12.5 -7.555 1 94.75 117 ILE B O 1
ATOM 3063 N N . TYR B 1 118 ? 13.359 -12.914 -8.688 1 92.94 118 TYR B N 1
ATOM 3064 C CA . TYR B 1 118 ? 13.031 -14.117 -7.938 1 92.94 118 TYR B CA 1
ATOM 3065 C C . TYR B 1 118 ? 12.773 -15.289 -8.875 1 92.94 118 TYR B C 1
ATOM 3067 O O . TYR B 1 118 ? 11.797 -15.281 -9.633 1 92.94 118 TYR B O 1
ATOM 3075 N N . ILE B 1 119 ? 13.562 -16.25 -8.773 1 92.88 119 ILE B N 1
ATOM 3076 C CA . ILE B 1 119 ? 13.367 -17.469 -9.539 1 92.88 119 ILE B CA 1
ATOM 3077 C C . ILE B 1 119 ? 13.141 -18.641 -8.586 1 92.88 119 ILE B C 1
ATOM 3079 O O . ILE B 1 119 ? 14.102 -19.234 -8.086 1 92.88 119 ILE B O 1
ATOM 3083 N N . PRO B 1 120 ? 11.961 -19.016 -8.375 1 89.25 120 PRO B N 1
ATOM 3084 C CA . PRO B 1 120 ? 11.664 -20.125 -7.453 1 89.25 120 PRO B CA 1
ATOM 3085 C C . PRO B 1 120 ? 12.188 -21.469 -7.957 1 89.25 120 PRO B C 1
ATOM 3087 O O . PRO B 1 120 ? 12.578 -21.594 -9.117 1 89.25 120 PRO B O 1
ATOM 3090 N N . SER B 1 121 ? 12.227 -22.391 -6.98 1 87.44 121 SER B N 1
ATOM 3091 C CA . SER B 1 121 ? 12.5 -23.766 -7.379 1 87.44 121 SER B CA 1
ATOM 3092 C C . SER B 1 121 ? 11.391 -24.312 -8.266 1 87.44 121 SER B C 1
ATOM 3094 O O . SER B 1 121 ? 10.211 -24.094 -8 1 87.44 121 SER B O 1
ATOM 3096 N N . GLN B 1 122 ? 11.852 -24.891 -9.297 1 89.44 122 GLN B N 1
ATOM 3097 C CA . GLN B 1 122 ? 10.859 -25.297 -10.297 1 89.44 122 GLN B CA 1
ATOM 3098 C C . GLN B 1 122 ? 10.953 -26.797 -10.586 1 89.44 122 GLN B C 1
ATOM 3100 O O . GLN B 1 122 ? 12.039 -27.375 -10.523 1 89.44 122 GLN B O 1
ATOM 3105 N N . THR B 1 123 ? 9.836 -27.328 -10.828 1 89.94 123 THR B N 1
ATOM 3106 C CA . THR B 1 123 ? 9.695 -28.719 -11.242 1 89.94 123 THR B CA 1
ATOM 3107 C C . THR B 1 123 ? 8.844 -28.828 -12.508 1 89.94 123 THR B C 1
ATOM 3109 O O . THR B 1 123 ? 7.648 -29.141 -12.43 1 89.94 123 THR B O 1
ATOM 3112 N N . PRO B 1 124 ? 9.531 -28.688 -13.602 1 93.19 124 PRO B N 1
ATOM 3113 C CA . PRO B 1 124 ? 8.766 -28.812 -14.852 1 93.19 124 PRO B CA 1
ATOM 3114 C C . PRO B 1 124 ? 8.055 -30.156 -14.984 1 93.19 124 PRO B C 1
ATOM 3116 O O . PRO B 1 124 ? 8.594 -31.188 -14.562 1 93.19 124 PRO B O 1
ATOM 3119 N N . TYR B 1 125 ? 6.922 -30.094 -15.602 1 94.06 125 TYR B N 1
ATOM 3120 C CA . TYR B 1 125 ? 6.035 -31.234 -15.773 1 94.06 125 TYR B CA 1
ATOM 3121 C C . TYR B 1 125 ? 5.812 -31.531 -17.25 1 94.06 125 TYR B C 1
ATOM 3123 O O . TYR B 1 125 ? 6.246 -30.781 -18.125 1 94.06 125 TYR B O 1
ATOM 3131 N N . ASN B 1 126 ? 5.43 -32.75 -17.531 1 93.75 126 ASN B N 1
ATOM 3132 C CA . ASN B 1 126 ? 5.012 -33.188 -18.859 1 93.75 126 ASN B CA 1
ATOM 3133 C C . ASN B 1 126 ? 3.564 -33.656 -18.875 1 93.75 126 ASN B C 1
ATOM 3135 O O . ASN B 1 126 ? 3.301 -34.844 -18.672 1 93.75 126 ASN B O 1
ATOM 3139 N N . PRO B 1 127 ? 2.691 -32.75 -19.219 1 96 127 PRO B N 1
ATOM 3140 C CA . PRO B 1 127 ? 1.273 -33.094 -19.109 1 96 127 PRO B CA 1
ATOM 3141 C C . PRO B 1 127 ? 0.829 -34.062 -20.219 1 96 127 PRO B C 1
ATOM 3143 O O . PRO B 1 127 ? 1.346 -34 -21.344 1 96 127 PRO B O 1
ATOM 3146 N N . SER B 1 128 ? -0.013 -34.844 -19.922 1 95.94 128 SER B N 1
ATOM 3147 C CA . SER B 1 128 ? -0.644 -35.688 -20.922 1 95.94 128 SER B CA 1
ATOM 3148 C C . SER B 1 128 ? -1.561 -34.906 -21.844 1 95.94 128 SER B C 1
ATOM 3150 O O . SER B 1 128 ? -1.851 -33.719 -21.578 1 95.94 128 SER B O 1
ATOM 3152 N N . ARG B 1 129 ? -2.025 -35.594 -22.875 1 96.12 129 ARG B N 1
ATOM 3153 C CA . ARG B 1 129 ? -2.988 -34.969 -23.781 1 96.12 129 ARG B CA 1
ATOM 3154 C C . ARG B 1 129 ? -4.297 -34.656 -23.062 1 96.12 129 ARG B C 1
ATOM 3156 O O . ARG B 1 129 ? -4.926 -33.625 -23.328 1 96.12 129 ARG B O 1
ATOM 3163 N N . PHE B 1 130 ? -4.547 -35.531 -22.219 1 95.94 130 PHE B N 1
ATOM 3164 C CA . PHE B 1 130 ? -5.77 -35.344 -21.438 1 95.94 130 PHE B CA 1
ATOM 3165 C C . PHE B 1 130 ? -5.656 -34.125 -20.562 1 95.94 130 PHE B C 1
ATOM 3167 O O . PHE B 1 130 ? -6.578 -33.281 -20.5 1 95.94 130 PHE B O 1
ATOM 3174 N N . ASP B 1 131 ? -4.645 -34 -19.859 1 96.94 131 ASP B N 1
ATOM 3175 C CA . ASP B 1 131 ? -4.434 -32.875 -18.953 1 96.94 131 ASP B CA 1
ATOM 3176 C C . ASP B 1 131 ? -4.453 -31.547 -19.703 1 96.94 131 ASP B C 1
ATOM 3178 O O . ASP B 1 131 ? -4.973 -30.547 -19.203 1 96.94 131 ASP B O 1
ATOM 3182 N N . LEU B 1 132 ? -3.855 -31.547 -20.891 1 97.19 132 LEU B N 1
ATOM 3183 C CA . LEU B 1 132 ? -3.834 -30.344 -21.703 1 97.19 132 LEU B CA 1
ATOM 3184 C C . LEU B 1 132 ? -5.25 -29.922 -22.094 1 97.19 132 LEU B C 1
ATOM 3186 O O . LEU B 1 132 ? -5.574 -28.734 -22.062 1 97.19 132 LEU B O 1
ATOM 3190 N N . LYS B 1 133 ? -6.051 -30.844 -22.438 1 96.69 133 LYS B N 1
ATOM 3191 C CA . LYS B 1 133 ? -7.441 -30.562 -22.781 1 96.69 133 LYS B CA 1
ATOM 3192 C C . LYS B 1 133 ? -8.211 -30.062 -21.547 1 96.69 133 LYS B C 1
ATOM 3194 O O . LYS B 1 133 ? -8.992 -29.109 -21.656 1 96.69 133 LYS B O 1
ATOM 3199 N N . LEU B 1 134 ? -7.945 -30.703 -20.516 1 96.75 134 LEU B N 1
ATOM 3200 C CA . LEU B 1 134 ? -8.594 -30.344 -19.266 1 96.75 134 LEU B CA 1
ATOM 3201 C C . LEU B 1 134 ? -8.312 -28.891 -18.906 1 96.75 134 LEU B C 1
ATOM 3203 O O . LEU B 1 134 ? -9.234 -28.141 -18.594 1 96.75 134 LEU B O 1
ATOM 3207 N N . VAL B 1 135 ? -7.121 -28.547 -18.938 1 96.44 135 VAL B N 1
ATOM 3208 C CA . VAL B 1 135 ? -6.719 -27.203 -18.531 1 96.44 135 VAL B CA 1
ATOM 3209 C C . VAL B 1 135 ? -7.301 -26.172 -19.5 1 96.44 135 VAL B C 1
ATOM 3211 O O . VAL B 1 135 ? -7.688 -25.078 -19.094 1 96.44 135 VAL B O 1
ATOM 3214 N N . SER B 1 136 ? -7.309 -26.469 -20.766 1 96.19 136 SER B N 1
ATOM 3215 C CA . SER B 1 136 ? -7.867 -25.562 -21.766 1 96.19 136 SER B CA 1
ATOM 3216 C C . SER B 1 136 ? -9.32 -25.219 -21.453 1 96.19 136 SER B C 1
ATOM 3218 O O . SER B 1 136 ? -9.734 -24.062 -21.609 1 96.19 136 SER B O 1
ATOM 3220 N N . ILE B 1 137 ? -10.062 -26.203 -21.016 1 96.56 137 ILE B N 1
ATOM 3221 C CA . ILE B 1 137 ? -11.469 -26 -20.656 1 96.56 137 ILE B CA 1
ATOM 3222 C C . ILE B 1 137 ? -11.562 -25.188 -19.375 1 96.56 137 ILE B C 1
ATOM 3224 O O . ILE B 1 137 ? -12.336 -24.219 -19.297 1 96.56 137 ILE B O 1
ATOM 3228 N N . LEU B 1 138 ? -10.766 -25.5 -18.422 1 95.56 138 LEU B N 1
ATOM 3229 C CA . LEU B 1 138 ? -10.812 -24.875 -17.109 1 95.56 138 LEU B CA 1
ATOM 3230 C C . LEU B 1 138 ? -10.406 -23.406 -17.203 1 95.56 138 LEU B C 1
ATOM 3232 O O . LEU B 1 138 ? -10.914 -22.562 -16.453 1 95.56 138 LEU B O 1
ATOM 3236 N N . LYS B 1 139 ? -9.508 -23.094 -18.078 1 95.31 139 LYS B N 1
ATOM 3237 C CA . LYS B 1 139 ? -9.086 -21.719 -18.281 1 95.31 139 LYS B CA 1
ATOM 3238 C C . LYS B 1 139 ? -10.25 -20.844 -18.75 1 95.31 139 LYS B C 1
ATOM 3240 O O . LYS B 1 139 ? -10.359 -19.672 -18.359 1 95.31 139 LYS B O 1
ATOM 3245 N N . GLU B 1 140 ? -11.078 -21.422 -19.531 1 94.94 140 GLU B N 1
ATOM 3246 C CA . GLU B 1 140 ? -12.234 -20.703 -20.062 1 94.94 140 GLU B CA 1
ATOM 3247 C C . GLU B 1 140 ? -13.391 -20.703 -19.062 1 94.94 140 GLU B C 1
ATOM 3249 O O . GLU B 1 140 ? -14.148 -19.734 -18.984 1 94.94 140 GLU B O 1
ATOM 3254 N N . ARG B 1 141 ? -13.477 -21.797 -18.438 1 95.5 141 ARG B N 1
ATOM 3255 C CA . ARG B 1 141 ? -14.547 -22 -17.469 1 95.5 141 ARG B CA 1
ATOM 3256 C C . ARG B 1 141 ? -14 -22.516 -16.156 1 95.5 141 ARG B C 1
ATOM 3258 O O . ARG B 1 141 ? -14.242 -23.672 -15.789 1 95.5 141 ARG B O 1
ATOM 3265 N N . PRO B 1 142 ? -13.5 -21.625 -15.359 1 93.69 142 PRO B N 1
ATOM 3266 C CA . PRO B 1 142 ? -12.773 -22.062 -14.164 1 93.69 142 PRO B CA 1
ATOM 3267 C C . PRO B 1 142 ? -13.688 -22.734 -13.133 1 93.69 142 PRO B C 1
ATOM 3269 O O . PRO B 1 142 ? -13.211 -23.469 -12.273 1 93.69 142 PRO B O 1
ATOM 3272 N N . LEU B 1 143 ? -14.969 -22.562 -13.242 1 90.19 143 LEU B N 1
ATOM 3273 C CA . LEU B 1 143 ? -15.875 -23.094 -12.227 1 90.19 143 LEU B CA 1
ATOM 3274 C C . LEU B 1 143 ? -16.688 -24.266 -12.773 1 90.19 143 LEU B C 1
ATOM 3276 O O . LEU B 1 143 ? -17.656 -24.703 -12.156 1 90.19 143 LEU B O 1
ATOM 3280 N N . VAL B 1 144 ? -16.312 -24.812 -13.906 1 93.12 144 VAL B N 1
ATOM 3281 C CA . VAL B 1 144 ? -17.047 -25.938 -14.484 1 93.12 144 VAL B CA 1
ATOM 3282 C C . VAL B 1 144 ? -16.984 -27.141 -13.547 1 93.12 144 VAL B C 1
ATOM 3284 O O . VAL B 1 144 ? -15.953 -27.406 -12.938 1 93.12 144 VAL B O 1
ATOM 3287 N N . LYS B 1 145 ? -18.078 -27.844 -13.43 1 91.38 145 LYS B N 1
ATOM 3288 C CA . LYS B 1 145 ? -18.156 -29.016 -12.555 1 91.38 145 LYS B CA 1
ATOM 3289 C C . LYS B 1 145 ? -17.469 -30.219 -13.18 1 91.38 145 LYS B C 1
ATOM 3291 O O . LYS B 1 145 ? -17.531 -30.422 -14.398 1 91.38 145 LYS B O 1
ATOM 3296 N N . PRO B 1 146 ? -16.906 -30.969 -12.305 1 95.12 146 PRO B N 1
ATOM 3297 C CA . PRO B 1 146 ? -16.219 -32.156 -12.805 1 95.12 146 PRO B CA 1
ATOM 3298 C C . PRO B 1 146 ? -17.125 -33.062 -13.656 1 95.12 146 PRO B C 1
ATOM 3300 O O . PRO B 1 146 ? -16.672 -33.625 -14.648 1 95.12 146 PRO B O 1
ATOM 3303 N N . VAL B 1 147 ? -18.328 -33.156 -13.312 1 95.81 147 VAL B N 1
ATOM 3304 C CA . VAL B 1 147 ? -19.266 -34 -14.039 1 95.81 147 VAL B CA 1
ATOM 3305 C C . VAL B 1 147 ? -19.438 -33.469 -15.469 1 95.81 147 VAL B C 1
ATOM 3307 O O . VAL B 1 147 ? -19.5 -34.25 -16.422 1 95.81 147 VAL B O 1
ATOM 3310 N N . GLU B 1 148 ? -19.547 -32.188 -15.609 1 96.69 148 GLU B N 1
ATOM 3311 C CA . GLU B 1 148 ? -19.672 -31.578 -16.922 1 96.69 148 GLU B CA 1
ATOM 3312 C C . GLU B 1 148 ? -18.406 -31.781 -17.75 1 96.69 148 GLU B C 1
ATOM 3314 O O . GLU B 1 148 ? -18.469 -32.062 -18.953 1 96.69 148 GLU B O 1
ATOM 3319 N N . LEU B 1 149 ? -17.266 -31.641 -17.125 1 96.25 149 LEU B N 1
ATOM 3320 C CA . LEU B 1 149 ? -15.992 -31.859 -17.781 1 96.25 149 LEU B CA 1
ATOM 3321 C C . LEU B 1 149 ? -15.867 -33.312 -18.266 1 96.25 149 LEU B C 1
ATOM 3323 O O . LEU B 1 149 ? -15.359 -33.562 -19.359 1 96.25 149 LEU B O 1
ATOM 3327 N N . ALA B 1 150 ? -16.266 -34.25 -17.453 1 96.88 150 ALA B N 1
ATOM 3328 C CA . ALA B 1 150 ? -16.219 -35.656 -17.781 1 96.88 150 ALA B CA 1
ATOM 3329 C C . ALA B 1 150 ? -17.031 -35.969 -19.047 1 96.88 150 ALA B C 1
ATOM 3331 O O . ALA B 1 150 ? -16.562 -36.688 -19.922 1 96.88 150 ALA B O 1
ATOM 3332 N N . GLU B 1 151 ? -18.172 -35.406 -19.078 1 97.12 151 GLU B N 1
ATOM 3333 C CA . GLU B 1 151 ? -19.047 -35.562 -20.25 1 97.12 151 GLU B CA 1
ATOM 3334 C C . GLU B 1 151 ? -18.391 -35 -21.5 1 97.12 151 GLU B C 1
ATOM 3336 O O . GLU B 1 151 ? -18.391 -35.656 -22.547 1 97.12 151 GLU B O 1
ATOM 3341 N N . GLU B 1 152 ? -17.859 -33.844 -21.375 1 96.12 152 GLU B N 1
ATOM 3342 C CA . GLU B 1 152 ? -17.25 -33.156 -22.516 1 96.12 152 GLU B CA 1
ATOM 3343 C C . GLU B 1 152 ? -16 -33.875 -22.984 1 96.12 152 GLU B C 1
ATOM 3345 O O . GLU B 1 152 ? -15.688 -33.906 -24.172 1 96.12 152 GLU B O 1
ATOM 3350 N N . LEU B 1 153 ? -15.305 -34.469 -22.109 1 96.3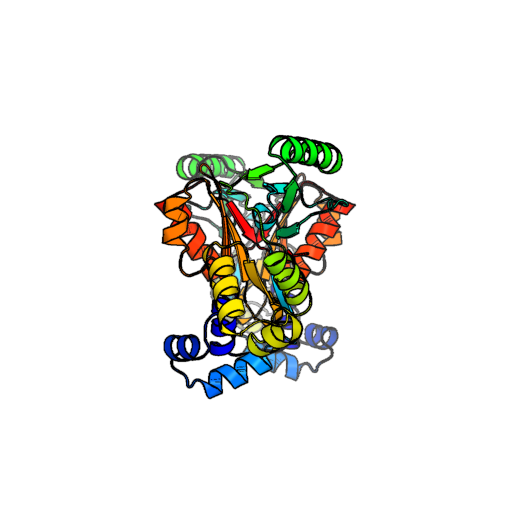8 153 LEU B N 1
ATOM 3351 C CA . LEU B 1 153 ? -14.023 -35.094 -22.422 1 96.38 153 LEU B CA 1
ATOM 3352 C C . LEU B 1 153 ? -14.188 -36.594 -22.656 1 96.38 153 LEU B C 1
ATOM 3354 O O . LEU B 1 153 ? -13.242 -37.281 -23.062 1 96.38 153 LEU B O 1
ATOM 3358 N N . GLY B 1 154 ? -15.312 -37.125 -22.375 1 95.94 154 GLY B N 1
ATOM 3359 C CA . GLY B 1 154 ? -15.609 -38.531 -22.641 1 95.94 154 GLY B CA 1
ATOM 3360 C C . GLY B 1 154 ? -14.938 -39.469 -21.672 1 95.94 154 GLY B C 1
ATOM 3361 O O . GLY B 1 154 ? -14.414 -40.5 -22.062 1 95.94 154 GLY B O 1
ATOM 3362 N N . VAL B 1 155 ? -14.836 -39.031 -20.453 1 97.31 155 VAL B N 1
ATOM 3363 C CA . VAL B 1 155 ? -14.234 -39.875 -19.406 1 97.31 155 VAL B CA 1
ATOM 3364 C C . VAL B 1 155 ? -15.117 -39.812 -18.156 1 97.31 155 VAL B C 1
ATOM 3366 O O . VAL B 1 155 ? -16.203 -39.25 -18.172 1 97.31 155 VAL B O 1
ATOM 3369 N N . SER B 1 156 ? -14.664 -40.531 -17.203 1 96.69 156 SER B N 1
ATOM 3370 C CA . SER B 1 156 ? -15.422 -40.562 -15.953 1 96.69 156 SER B CA 1
ATOM 3371 C C . SER B 1 156 ? -15.141 -39.312 -15.117 1 96.69 156 SER B C 1
ATOM 3373 O O . SER B 1 156 ? -14.055 -38.719 -15.203 1 96.69 156 SER B O 1
ATOM 3375 N N . SER B 1 157 ? -16.125 -38.969 -14.258 1 96.88 157 SER B N 1
ATOM 3376 C CA . SER B 1 157 ? -15.938 -37.875 -13.328 1 96.88 157 SER B CA 1
ATOM 3377 C C . SER B 1 157 ? -14.828 -38.188 -12.328 1 96.88 157 SER B C 1
ATOM 3379 O O . SER B 1 157 ? -14.141 -37.281 -11.859 1 96.88 157 SER B O 1
ATOM 3381 N N . LYS B 1 158 ? -14.648 -39.406 -12.086 1 97.5 158 LYS B N 1
ATOM 3382 C CA . LYS B 1 158 ? -13.578 -39.812 -11.188 1 97.5 158 LYS B CA 1
ATOM 3383 C C . LYS B 1 158 ? -12.211 -39.469 -11.773 1 97.5 158 LYS B C 1
ATOM 3385 O O . LYS B 1 158 ? -11.32 -39 -11.062 1 97.5 158 LYS B O 1
ATOM 3390 N N . THR B 1 159 ? -12.094 -39.688 -13.023 1 97.25 159 THR B N 1
ATOM 3391 C CA . THR B 1 159 ? -10.852 -39.406 -13.719 1 97.25 159 THR B CA 1
ATOM 3392 C C . THR B 1 159 ? -10.562 -37.906 -13.703 1 97.25 159 THR B C 1
ATOM 3394 O O . THR B 1 159 ? -9.438 -37.469 -13.406 1 97.25 159 THR B O 1
ATOM 3397 N N . VAL B 1 160 ? -11.539 -37.125 -13.961 1 97.25 160 VAL B N 1
ATOM 3398 C CA . VAL B 1 160 ? -11.391 -35.688 -13.984 1 97.25 160 VAL B CA 1
ATOM 3399 C C . VAL B 1 160 ? -10.984 -35.188 -12.594 1 97.25 160 VAL B C 1
ATOM 3401 O O . VAL B 1 160 ? -10.031 -34.406 -12.461 1 97.25 160 VAL B O 1
ATOM 3404 N N . ARG B 1 161 ? -11.641 -35.656 -11.547 1 96.62 161 ARG B N 1
ATOM 3405 C CA . ARG B 1 161 ? -11.383 -35.25 -10.172 1 96.62 161 ARG B CA 1
ATOM 3406 C C . ARG B 1 161 ? -9.961 -35.594 -9.75 1 96.62 161 ARG B C 1
ATOM 3408 O O . ARG B 1 161 ? -9.305 -34.844 -9.055 1 96.62 161 ARG B O 1
ATOM 3415 N N . ARG B 1 162 ? -9.562 -36.781 -10.18 1 97.06 162 ARG B N 1
ATOM 3416 C CA . ARG B 1 162 ? -8.219 -37.25 -9.844 1 97.06 162 ARG B CA 1
ATOM 3417 C C . ARG B 1 162 ? -7.164 -36.312 -10.445 1 97.06 162 ARG B C 1
ATOM 3419 O O . ARG B 1 162 ? -6.215 -35.938 -9.758 1 97.06 162 ARG B O 1
ATOM 3426 N N . HIS B 1 163 ? -7.406 -35.969 -11.633 1 96.94 163 HIS B N 1
ATOM 3427 C CA . HIS B 1 163 ? -6.445 -35.125 -12.312 1 96.94 163 HIS B CA 1
ATOM 3428 C C . HIS B 1 163 ? -6.469 -33.719 -11.742 1 96.94 163 HIS B C 1
ATOM 3430 O O . HIS B 1 163 ? -5.414 -33.094 -11.516 1 96.94 163 HIS B O 1
ATOM 3436 N N . MET B 1 164 ? -7.59 -33.219 -11.531 1 95.69 164 MET B N 1
ATOM 3437 C CA . MET B 1 164 ? -7.707 -31.875 -10.961 1 95.69 164 MET B CA 1
ATOM 3438 C C . MET B 1 164 ? -7.055 -31.812 -9.578 1 95.69 164 MET B C 1
ATOM 3440 O O . MET B 1 164 ? -6.316 -30.875 -9.281 1 95.69 164 MET B O 1
ATOM 3444 N N . ARG B 1 165 ? -7.359 -32.781 -8.742 1 95.44 165 ARG B N 1
ATOM 3445 C CA . ARG B 1 165 ? -6.77 -32.844 -7.41 1 95.44 165 ARG B CA 1
ATOM 3446 C C . ARG B 1 165 ? -5.246 -32.844 -7.484 1 95.44 165 ARG B C 1
ATOM 3448 O O . ARG B 1 165 ? -4.582 -32.188 -6.695 1 95.44 165 ARG B O 1
ATOM 3455 N N . TYR B 1 166 ? -4.773 -33.594 -8.422 1 95.31 166 TYR B N 1
ATOM 3456 C CA . TYR B 1 166 ? -3.326 -33.688 -8.602 1 95.31 166 TYR B CA 1
ATOM 3457 C C . TYR B 1 166 ? -2.752 -32.344 -9.008 1 95.31 166 TYR B C 1
ATOM 3459 O O . TYR B 1 166 ? -1.763 -31.875 -8.43 1 95.31 166 TYR B O 1
ATOM 3467 N N . MET B 1 167 ? -3.365 -31.703 -9.953 1 95 167 MET B N 1
ATOM 3468 C CA . MET B 1 167 ? -2.846 -30.453 -10.5 1 95 167 MET B CA 1
ATOM 3469 C C . MET B 1 167 ? -2.932 -29.328 -9.469 1 95 167 MET B C 1
ATOM 3471 O O . MET B 1 167 ? -2.018 -28.516 -9.367 1 95 167 MET B O 1
ATOM 3475 N N . PHE B 1 168 ? -4.008 -29.266 -8.727 1 93.94 168 PHE B N 1
ATOM 3476 C CA . PHE B 1 168 ? -4.141 -28.281 -7.664 1 93.94 168 PHE B CA 1
ATOM 3477 C C . PHE B 1 168 ? -3.207 -28.594 -6.504 1 93.94 168 PHE B C 1
ATOM 3479 O O . PHE B 1 168 ? -2.588 -27.688 -5.934 1 93.94 168 PHE B O 1
ATOM 3486 N N . GLY B 1 169 ? -3.047 -29.875 -6.172 1 91.81 169 GLY B N 1
ATOM 3487 C CA . GLY B 1 169 ? -2.205 -30.312 -5.07 1 91.81 169 GLY B CA 1
ATOM 3488 C C . GLY B 1 169 ? -0.736 -30 -5.277 1 91.81 169 GLY B C 1
ATOM 3489 O O . GLY B 1 169 ? -0.03 -29.656 -4.328 1 91.81 169 GLY B O 1
ATOM 3490 N N . LYS B 1 170 ? -0.354 -30.062 -6.574 1 91.56 170 LYS B N 1
ATOM 3491 C CA . LYS B 1 170 ? 1.039 -29.781 -6.914 1 91.56 170 LYS B CA 1
ATOM 3492 C C . LYS B 1 170 ? 1.243 -28.312 -7.234 1 91.56 170 LYS B C 1
ATOM 3494 O O . LYS B 1 170 ? 2.328 -27.906 -7.656 1 91.56 170 LYS B O 1
ATOM 3499 N N . ASN B 1 171 ? 0.208 -27.516 -7.051 1 90.38 171 ASN B N 1
ATOM 3500 C CA . ASN B 1 171 ? 0.227 -26.062 -7.266 1 90.38 171 ASN B CA 1
ATOM 3501 C C . ASN B 1 171 ? 0.483 -25.719 -8.727 1 90.38 171 ASN B C 1
ATOM 3503 O O . ASN B 1 171 ? 1.042 -24.672 -9.031 1 90.38 171 ASN B O 1
ATOM 3507 N N . PHE B 1 172 ? 0.126 -26.656 -9.688 1 94.94 172 PHE B N 1
ATOM 3508 C CA . PHE B 1 172 ? 0.144 -26.328 -11.109 1 94.94 172 PHE B CA 1
ATOM 3509 C C . PHE B 1 172 ? -0.994 -25.375 -11.461 1 94.94 172 PHE B C 1
ATOM 3511 O O . PHE B 1 172 ? -0.86 -24.547 -12.367 1 94.94 172 PHE B O 1
ATOM 3518 N N . PHE B 1 173 ? -2.072 -25.609 -10.703 1 94.62 173 PHE B N 1
ATOM 3519 C CA . PHE B 1 173 ? -3.242 -24.766 -10.883 1 94.62 173 PHE B CA 1
ATOM 3520 C C . PHE B 1 173 ? -3.543 -23.984 -9.602 1 94.62 173 PHE B C 1
ATOM 3522 O O . PHE B 1 173 ? -3.344 -24.5 -8.5 1 94.62 173 PHE B O 1
ATOM 3529 N N . ARG B 1 174 ? -4.004 -22.766 -9.859 1 94.12 174 ARG B N 1
ATOM 3530 C CA . ARG B 1 174 ? -4.566 -21.969 -8.773 1 94.12 174 ARG B CA 1
ATOM 3531 C C . ARG B 1 174 ? -5.766 -21.156 -9.25 1 94.12 174 ARG B C 1
ATOM 3533 O O . ARG B 1 174 ? -5.742 -20.594 -10.352 1 94.12 174 ARG B O 1
ATOM 3540 N N . LEU B 1 175 ? -6.797 -21.266 -8.414 1 95.5 175 LEU B N 1
ATOM 3541 C CA . LEU B 1 175 ? -7.938 -20.391 -8.68 1 95.5 175 LEU B CA 1
ATOM 3542 C C . LEU B 1 175 ? -7.781 -19.062 -7.949 1 95.5 175 LEU B C 1
ATOM 3544 O O . LEU B 1 175 ? -7.715 -19.031 -6.719 1 95.5 175 LEU B O 1
ATOM 3548 N N . ILE B 1 176 ? -7.75 -17.953 -8.719 1 96.06 176 ILE B N 1
ATOM 3549 C CA . ILE B 1 176 ? -7.465 -16.641 -8.133 1 96.06 176 ILE B CA 1
ATOM 3550 C C . ILE B 1 176 ? -8.688 -15.734 -8.266 1 96.06 176 ILE B C 1
ATOM 3552 O O . ILE B 1 176 ? -9.133 -15.445 -9.383 1 96.06 176 ILE B O 1
ATOM 3556 N N . PRO B 1 177 ? -9.219 -15.305 -7.152 1 96.69 177 PRO B N 1
ATOM 3557 C CA . PRO B 1 177 ? -10.281 -14.305 -7.242 1 96.69 177 PRO B CA 1
ATOM 3558 C C . PRO B 1 177 ? -9.758 -12.922 -7.605 1 96.69 177 PRO B C 1
ATOM 3560 O O . PRO B 1 177 ? -8.781 -12.445 -7.008 1 96.69 177 PRO B O 1
ATOM 3563 N N . ILE B 1 178 ? -10.305 -12.312 -8.578 1 96.5 178 ILE B N 1
ATOM 3564 C CA . ILE B 1 178 ? -10.055 -10.906 -8.883 1 96.5 178 ILE B CA 1
ATOM 3565 C C . ILE B 1 178 ? -11.047 -10.031 -8.117 1 96.5 178 ILE B C 1
ATOM 3567 O O . ILE B 1 178 ? -12.234 -9.984 -8.461 1 96.5 178 ILE B O 1
ATOM 3571 N N . VAL B 1 179 ? -10.516 -9.359 -7.145 1 96.69 179 VAL B N 1
ATOM 3572 C CA . VAL B 1 179 ? -11.367 -8.68 -6.172 1 96.69 179 VAL B CA 1
ATOM 3573 C C . VAL B 1 179 ? -11.234 -7.168 -6.34 1 96.69 179 VAL B C 1
ATOM 3575 O O . VAL B 1 179 ? -10.133 -6.652 -6.539 1 96.69 179 VAL B O 1
ATOM 3578 N N . ASP B 1 180 ? -12.336 -6.488 -6.336 1 95.69 180 ASP B N 1
ATOM 3579 C CA . ASP B 1 180 ? -12.336 -5.043 -6.125 1 95.69 180 ASP B CA 1
ATOM 3580 C C . ASP B 1 180 ? -12.016 -4.699 -4.672 1 95.69 180 ASP B C 1
ATOM 3582 O O . ASP B 1 180 ? -12.898 -4.715 -3.816 1 95.69 180 ASP B O 1
ATOM 3586 N N . LEU B 1 181 ? -10.852 -4.316 -4.398 1 94.38 181 LEU B N 1
ATOM 3587 C CA . LEU B 1 181 ? -10.359 -4.172 -3.033 1 94.38 181 LEU B CA 1
ATOM 3588 C C . LEU B 1 181 ? -11.047 -3.004 -2.33 1 94.38 181 LEU B C 1
ATOM 3590 O O . LEU B 1 181 ? -11.289 -3.061 -1.122 1 94.38 181 LEU B O 1
ATOM 3594 N N . GLU B 1 182 ? -11.312 -2.027 -3.074 1 91.31 182 GLU B N 1
ATOM 3595 C CA . GLU B 1 182 ? -12 -0.879 -2.494 1 91.31 182 GLU B CA 1
ATOM 3596 C C . GLU B 1 182 ? -13.391 -1.266 -2.004 1 91.31 182 GLU B C 1
ATOM 3598 O O . GLU B 1 182 ? -13.766 -0.96 -0.868 1 91.31 182 GLU B O 1
ATOM 3603 N N . LYS B 1 183 ? -14.117 -1.916 -2.838 1 92.69 183 LYS B N 1
ATOM 3604 C CA . LYS B 1 183 ? -15.461 -2.359 -2.479 1 92.69 183 LYS B CA 1
ATOM 3605 C C . LYS B 1 183 ? -15.422 -3.357 -1.323 1 92.69 183 LYS B C 1
ATOM 3607 O O . LYS B 1 183 ? -16.328 -3.387 -0.49 1 92.69 183 LYS B O 1
ATOM 3612 N N . ALA B 1 184 ? -14.367 -4.168 -1.354 1 94.5 184 ALA B N 1
ATOM 3613 C CA . ALA B 1 184 ? -14.227 -5.191 -0.321 1 94.5 184 ALA B CA 1
ATOM 3614 C C . ALA B 1 184 ? -13.844 -4.57 1.02 1 94.5 184 ALA B C 1
ATOM 3616 O O . ALA B 1 184 ? -13.953 -5.219 2.064 1 94.5 184 ALA B O 1
ATOM 3617 N N . GLY B 1 185 ? -13.289 -3.326 0.993 1 91.88 185 GLY B N 1
ATOM 3618 C CA . GLY B 1 185 ? -12.836 -2.684 2.215 1 91.88 185 GLY B CA 1
ATOM 3619 C C . GLY B 1 185 ? -11.594 -3.336 2.805 1 91.88 185 GLY B C 1
ATOM 3620 O O . GLY B 1 185 ? -11.469 -3.451 4.023 1 91.88 185 GLY B O 1
ATOM 3621 N N . ILE B 1 186 ? -10.773 -3.865 1.959 1 95 186 ILE B N 1
ATOM 3622 C CA . ILE B 1 186 ? -9.531 -4.461 2.426 1 95 186 ILE B CA 1
ATOM 3623 C C . ILE B 1 186 ? -8.344 -3.832 1.69 1 95 186 ILE B C 1
ATOM 3625 O O . ILE B 1 186 ? -8.516 -3.273 0.604 1 95 186 ILE B O 1
ATOM 3629 N N . LEU B 1 187 ? -7.266 -3.881 2.332 1 96.81 187 LEU B N 1
ATOM 3630 C CA . LEU B 1 187 ? -6.012 -3.445 1.726 1 96.81 187 LEU B CA 1
ATOM 3631 C C . LEU B 1 187 ? -5.109 -4.637 1.431 1 96.81 187 LEU B C 1
ATOM 3633 O O . LEU B 1 187 ? -5.086 -5.609 2.193 1 96.81 187 LEU B O 1
ATOM 3637 N N . MET B 1 188 ? -4.445 -4.527 0.38 1 98 188 MET B N 1
ATOM 3638 C CA . MET B 1 188 ? -3.434 -5.512 0.002 1 98 188 MET B CA 1
ATOM 3639 C C . MET B 1 188 ? -2.043 -4.883 -0.004 1 98 188 MET B C 1
ATOM 3641 O O . MET B 1 188 ? -1.866 -3.758 -0.475 1 98 188 MET B O 1
ATOM 3645 N N . TYR B 1 189 ? -1.079 -5.66 0.563 1 97.81 189 TYR B N 1
ATOM 3646 C CA . TYR B 1 189 ? 0.278 -5.133 0.64 1 97.81 189 TYR B CA 1
ATOM 3647 C C . TYR B 1 189 ? 1.307 -6.25 0.498 1 97.81 189 TYR B C 1
ATOM 3649 O O . TYR B 1 189 ? 1.022 -7.406 0.812 1 97.81 189 TYR B O 1
ATOM 3657 N N . ALA B 1 190 ? 2.445 -5.848 0.068 1 97.19 190 ALA B N 1
ATOM 3658 C CA . ALA B 1 190 ? 3.547 -6.781 -0.158 1 97.19 190 ALA B CA 1
ATOM 3659 C C . ALA B 1 190 ? 4.703 -6.504 0.797 1 97.19 190 ALA B C 1
ATOM 3661 O O . ALA B 1 190 ? 5.102 -5.352 0.981 1 97.19 190 ALA B O 1
ATOM 3662 N N . VAL B 1 191 ? 5.203 -7.574 1.355 1 97.38 191 VAL B N 1
ATOM 3663 C CA . VAL B 1 191 ? 6.391 -7.512 2.197 1 97.38 191 VAL B CA 1
ATOM 3664 C C . VAL B 1 191 ? 7.57 -8.164 1.479 1 97.38 191 VAL B C 1
ATOM 3666 O O . VAL B 1 191 ? 7.484 -9.32 1.063 1 97.38 191 VAL B O 1
ATOM 3669 N N . PHE B 1 192 ? 8.602 -7.426 1.315 1 95.19 192 PHE B N 1
ATOM 3670 C CA . PHE B 1 192 ? 9.844 -7.902 0.72 1 95.19 192 PHE B CA 1
ATOM 3671 C C . PHE B 1 192 ? 10.875 -8.227 1.798 1 95.19 192 PHE B C 1
ATOM 3673 O O . PHE B 1 192 ? 11.25 -7.355 2.586 1 95.19 192 PHE B O 1
ATOM 3680 N N . THR B 1 193 ? 11.383 -9.5 1.813 1 96.94 193 THR B N 1
ATOM 3681 C CA . THR B 1 193 ? 12.273 -9.875 2.902 1 96.94 193 THR B CA 1
ATOM 3682 C C . THR B 1 193 ? 13.203 -11.016 2.477 1 96.94 193 THR B C 1
ATOM 3684 O O . THR B 1 193 ? 12.859 -11.797 1.589 1 96.94 193 THR B O 1
ATOM 3687 N N . LYS B 1 194 ? 14.312 -11.078 3.096 1 96.25 194 LYS B N 1
ATOM 3688 C CA . LYS B 1 194 ? 15.242 -12.188 2.908 1 96.25 194 LYS B CA 1
ATOM 3689 C C . LYS B 1 194 ? 14.992 -13.297 3.92 1 96.25 194 LYS B C 1
ATOM 3691 O O . LYS B 1 194 ? 15.555 -14.391 3.809 1 96.25 194 LYS B O 1
ATOM 3696 N N . LYS B 1 195 ? 14.172 -12.992 4.898 1 97.12 195 LYS B N 1
ATOM 3697 C CA . LYS B 1 195 ? 13.852 -13.977 5.926 1 97.12 195 LYS B CA 1
ATOM 3698 C C . LYS B 1 195 ? 12.617 -14.781 5.543 1 97.12 195 LYS B C 1
ATOM 3700 O O . LYS B 1 195 ? 11.609 -14.766 6.258 1 97.12 195 LYS B O 1
ATOM 3705 N N . VAL B 1 196 ? 12.766 -15.625 4.605 1 96 196 VAL B N 1
ATOM 3706 C CA . VAL B 1 196 ? 11.648 -16.281 3.947 1 96 196 VAL B CA 1
ATOM 3707 C C . VAL B 1 196 ? 10.969 -17.25 4.922 1 96 196 VAL B C 1
ATOM 3709 O O . VAL B 1 196 ? 9.75 -17.188 5.113 1 96 196 VAL B O 1
ATOM 3712 N N . GLU B 1 197 ? 11.664 -18.078 5.559 1 96.31 197 GLU B N 1
ATOM 3713 C CA . GLU B 1 197 ? 11.094 -19.078 6.453 1 96.31 197 GLU B CA 1
ATOM 3714 C C . GLU B 1 197 ? 10.352 -18.422 7.613 1 96.31 197 GLU B C 1
ATOM 3716 O O . GLU B 1 197 ? 9.266 -18.875 7.996 1 96.31 197 GLU B O 1
ATOM 3721 N N . ILE B 1 198 ? 10.914 -17.375 8.133 1 97.69 198 ILE B N 1
ATOM 3722 C CA . ILE B 1 198 ? 10.289 -16.672 9.25 1 97.69 198 ILE B CA 1
ATOM 3723 C C . ILE B 1 198 ? 9.008 -15.984 8.766 1 97.69 198 ILE B C 1
ATOM 3725 O O . ILE B 1 198 ? 7.98 -16.031 9.445 1 97.69 198 ILE B O 1
ATOM 3729 N N . ALA B 1 199 ? 9.102 -15.352 7.586 1 97.88 199 ALA B N 1
ATOM 3730 C CA . ALA B 1 199 ? 7.941 -14.648 7.039 1 97.88 199 ALA B CA 1
ATOM 3731 C C . ALA B 1 199 ? 6.789 -15.609 6.773 1 97.88 199 ALA B C 1
ATOM 3733 O O . ALA B 1 199 ? 5.625 -15.266 6.977 1 97.88 199 ALA B O 1
ATOM 3734 N N . GLN B 1 200 ? 7.117 -16.797 6.32 1 97 200 GLN B N 1
ATOM 3735 C CA . GLN B 1 200 ? 6.105 -17.812 6.059 1 97 200 GLN B CA 1
ATOM 3736 C C . GLN B 1 200 ? 5.285 -18.109 7.312 1 97 200 GLN B C 1
ATOM 3738 O O . GLN B 1 200 ? 4.059 -18.219 7.25 1 97 200 GLN B O 1
ATOM 3743 N N . LYS B 1 201 ? 5.93 -18.188 8.383 1 97.94 201 LYS B N 1
ATOM 3744 C CA . LYS B 1 201 ? 5.266 -18.484 9.648 1 97.94 201 LYS B CA 1
ATOM 3745 C C . LYS B 1 201 ? 4.57 -17.25 10.211 1 97.94 201 LYS B C 1
ATOM 3747 O O . LYS B 1 201 ? 3.426 -17.328 10.664 1 97.94 201 LYS B O 1
ATOM 3752 N N . PHE B 1 202 ? 5.234 -16.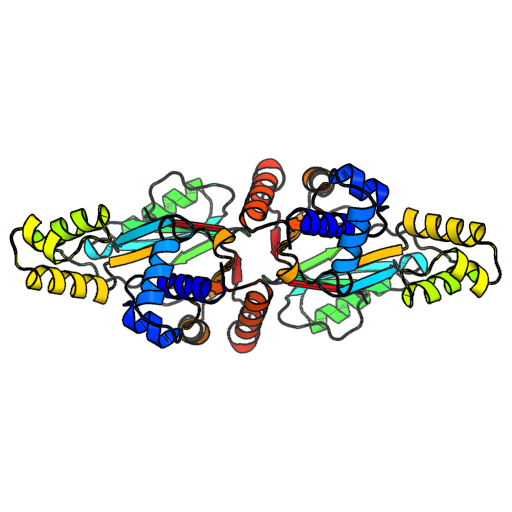125 10.18 1 98.5 202 PHE B N 1
ATOM 3753 C CA . PHE B 1 202 ? 4.75 -14.898 10.797 1 98.5 202 PHE B CA 1
ATOM 3754 C C . PHE B 1 202 ? 3.488 -14.398 10.102 1 98.5 202 PHE B C 1
ATOM 3756 O O . PHE B 1 202 ? 2.539 -13.969 10.758 1 98.5 202 PHE B O 1
ATOM 3763 N N . PHE B 1 203 ? 3.527 -14.469 8.688 1 98.12 203 PHE B N 1
ATOM 3764 C CA . PHE B 1 203 ? 2.426 -13.906 7.918 1 98.12 203 PHE B CA 1
ATOM 3765 C C . PHE B 1 203 ? 1.469 -15.008 7.465 1 98.12 203 PHE B C 1
ATOM 3767 O O . PHE B 1 203 ? 0.632 -14.789 6.59 1 98.12 203 PHE B O 1
ATOM 3774 N N . TYR B 1 204 ? 1.546 -16.156 7.969 1 97.12 204 TYR B N 1
ATOM 3775 C CA . TYR B 1 204 ? 0.817 -17.344 7.527 1 97.12 204 TYR B CA 1
ATOM 3776 C C . TYR B 1 204 ? -0.672 -17.047 7.391 1 97.12 204 TYR B C 1
ATOM 3778 O O . TYR B 1 204 ? -1.305 -17.453 6.414 1 97.12 204 TYR B O 1
ATOM 3786 N N . ASN B 1 205 ? -1.306 -16.297 8.281 1 95.44 205 ASN B N 1
ATOM 3787 C CA . ASN B 1 205 ? -2.752 -16.109 8.336 1 95.44 205 ASN B CA 1
ATOM 3788 C C . ASN B 1 205 ? -3.221 -15.062 7.336 1 95.44 205 ASN B C 1
ATOM 3790 O O . ASN B 1 205 ? -4.398 -15.023 6.977 1 95.44 205 ASN B O 1
ATOM 3794 N N . THR B 1 206 ? -2.258 -14.242 6.859 1 97.31 206 THR B N 1
ATOM 3795 C CA . THR B 1 206 ? -2.711 -13.094 6.074 1 97.31 206 THR B CA 1
ATOM 3796 C C . THR B 1 206 ? -2.152 -13.156 4.656 1 97.31 206 THR B C 1
ATOM 3798 O O . THR B 1 206 ? -2.607 -12.43 3.773 1 97.31 206 THR B O 1
ATOM 3801 N N . THR B 1 207 ? -1.188 -14.008 4.418 1 98 207 THR B N 1
ATOM 3802 C CA . THR B 1 207 ? -0.583 -14.102 3.094 1 98 207 THR B CA 1
ATOM 3803 C C . THR B 1 207 ? -1.54 -14.766 2.107 1 98 207 THR B C 1
ATOM 3805 O O . THR B 1 207 ? -2.084 -15.836 2.385 1 98 207 THR B O 1
ATOM 3808 N N . VAL B 1 208 ? -1.62 -14.141 1.006 1 96.31 208 VAL B N 1
ATOM 3809 C CA . VAL B 1 208 ? -2.494 -14.719 -0.012 1 96.31 208 VAL B CA 1
ATOM 3810 C C . VAL B 1 208 ? -1.661 -15.188 -1.202 1 96.31 208 VAL B C 1
ATOM 3812 O O . VAL B 1 208 ? -2.133 -15.977 -2.025 1 96.31 208 VAL B O 1
ATOM 3815 N N . ARG B 1 209 ? -0.496 -14.625 -1.252 1 93.5 209 ARG B N 1
ATOM 3816 C CA . ARG B 1 209 ? 0.43 -15.039 -2.299 1 93.5 209 ARG B CA 1
ATOM 3817 C C . ARG B 1 209 ? 1.877 -14.906 -1.836 1 93.5 209 ARG B C 1
ATOM 3819 O O . ARG B 1 209 ? 2.27 -13.867 -1.298 1 93.5 209 ARG B O 1
ATOM 3826 N N . GLU B 1 210 ? 2.576 -15.984 -2.084 1 94.25 210 GLU B N 1
ATOM 3827 C CA . GLU B 1 210 ? 4.008 -15.992 -1.796 1 94.25 210 GLU B CA 1
ATOM 3828 C C . GLU B 1 210 ? 4.824 -16.156 -3.072 1 94.25 210 GLU B C 1
ATOM 3830 O O . GLU B 1 210 ? 4.531 -17.031 -3.891 1 94.25 210 GLU B O 1
ATOM 3835 N N . ILE B 1 211 ? 5.707 -15.312 -3.289 1 92.62 211 ILE B N 1
ATOM 3836 C CA . ILE B 1 211 ? 6.719 -15.383 -4.336 1 92.62 211 ILE B CA 1
ATOM 3837 C C . ILE B 1 211 ? 8.109 -15.414 -3.711 1 92.62 211 ILE B C 1
ATOM 3839 O O . ILE B 1 211 ? 8.586 -14.406 -3.191 1 92.62 211 ILE B O 1
ATOM 3843 N N . SER B 1 212 ? 8.727 -16.625 -3.758 1 92.69 212 SER B N 1
ATOM 3844 C CA . SER B 1 212 ? 10.016 -16.656 -3.068 1 92.69 212 SER B CA 1
ATOM 3845 C C . SER B 1 212 ? 10.953 -17.672 -3.711 1 92.69 212 SER B C 1
ATOM 3847 O O . SER B 1 212 ? 10.508 -18.578 -4.418 1 92.69 212 SER B O 1
ATOM 3849 N N . ASP B 1 213 ? 12.133 -17.406 -3.564 1 91.19 213 ASP B N 1
ATOM 3850 C CA . ASP B 1 213 ? 13.188 -18.391 -3.789 1 91.19 213 ASP B CA 1
ATOM 3851 C C . ASP B 1 213 ? 13.938 -18.688 -2.494 1 91.19 213 ASP B C 1
ATOM 3853 O O . ASP B 1 213 ? 13.398 -18.516 -1.4 1 91.19 213 ASP B O 1
ATOM 3857 N N . ASP B 1 214 ? 15.18 -19.188 -2.643 1 84.5 214 ASP B N 1
ATOM 3858 C CA . ASP B 1 214 ? 15.898 -19.609 -1.449 1 84.5 214 ASP B CA 1
ATOM 3859 C C . ASP B 1 214 ? 16.5 -18.422 -0.716 1 84.5 214 ASP B C 1
ATOM 3861 O O . ASP B 1 214 ? 16.891 -18.531 0.449 1 84.5 214 ASP B O 1
ATOM 3865 N N . ASN B 1 215 ? 16.484 -17.297 -1.275 1 89.62 215 ASN B N 1
ATOM 3866 C CA . ASN B 1 215 ? 17.25 -16.188 -0.715 1 89.62 215 ASN B CA 1
ATOM 3867 C C . ASN B 1 215 ? 16.328 -15.047 -0.273 1 89.62 215 ASN B C 1
ATOM 3869 O O . ASN B 1 215 ? 16.641 -14.32 0.672 1 89.62 215 ASN B O 1
ATOM 3873 N N . ALA B 1 216 ? 15.242 -14.828 -0.989 1 93.75 216 ALA B N 1
ATOM 3874 C CA . ALA B 1 216 ? 14.344 -13.711 -0.702 1 93.75 216 ALA B CA 1
ATOM 3875 C C . ALA B 1 216 ? 12.938 -14 -1.217 1 93.75 216 ALA B C 1
ATOM 3877 O O . ALA B 1 216 ? 12.719 -14.969 -1.946 1 93.75 216 ALA B O 1
ATOM 3878 N N . GLY B 1 217 ? 11.992 -13.234 -0.723 1 94.88 217 GLY B N 1
ATOM 3879 C CA . GLY B 1 217 ? 10.633 -13.445 -1.199 1 94.88 217 GLY B CA 1
ATOM 3880 C C . GLY B 1 217 ? 9.734 -12.242 -0.979 1 94.88 217 GLY B C 1
ATOM 3881 O O . GLY B 1 217 ? 10.125 -11.281 -0.312 1 94.88 217 GLY B O 1
ATOM 3882 N N . ILE B 1 218 ? 8.711 -12.273 -1.673 1 96 218 ILE B N 1
ATOM 3883 C CA . ILE B 1 218 ? 7.609 -11.32 -1.537 1 96 218 ILE B CA 1
ATOM 3884 C C . ILE B 1 218 ? 6.383 -12.031 -0.974 1 96 218 ILE B C 1
ATOM 3886 O O . ILE B 1 218 ? 5.953 -13.055 -1.503 1 96 218 ILE B O 1
ATOM 3890 N N . PHE B 1 219 ? 5.895 -11.523 0.098 1 97.19 219 PHE B N 1
ATOM 3891 C CA . PHE B 1 219 ? 4.66 -12.016 0.697 1 97.19 219 PHE B CA 1
ATOM 3892 C C . PHE B 1 219 ? 3.535 -11.008 0.535 1 97.19 219 PHE B C 1
ATOM 3894 O O . PHE B 1 219 ? 3.557 -9.938 1.155 1 97.19 219 PHE B O 1
ATOM 3901 N N . VAL B 1 220 ? 2.596 -11.305 -0.322 1 97.5 220 VAL B N 1
ATOM 3902 C CA . VAL B 1 220 ? 1.44 -10.438 -0.521 1 97.5 220 VAL B CA 1
ATOM 3903 C C . VAL B 1 220 ? 0.368 -10.758 0.518 1 97.5 220 VAL B C 1
ATOM 3905 O O . VAL B 1 220 ? -0.133 -11.883 0.576 1 97.5 220 VAL B O 1
ATOM 3908 N N . ASN B 1 221 ? 0.048 -9.758 1.305 1 98.44 221 ASN B N 1
ATOM 3909 C CA . ASN B 1 221 ? -0.869 -9.914 2.428 1 98.44 221 ASN B CA 1
ATOM 3910 C C . ASN B 1 221 ? -2.098 -9.023 2.279 1 98.44 221 ASN B C 1
ATOM 3912 O O . ASN B 1 221 ? -2.102 -8.094 1.469 1 98.44 221 ASN B O 1
ATOM 3916 N N . VAL B 1 222 ? -3.104 -9.344 3.041 1 98 222 VAL B N 1
ATOM 3917 C CA . VAL B 1 222 ? -4.297 -8.5 3.086 1 98 222 VAL B CA 1
ATOM 3918 C C . VAL B 1 222 ? -4.555 -8.047 4.52 1 98 222 VAL B C 1
ATOM 3920 O O . VAL B 1 222 ? -4.199 -8.742 5.473 1 98 222 VAL B O 1
ATOM 3923 N N . ALA B 1 223 ? -5.062 -6.879 4.672 1 96.81 223 ALA B N 1
ATOM 3924 C CA . ALA B 1 223 ? -5.383 -6.273 5.961 1 96.81 223 ALA B CA 1
ATOM 3925 C C . ALA B 1 223 ? -6.68 -5.473 5.887 1 96.81 223 ALA B C 1
ATOM 3927 O O . ALA B 1 223 ? -7.121 -5.102 4.797 1 96.81 223 ALA B O 1
ATOM 3928 N N . ASP B 1 224 ? -7.246 -5.184 7.02 1 94.25 224 ASP B N 1
ATOM 3929 C CA . ASP B 1 224 ? -8.5 -4.441 7.078 1 94.25 224 ASP B CA 1
ATOM 3930 C C . ASP B 1 224 ? -8.258 -2.938 6.949 1 94.25 224 ASP B C 1
ATOM 3932 O O . ASP B 1 224 ? -9.125 -2.199 6.48 1 94.25 224 ASP B O 1
ATOM 3936 N N . ASN B 1 225 ? -7.117 -2.57 7.438 1 94 225 ASN B N 1
ATOM 3937 C CA . ASN B 1 225 ? -6.824 -1.14 7.457 1 94 225 ASN B CA 1
ATOM 3938 C C . ASN B 1 225 ? -5.328 -0.873 7.59 1 94 225 ASN B C 1
ATOM 3940 O O . ASN B 1 225 ? -4.539 -1.808 7.73 1 94 225 ASN B O 1
ATOM 3944 N N . VAL B 1 226 ? -4.977 0.371 7.602 1 96.62 226 VAL B N 1
ATOM 3945 C CA . VAL B 1 226 ? -3.578 0.79 7.617 1 96.62 226 VAL B CA 1
ATOM 3946 C C . VAL B 1 226 ? -2.949 0.451 8.969 1 96.62 226 VAL B C 1
ATOM 3948 O O . VAL B 1 226 ? -1.785 0.05 9.031 1 96.62 226 VAL B O 1
ATOM 3951 N N . ASP B 1 227 ? -3.699 0.619 10.039 1 94.62 227 ASP B N 1
ATOM 3952 C CA . ASP B 1 227 ? -3.182 0.337 11.375 1 94.62 227 ASP B CA 1
ATOM 3953 C C . ASP B 1 227 ? -2.713 -1.111 11.484 1 94.62 227 ASP B C 1
ATOM 3955 O O . ASP B 1 227 ? -1.665 -1.386 12.078 1 94.62 227 ASP B O 1
ATOM 3959 N N . GLU B 1 228 ? -3.471 -1.967 10.961 1 95.88 228 GLU B N 1
ATOM 3960 C CA . GLU B 1 228 ? -3.104 -3.379 10.977 1 95.88 228 GLU B CA 1
ATOM 3961 C C . GLU B 1 228 ? -1.812 -3.621 10.195 1 95.88 228 GLU B C 1
ATOM 3963 O O . GLU B 1 228 ? -0.938 -4.363 10.648 1 95.88 228 GLU B O 1
ATOM 3968 N N . ILE B 1 229 ? -1.689 -3.012 9.055 1 97.44 229 ILE B N 1
ATOM 3969 C CA . ILE B 1 229 ? -0.481 -3.146 8.25 1 97.44 229 ILE B CA 1
ATOM 3970 C C . ILE B 1 229 ? 0.722 -2.627 9.039 1 97.44 229 ILE B C 1
ATOM 3972 O O . ILE B 1 229 ? 1.757 -3.293 9.117 1 97.44 229 ILE B O 1
ATOM 3976 N N . ASN B 1 230 ? 0.546 -1.52 9.555 1 95 230 ASN B N 1
ATOM 3977 C CA . ASN B 1 230 ? 1.624 -0.906 10.32 1 95 230 ASN B CA 1
ATOM 3978 C C . ASN B 1 230 ? 2.074 -1.805 11.469 1 95 230 ASN B C 1
ATOM 3980 O O . ASN B 1 230 ? 3.273 -2.021 11.664 1 95 230 ASN B O 1
ATOM 3984 N N . ASN B 1 231 ? 1.139 -2.262 12.25 1 95 231 ASN B N 1
ATOM 3985 C CA . ASN B 1 231 ? 1.455 -3.107 13.391 1 95 231 ASN B CA 1
ATOM 3986 C C . ASN B 1 231 ? 2.197 -4.371 12.969 1 95 231 ASN B C 1
ATOM 3988 O O . ASN B 1 231 ? 3.199 -4.742 13.586 1 95 231 ASN B O 1
ATOM 3992 N N . MET B 1 232 ? 1.719 -5 11.922 1 96.81 232 MET B N 1
ATOM 3993 C CA . MET B 1 232 ? 2.338 -6.23 11.438 1 96.81 232 MET B CA 1
ATOM 3994 C C . MET B 1 232 ? 3.74 -5.961 10.906 1 96.81 232 MET B C 1
ATOM 3996 O O . MET B 1 232 ? 4.676 -6.703 11.203 1 96.81 232 MET B O 1
ATOM 4000 N N . THR B 1 233 ? 3.879 -4.938 10.18 1 95.62 233 THR B N 1
ATOM 4001 C CA . THR B 1 233 ? 5.156 -4.613 9.555 1 95.62 233 THR B CA 1
ATOM 4002 C C . THR B 1 233 ? 6.188 -4.223 10.609 1 95.62 233 THR B C 1
ATOM 4004 O O . THR B 1 233 ? 7.324 -4.703 10.578 1 95.62 233 THR B O 1
ATOM 4007 N N . LEU B 1 234 ? 5.785 -3.408 11.492 1 94.06 234 LEU B N 1
ATOM 4008 C CA . LEU B 1 234 ? 6.707 -2.969 12.531 1 94.06 234 LEU B CA 1
ATOM 4009 C C . LEU B 1 234 ? 7.156 -4.145 13.398 1 94.06 234 LEU B C 1
ATOM 4011 O O . LEU B 1 234 ? 8.344 -4.262 13.727 1 94.06 234 LEU B O 1
ATOM 4015 N N . LYS B 1 235 ? 6.176 -4.961 13.789 1 96.31 235 LYS B N 1
ATOM 4016 C CA . LYS B 1 235 ? 6.52 -6.137 14.586 1 96.31 235 LYS B CA 1
ATOM 4017 C C . LYS B 1 235 ? 7.504 -7.035 13.844 1 96.31 235 LYS B C 1
ATOM 4019 O O . LYS B 1 235 ? 8.492 -7.496 14.414 1 96.31 235 LYS B O 1
ATOM 4024 N N . PHE B 1 236 ? 7.246 -7.293 12.602 1 97.88 236 PHE B N 1
ATOM 4025 C CA . PHE B 1 236 ? 8.117 -8.148 11.805 1 97.88 236 PHE B CA 1
ATOM 4026 C C . PHE B 1 236 ? 9.516 -7.539 11.703 1 97.88 236 PHE B C 1
ATOM 4028 O O . PHE B 1 236 ? 10.516 -8.242 11.859 1 97.88 236 PHE B O 1
ATOM 4035 N N . ARG B 1 237 ? 9.617 -6.277 11.43 1 95.94 237 ARG B N 1
ATOM 4036 C CA . ARG B 1 237 ? 10.898 -5.598 11.273 1 95.94 237 ARG B CA 1
ATOM 4037 C C . ARG B 1 237 ? 11.672 -5.578 12.594 1 95.94 237 ARG B C 1
ATOM 4039 O O . ARG B 1 237 ? 12.875 -5.844 12.609 1 95.94 237 ARG B O 1
ATOM 4046 N N . LYS B 1 238 ? 11.031 -5.266 13.633 1 94.44 238 LYS B N 1
ATOM 4047 C CA . LYS B 1 238 ? 11.695 -5.152 14.93 1 94.44 238 LYS B CA 1
ATOM 4048 C C . LYS B 1 238 ? 12.195 -6.508 15.414 1 94.44 238 LYS B C 1
ATOM 4050 O O . LYS B 1 238 ? 13.289 -6.609 15.984 1 94.44 238 LYS B O 1
ATOM 4055 N N . GLU B 1 239 ? 11.422 -7.57 15.133 1 96.75 239 GLU B N 1
ATOM 4056 C CA . GLU B 1 239 ? 11.727 -8.867 15.719 1 96.75 239 GLU B CA 1
ATOM 4057 C C . GLU B 1 239 ? 12.578 -9.719 14.781 1 96.75 239 GLU B C 1
ATOM 4059 O O . GLU B 1 239 ? 13.359 -10.562 15.227 1 96.75 239 GLU B O 1
ATOM 4064 N N . PHE B 1 240 ? 12.438 -9.453 13.453 1 97 240 PHE B N 1
ATOM 4065 C CA . PHE B 1 240 ? 12.992 -10.5 12.602 1 97 240 PHE B CA 1
ATOM 4066 C C . PHE B 1 240 ? 13.836 -9.891 11.484 1 97 240 PHE B C 1
ATOM 4068 O O . PHE B 1 240 ? 14.898 -10.406 11.148 1 97 240 PHE B O 1
ATOM 4075 N N . ASP B 1 241 ? 13.359 -8.836 10.859 1 96.44 241 ASP B N 1
ATOM 4076 C CA . ASP B 1 241 ? 14.062 -8.32 9.688 1 96.44 241 ASP B CA 1
ATOM 4077 C C . ASP B 1 241 ? 13.914 -6.801 9.586 1 96.44 241 ASP B C 1
ATOM 4079 O O . ASP B 1 241 ? 13 -6.309 8.914 1 96.44 241 ASP B O 1
ATOM 4083 N N . GLN B 1 242 ? 14.852 -6.051 9.984 1 92.81 242 GLN B N 1
ATOM 4084 C CA . GLN B 1 242 ? 14.805 -4.594 10.008 1 92.81 242 GLN B CA 1
ATOM 4085 C C . GLN B 1 242 ? 14.859 -4.023 8.594 1 92.81 242 GLN B C 1
ATOM 4087 O O . GLN B 1 242 ? 14.5 -2.863 8.375 1 92.81 242 GLN B O 1
ATOM 4092 N N . GLU B 1 243 ? 15.234 -4.836 7.629 1 92 243 GLU B N 1
ATOM 4093 C CA . GLU B 1 243 ? 15.43 -4.355 6.266 1 92 243 GLU B CA 1
ATOM 4094 C C . GLU B 1 243 ? 14.227 -4.676 5.383 1 92 243 GLU B C 1
ATOM 4096 O O . GLU B 1 243 ? 14.195 -4.312 4.207 1 92 243 GLU B O 1
ATOM 4101 N N . ALA B 1 244 ? 13.234 -5.328 5.91 1 95.38 244 ALA B N 1
ATOM 4102 C CA . ALA B 1 244 ? 12.055 -5.688 5.125 1 95.38 244 ALA B CA 1
ATOM 4103 C C . ALA B 1 244 ? 11.359 -4.441 4.574 1 95.38 244 ALA B C 1
ATOM 4105 O O . ALA B 1 244 ? 11.227 -3.438 5.277 1 95.38 244 ALA B O 1
ATOM 4106 N N . ASP B 1 245 ? 11.016 -4.496 3.33 1 93.56 245 ASP B N 1
ATOM 4107 C CA . ASP B 1 245 ? 10.258 -3.416 2.707 1 93.56 245 ASP B CA 1
ATOM 4108 C C . ASP B 1 245 ? 8.773 -3.76 2.629 1 93.56 245 ASP B C 1
ATOM 4110 O O . ASP B 1 245 ? 8.406 -4.934 2.549 1 93.56 245 ASP B O 1
ATOM 4114 N N . VAL B 1 246 ? 7.992 -2.732 2.693 1 96.31 246 VAL B N 1
ATOM 4115 C CA . VAL B 1 246 ? 6.551 -2.918 2.57 1 96.31 246 VAL B CA 1
ATOM 4116 C C . VAL B 1 246 ? 5.988 -1.941 1.54 1 96.31 246 VAL B C 1
ATOM 4118 O O . VAL B 1 246 ? 6.395 -0.778 1.492 1 96.31 246 VAL B O 1
ATOM 4121 N N . MET B 1 247 ? 5.145 -2.396 0.699 1 96.38 247 MET B N 1
ATOM 4122 C CA . MET B 1 247 ? 4.488 -1.56 -0.303 1 96.38 247 MET B CA 1
ATOM 4123 C C . MET B 1 247 ? 3.012 -1.913 -0.425 1 96.38 247 MET B C 1
ATOM 4125 O O . MET B 1 247 ? 2.641 -3.084 -0.342 1 96.38 247 MET B O 1
ATOM 4129 N N . ILE B 1 248 ? 2.197 -0.938 -0.676 1 97.38 248 ILE B N 1
ATOM 4130 C CA . ILE B 1 248 ? 0.766 -1.149 -0.864 1 97.38 248 ILE B CA 1
ATOM 4131 C C . ILE B 1 248 ? 0.493 -1.582 -2.303 1 97.38 248 ILE B C 1
ATOM 4133 O O . ILE B 1 248 ? 0.978 -0.957 -3.248 1 97.38 248 ILE B O 1
ATOM 4137 N N . THR B 1 249 ? -0.251 -2.596 -2.445 1 95.25 249 THR B N 1
ATOM 4138 C CA . THR B 1 249 ? -0.642 -3.09 -3.762 1 95.25 249 THR B CA 1
ATOM 4139 C C . THR B 1 249 ? -1.896 -2.375 -4.258 1 95.25 249 THR B C 1
ATOM 4141 O O . THR B 1 249 ? -2.93 -2.389 -3.588 1 95.25 249 THR B O 1
ATOM 4144 N N . SER B 1 250 ? -1.808 -1.808 -5.375 1 92.69 250 SER B N 1
ATOM 4145 C CA . SER B 1 250 ? -2.949 -1.088 -5.926 1 92.69 250 SER B CA 1
ATOM 4146 C C . SER B 1 250 ? -3.75 -1.968 -6.883 1 92.69 250 SER B C 1
ATOM 4148 O O . SER B 1 250 ? -4.973 -1.833 -6.984 1 92.69 250 SER B O 1
ATOM 4150 N N . LYS B 1 251 ? -3.068 -2.818 -7.586 1 91.25 251 LYS B N 1
ATOM 4151 C CA . LYS B 1 251 ? -3.715 -3.67 -8.586 1 91.25 251 LYS B CA 1
ATOM 4152 C C . LYS B 1 251 ? -2.926 -4.957 -8.805 1 91.25 251 LYS B C 1
ATOM 4154 O O . LYS B 1 251 ? -1.707 -4.984 -8.617 1 91.25 251 LYS B O 1
ATOM 4159 N N . TYR B 1 252 ? -3.629 -5.953 -9.125 1 93.94 252 TYR B N 1
ATOM 4160 C CA . TYR B 1 252 ? -3.016 -7.211 -9.547 1 93.94 252 TYR B CA 1
ATOM 4161 C C . TYR B 1 252 ? -3.789 -7.84 -10.695 1 93.94 252 TYR B C 1
ATOM 4163 O O . TYR B 1 252 ? -5.008 -7.68 -10.797 1 93.94 252 TYR B O 1
ATOM 4171 N N . GLU B 1 253 ? -3.002 -8.508 -11.523 1 91.81 253 GLU B N 1
ATOM 4172 C CA . GLU B 1 253 ? -3.609 -9.109 -12.711 1 91.81 253 GLU B CA 1
ATOM 4173 C C . GLU B 1 253 ? -2.943 -10.438 -13.062 1 91.81 253 GLU B C 1
ATOM 4175 O O . GLU B 1 253 ? -1.745 -10.617 -12.828 1 91.81 253 GLU B O 1
ATOM 4180 N N . PHE B 1 254 ? -3.752 -11.273 -13.531 1 88.19 254 PHE B N 1
ATOM 4181 C CA . PHE B 1 254 ? -3.303 -12.562 -14.047 1 88.19 254 PHE B CA 1
ATOM 4182 C C . PHE B 1 254 ? -3.852 -12.805 -15.453 1 88.19 254 PHE B C 1
ATOM 4184 O O . PHE B 1 254 ? -5.023 -12.539 -15.719 1 88.19 254 PHE B O 1
ATOM 4191 N N . LEU B 1 255 ? -2.994 -13.156 -16.312 1 79.12 255 LEU B N 1
ATOM 4192 C CA . LEU B 1 255 ? -3.402 -13.398 -17.703 1 79.12 255 LEU B CA 1
ATOM 4193 C C . LEU B 1 255 ? -3.531 -14.898 -17.969 1 79.12 255 LEU B C 1
ATOM 4195 O O . LEU B 1 255 ? -2.828 -15.703 -17.359 1 79.12 255 LEU B O 1
#

InterPro domains:
  IPR000485 AsnC-type HTH domain [PR00033] (1-17)
  IPR000485 AsnC-type HTH domain [PR00033] (17-28)
  IPR000485 AsnC-type HTH domain [PR00033] (28-47)
  IPR000485 AsnC-type HTH domain [PS50956] (1-61)
  IPR011991 ArsR-like helix-turn-helix domain [cd00090] (126-187)
  IPR019888 Transcription regulator AsnC-like [SM00344] (1-104)
  IPR036388 Winged helix-like DNA-binding domain superfamily [G3DSA:1.10.10.10] (1-50)
  IPR036388 Winged helix-like DNA-binding domain superfamily [G3DSA:1.10.10.10] (127-186)
  IPR036390 Winged helix DNA-binding domain superfamily [SSF46785] (1-59)
  IPR036390 Winged helix DNA-binding domain superfamily [SSF46785] (129-174)
  IPR050684 Transcriptional regulator Lrp/AsnC/Siroheme decarboxylase [PTHR43413] (1-109)

pLDDT: mean 95.13, std 2.65, range [79.0, 98.5]

Organism: NCBI:txid1294262

Sequence (510 aa):
MDEIDKQIIKIMLKDARTPQRKLAQKLNISPPAVSYRVNKLMGDVIKRLVLYVNPNFYGKYHGYVAFNNIKDYEGEYLAKIRCIERLNIYEIEGRSREELKVKIEGMSEELGEPHMIYIPSQTPYNPSRFDLKLVSILKERPLVKPVELAEELGVSSKTVRRHMRYMFGKNFFRLIPIVDLEKAGILMYAVFTKKVEIAQKFFYNTTVREISDDNAGIFVNVADNVDEINNMTLKFRKEFDQEADVMITSKYEFLMDEIDKQIIKIMLKDARTPQRKLAQKLNISPPAVSYRVNKLMGDVIKRLVLYVNPNFYGKYHGYVAFNNIKDYEGEYLAKIRCIERLNIYEIEGRSREELKVKIEGMSEELGEPHMIYIPSQTPYNPSRFDLKLVSILKERPLVKPVELAEELGVSSKTVRRHMRYMFGKNFFRLIPIVDLEKAGILMYAVFTKKVEIAQKFFYNTTVREISDDNAGIFVNVADNVDEINNMTLKFRKEFDQEADVMITSKYEFL